Protein AF-A0A4U5NVM3-F1 (afdb_monomer_lite)

Radius of gyration: 36.65 Å; chains: 1; bounding box: 79×103×120 Å

pLDDT: mean 71.48, std 24.99, range [23.67, 98.44]

Organism: Steinernema carpocapsae (NCBI:txid34508)

Sequence (647 aa):
MTSTSNQAVPALRWNVFMDQTALQPATDPALFKHHHFLRKTVAERCLIPGTLTAVRFDDDRWIRVKVEQVCFRQVLVGEVDGDDVIDWFPLERCCYPDRIPDEAEDFLGFRTPSSSIHEDDASTSTADLSSVALSEENEEEGEGNEPQDDRTSERDPDTESLEPEDEGRYREGENPESQDPENPESGFQQNRTEEGPPAEGEPKLYRIKRQLMSKPMEPKRWDFLANVTHEYFQQLATRQLIDLIREGQYFEVQDRTDPLTVYIVCIKEIYGGVVKVVHPATATFEVVLITSERCHRVGWCLSQECQKTRYAPDSQPWLEQAKIKPTPDIIFEFSKIGNHKFETGMMVEMLDYRTRTAFYPGYVCDVINNHYFLVKIVRDMQNDDEVVICHKKQYFIFPCGFCQRNNLRLTTPTGKRLCLPYSSIYSAFFSGFGENEFTWGEFASRLKLICFAPEALFSLPKLLKPIHKMRHLELFAVTNGQPVCYPATITRTLKHLIWIHMDADSAANPSLIYTSQSDIFFPCGYADKSGLGLIEMHKFQTLRPITNQKHNDRYNLFPTFSSMRSPIFIGSKRSYLPDVWLHSEFSEQLSIFLPIPIPGDLWIPSLIVNRHCYPGPFLNQNRVTSLRHHYGPGPMPQLIKQIFGIS

InterPro domains:
  IPR004092 Mbt repeat domain [PF02820] (346-416)
  IPR004092 Mbt repeat domain [PF02820] (473-535)
  IPR004092 Mbt repeat domain [PS51079] (313-413)
  IPR004092 Mbt repeat domain [SM00561] (313-413)
  IPR021987 SLED domain [PF12140] (608-644)
  IPR038348 SLED domain superfamily [G3DSA:3.90.1150.190] (606-645)

Secondary structure (DSSP, 8-state):
------SSHHHHHHHHHHHHHT-EEP--GGG-HHHHHHHSBHHHHHS-TTBEEEEE-TTS-EEEEEEEEEETTEEEEE-SSSSEEEEEEEGGGBPPGGG--TTPEE----------------------------------------------------------------------------------------PPPPPTT----EE--S-S-SSPBPPPP-GGGTT--HHHHHHHHTSBGGGG--TT-EEEEE-SS-TTEEEEEEEEEEEBTEEEEEETTTTEEEEEETTSTTEE-TTHHHHTSSTT-EE-TTTGGGHHHHHHSBPPGGGGGS---------TTEEEEEE-TTT-S-EEEEEEEEE-SSSEEEEEE-SBSSS-PPEEEEETT-TTEE-TTHHHHTTPPBPPPB------S---S-----BTTBTSPP-HHHHHHHHT--EEPPGGG--PPPPSSPPPSSEEEEEEEEETTEEEEEEEEEEEEETTEEEEEETT--S-EEPEEEETT-TTEE-TTHHHHHTPEEPPP-----PPP--S-TT--TT--TTT---S--GGGTSS---SS-GGG--SS--TT-TTS-S----S-EEE--EE--TTS---TTS-HHHHHHS-SEE-SEEHHHHHHHHHT--

Structure (mmCIF, N/CA/C/O backbone):
data_AF-A0A4U5NVM3-F1
#
_entry.id   AF-A0A4U5NVM3-F1
#
loop_
_atom_site.group_PDB
_atom_site.id
_atom_site.type_symbol
_atom_site.label_atom_id
_atom_site.label_alt_id
_atom_site.label_comp_id
_atom_site.label_asym_id
_atom_site.label_entity_id
_atom_site.label_seq_id
_atom_site.pdbx_PDB_ins_code
_atom_site.Cartn_x
_atom_site.Cartn_y
_atom_site.Cartn_z
_atom_site.occupancy
_atom_site.B_iso_or_equiv
_atom_site.auth_seq_id
_atom_site.auth_comp_id
_atom_site.auth_asym_id
_atom_site.auth_atom_id
_atom_site.pdbx_PDB_model_num
ATOM 1 N N . MET A 1 1 ? -43.959 7.505 -13.394 1.00 33.69 1 MET A N 1
ATOM 2 C CA . MET A 1 1 ? -44.059 6.111 -13.886 1.00 33.69 1 MET A CA 1
ATOM 3 C C . MET A 1 1 ? -43.536 6.148 -15.313 1.00 33.69 1 MET A C 1
ATOM 5 O O . MET A 1 1 ? -44.089 6.903 -16.088 1.00 33.69 1 MET A O 1
ATOM 9 N N . THR A 1 2 ? -42.405 5.565 -15.687 1.00 27.61 2 THR A N 1
ATOM 10 C CA . THR A 1 2 ? -41.880 4.232 -15.373 1.00 27.61 2 THR A CA 1
ATOM 11 C C . THR A 1 2 ? -40.373 4.272 -15.122 1.00 27.61 2 THR A C 1
ATOM 13 O O . THR A 1 2 ? -39.596 4.730 -15.954 1.00 27.61 2 THR A O 1
ATOM 16 N N . SER A 1 3 ? -39.984 3.760 -13.957 1.00 34.78 3 SER A N 1
ATOM 17 C CA . SER A 1 3 ? -38.633 3.327 -13.626 1.00 34.78 3 SER A CA 1
ATOM 18 C C . SER A 1 3 ? -38.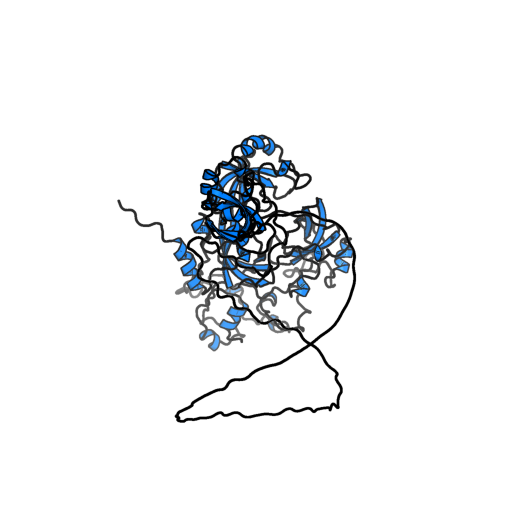302 2.039 -14.379 1.00 34.78 3 SER A C 1
ATOM 20 O O . SER A 1 3 ? -39.052 1.069 -14.267 1.00 34.78 3 SER A O 1
ATOM 22 N N . THR A 1 4 ? -37.153 1.981 -15.042 1.00 29.20 4 THR A N 1
ATOM 23 C CA . THR A 1 4 ? -36.539 0.711 -15.449 1.00 29.20 4 THR A CA 1
ATOM 24 C C . THR A 1 4 ? -35.065 0.703 -15.060 1.00 29.20 4 THR A C 1
ATOM 26 O O . THR A 1 4 ? -34.221 1.295 -15.724 1.00 29.20 4 THR A O 1
ATOM 29 N N . SER A 1 5 ? -34.827 0.049 -13.918 1.00 32.00 5 SER A N 1
ATOM 30 C CA . SER A 1 5 ? -33.690 -0.820 -13.580 1.00 32.00 5 SER A CA 1
ATOM 31 C C . SER A 1 5 ? -32.273 -0.343 -13.918 1.00 32.00 5 SER A C 1
ATOM 33 O O . SER A 1 5 ? -31.737 -0.647 -14.980 1.00 32.00 5 SER A O 1
ATOM 35 N N . ASN A 1 6 ? -31.612 0.264 -12.929 1.00 37.88 6 ASN A N 1
ATOM 36 C CA . ASN A 1 6 ? -30.191 0.620 -12.968 1.00 37.88 6 ASN A CA 1
ATOM 37 C C . ASN A 1 6 ? -29.338 -0.243 -12.008 1.00 37.88 6 ASN A C 1
ATOM 39 O O . ASN A 1 6 ? -28.441 0.263 -11.346 1.00 37.88 6 ASN A O 1
ATOM 43 N N . GLN A 1 7 ? -29.645 -1.541 -11.875 1.00 32.78 7 GLN A N 1
ATOM 44 C CA . GLN A 1 7 ? -29.021 -2.412 -10.857 1.00 32.78 7 GLN A CA 1
ATOM 45 C C . GLN A 1 7 ? -28.297 -3.667 -11.388 1.00 32.78 7 GLN A C 1
ATOM 47 O O . GLN A 1 7 ? -27.881 -4.494 -10.586 1.00 32.78 7 GLN A O 1
ATOM 52 N N . ALA A 1 8 ? -28.067 -3.815 -12.701 1.00 32.41 8 ALA A N 1
ATOM 53 C CA . ALA A 1 8 ? -27.479 -5.050 -13.257 1.00 32.41 8 ALA A CA 1
ATOM 54 C C . ALA A 1 8 ? -26.196 -4.888 -14.104 1.00 32.41 8 ALA A C 1
ATOM 56 O O . ALA A 1 8 ? -25.689 -5.875 -14.613 1.00 32.41 8 ALA A O 1
ATOM 57 N N . VAL A 1 9 ? -25.630 -3.690 -14.275 1.00 45.09 9 VAL A N 1
ATOM 58 C CA . VAL A 1 9 ? -24.475 -3.471 -15.183 1.00 45.09 9 VAL A CA 1
ATOM 59 C C . VAL A 1 9 ? -23.094 -3.952 -14.656 1.00 45.09 9 VAL A C 1
ATOM 61 O O . VAL A 1 9 ? -22.306 -4.421 -15.478 1.00 45.09 9 VAL A O 1
ATOM 64 N N . PRO A 1 10 ? -22.765 -3.907 -13.344 1.00 44.81 10 PRO A N 1
ATOM 65 C CA . PRO A 1 10 ? -21.403 -4.185 -12.846 1.00 44.81 10 PRO A CA 1
ATOM 66 C C . PRO A 1 10 ? -20.891 -5.614 -13.088 1.00 44.81 10 PRO A C 1
ATOM 68 O O . PRO A 1 10 ? -19.816 -5.823 -13.649 1.00 44.81 10 PRO A O 1
ATOM 71 N N . ALA A 1 11 ? -21.694 -6.622 -12.724 1.00 49.91 11 ALA A N 1
ATOM 72 C CA . ALA A 1 11 ? -21.327 -8.033 -12.881 1.00 49.91 11 ALA A CA 1
ATOM 73 C C . ALA A 1 11 ? -21.148 -8.421 -14.359 1.00 49.91 11 ALA A C 1
ATOM 75 O O . ALA A 1 11 ? -20.325 -9.269 -14.689 1.00 49.91 11 ALA A O 1
ATOM 76 N N . LEU A 1 12 ? -21.864 -7.750 -15.267 1.00 55.31 12 LEU A N 1
ATOM 77 C CA . LEU A 1 12 ? -21.804 -8.020 -16.701 1.00 55.31 12 LEU A CA 1
ATOM 78 C C . LEU A 1 12 ? -20.440 -7.684 -17.328 1.00 55.31 12 LEU A C 1
ATOM 80 O O . LEU A 1 12 ? -20.049 -8.368 -18.268 1.00 55.31 12 LEU A O 1
ATOM 84 N N . ARG A 1 13 ? -19.692 -6.685 -16.831 1.00 70.75 13 ARG A N 1
ATOM 85 C CA . ARG A 1 13 ? -18.395 -6.302 -17.431 1.00 70.75 13 ARG A CA 1
ATOM 86 C C . ARG A 1 13 ? -17.298 -7.328 -17.159 1.00 70.75 13 ARG A C 1
ATOM 88 O O . ARG A 1 13 ? -16.640 -7.777 -18.094 1.00 70.75 13 ARG A O 1
ATOM 95 N N . TRP A 1 14 ? -17.129 -7.720 -15.896 1.00 82.50 14 TRP A N 1
ATOM 96 C CA . TRP A 1 14 ? -16.135 -8.725 -15.520 1.00 82.50 14 TRP A CA 1
ATOM 97 C C . TRP A 1 14 ? -16.513 -10.122 -16.007 1.00 82.50 14 TRP A C 1
ATOM 99 O O . TRP A 1 14 ? -15.628 -10.815 -16.490 1.00 82.50 14 TRP A O 1
ATOM 109 N N . ASN A 1 15 ? -17.796 -10.508 -15.976 1.00 78.88 15 ASN A N 1
ATOM 110 C CA . ASN A 1 15 ? -18.225 -11.810 -16.501 1.00 78.88 15 ASN A CA 1
ATOM 111 C C . ASN A 1 15 ? -17.865 -11.957 -17.986 1.00 78.88 15 ASN A C 1
ATOM 113 O O . ASN A 1 15 ? -17.204 -12.917 -18.361 1.00 78.88 15 ASN A O 1
ATOM 117 N N . VAL A 1 16 ? -18.192 -10.955 -18.814 1.00 74.81 16 VAL A N 1
ATOM 118 C CA . VAL A 1 16 ? -17.857 -10.975 -20.249 1.00 74.81 16 VAL A CA 1
ATOM 119 C C . VAL A 1 16 ? -16.347 -11.060 -20.477 1.00 74.81 16 VAL A C 1
ATOM 121 O O . VAL A 1 16 ? -15.900 -11.770 -21.374 1.00 74.81 16 VAL A O 1
ATOM 124 N N . PHE A 1 17 ? -15.544 -10.351 -19.683 1.00 76.06 17 PHE A N 1
ATOM 125 C CA . PHE A 1 17 ? -14.091 -10.397 -19.826 1.00 76.06 17 PHE A CA 1
ATOM 126 C C . PHE A 1 17 ? -13.489 -11.725 -19.361 1.00 76.06 17 PHE A C 1
ATOM 128 O O . PHE A 1 17 ? -12.645 -12.288 -20.052 1.00 76.06 17 PHE A O 1
ATOM 135 N N . MET A 1 18 ? -13.958 -12.261 -18.233 1.00 81.50 18 MET A N 1
ATOM 136 C CA . MET A 1 18 ? -13.561 -13.577 -17.730 1.00 81.50 18 MET A CA 1
ATOM 137 C C . MET A 1 18 ? -13.911 -14.681 -18.730 1.00 81.50 18 MET A C 1
ATOM 139 O O . MET A 1 18 ? -13.088 -15.567 -18.950 1.00 81.50 18 MET A O 1
ATOM 143 N N . ASP A 1 19 ? -15.063 -14.587 -19.400 1.00 73.06 19 ASP A N 1
ATOM 144 C CA . ASP A 1 19 ? -15.447 -15.497 -20.483 1.00 73.06 19 ASP A CA 1
ATOM 145 C C . ASP A 1 19 ? -14.497 -15.382 -21.689 1.00 73.06 19 ASP A C 1
ATOM 147 O O . ASP A 1 19 ? -14.121 -16.389 -22.289 1.00 73.06 19 ASP A O 1
ATOM 151 N N . GLN A 1 20 ? -14.064 -14.164 -22.038 1.00 69.88 20 GLN A N 1
ATOM 152 C CA . GLN A 1 20 ? -13.140 -13.925 -23.156 1.00 69.88 20 GLN A CA 1
ATOM 153 C C . GLN A 1 20 ? -11.717 -14.417 -22.880 1.00 69.88 20 GLN A C 1
ATOM 155 O O . GLN A 1 20 ? -11.065 -14.941 -23.786 1.00 69.88 20 GLN A O 1
ATOM 160 N N . THR A 1 21 ? -11.214 -14.238 -21.659 1.00 72.88 21 THR A N 1
ATOM 161 C CA . THR A 1 21 ? -9.844 -14.628 -21.294 1.00 72.88 21 THR A CA 1
ATOM 162 C C . THR A 1 21 ? -9.759 -16.038 -20.706 1.00 72.88 21 THR A C 1
ATOM 164 O O . THR A 1 21 ? -8.659 -16.566 -20.570 1.00 72.88 21 THR A O 1
ATOM 167 N N . ALA A 1 22 ? -10.891 -16.637 -20.318 1.00 72.56 22 ALA A N 1
ATOM 168 C CA . ALA A 1 22 ? -10.984 -17.864 -19.521 1.00 72.56 22 ALA A CA 1
ATOM 169 C C . ALA A 1 22 ? -10.205 -17.802 -18.187 1.00 72.56 22 ALA A C 1
ATOM 171 O O . ALA A 1 22 ? -9.745 -18.822 -17.668 1.00 72.56 22 ALA A O 1
ATOM 172 N N . LEU A 1 23 ? -10.044 -16.599 -17.622 1.00 79.00 23 LEU A N 1
ATOM 173 C CA . LEU A 1 23 ? -9.336 -16.376 -16.357 1.00 79.00 23 LEU A CA 1
ATOM 174 C C . LEU A 1 23 ? -10.330 -16.022 -15.252 1.00 79.00 23 LEU A C 1
ATOM 176 O O . LEU A 1 23 ? -11.384 -15.453 -15.505 1.00 79.00 23 LEU A O 1
ATOM 180 N N . GLN A 1 24 ? -9.973 -16.360 -14.016 1.00 86.62 24 GLN A N 1
ATOM 181 C CA . GLN A 1 24 ? -10.804 -16.138 -12.828 1.00 86.62 24 GLN A CA 1
ATOM 182 C C . GLN A 1 24 ? -10.288 -14.939 -12.023 1.00 86.62 24 GLN A C 1
ATOM 184 O O . GLN A 1 24 ? -9.113 -14.580 -12.164 1.00 86.62 24 GLN A O 1
ATOM 189 N N . PRO A 1 25 ? -11.110 -14.339 -11.144 1.00 92.06 25 PRO A N 1
ATOM 190 C CA . PRO A 1 25 ? -10.637 -13.294 -10.246 1.00 92.06 25 PRO A CA 1
ATOM 191 C C . PRO A 1 25 ? -9.586 -13.833 -9.269 1.00 92.06 25 PRO A C 1
ATOM 193 O O . PRO A 1 25 ? -9.606 -15.000 -8.869 1.00 92.06 25 PRO A O 1
ATOM 196 N N . ALA A 1 26 ? -8.663 -12.968 -8.868 1.00 92.31 26 ALA A N 1
ATOM 197 C CA . ALA A 1 26 ? -7.725 -13.233 -7.795 1.00 92.31 26 ALA A CA 1
ATOM 198 C C . ALA A 1 26 ? -8.484 -13.272 -6.466 1.00 92.31 26 ALA A C 1
ATOM 200 O O . ALA A 1 26 ? -9.258 -12.370 -6.148 1.00 92.31 26 ALA A O 1
ATOM 201 N N . THR A 1 27 ? -8.246 -14.320 -5.681 1.00 92.06 27 THR A N 1
ATOM 202 C CA . THR A 1 27 ? -8.883 -14.528 -4.370 1.00 92.06 27 THR A CA 1
ATOM 203 C C . THR A 1 27 ? -7.864 -14.640 -3.241 1.00 92.06 27 THR A C 1
ATOM 205 O O . THR A 1 27 ? -8.245 -14.858 -2.096 1.00 92.06 27 THR A O 1
ATOM 208 N N . ASP A 1 28 ? -6.571 -14.512 -3.549 1.00 93.31 28 ASP A N 1
ATOM 209 C CA . ASP A 1 28 ? -5.486 -14.620 -2.580 1.00 93.31 28 ASP A CA 1
ATOM 210 C C . ASP A 1 28 ? -5.594 -13.511 -1.515 1.00 93.31 28 ASP A C 1
ATOM 212 O O . ASP A 1 28 ? -5.365 -12.337 -1.828 1.00 93.31 28 ASP A O 1
ATOM 216 N N . PRO A 1 29 ? -5.867 -13.837 -0.232 1.00 89.25 29 PRO A N 1
ATOM 217 C CA . PRO A 1 29 ? -6.079 -12.822 0.807 1.00 89.25 29 PRO A CA 1
ATOM 218 C C . PRO A 1 29 ? -4.858 -11.926 1.039 1.00 89.25 29 PRO A C 1
ATOM 220 O O . PRO A 1 29 ? -4.980 -10.796 1.510 1.00 89.25 29 PRO A O 1
ATOM 223 N N . ALA A 1 30 ? -3.668 -12.423 0.686 1.00 91.56 30 ALA A N 1
ATOM 224 C CA . ALA A 1 30 ? -2.422 -11.683 0.798 1.00 91.56 30 ALA A CA 1
ATOM 225 C C . ALA A 1 30 ? -2.402 -10.397 -0.043 1.00 91.56 30 ALA A C 1
ATOM 227 O O . ALA A 1 30 ? -1.709 -9.474 0.370 1.00 91.56 30 ALA A O 1
ATOM 228 N N . LEU A 1 31 ? -3.154 -10.336 -1.152 1.00 94.00 31 LEU A N 1
ATOM 229 C CA . LEU A 1 31 ? -3.217 -9.191 -2.072 1.00 94.00 31 LEU A CA 1
ATOM 230 C C . LEU A 1 31 ? -4.068 -8.033 -1.546 1.00 94.00 31 LEU A C 1
ATOM 232 O O . LEU A 1 31 ? -3.834 -6.880 -1.883 1.00 94.00 31 LEU A O 1
ATOM 236 N N . PHE A 1 32 ? -5.071 -8.343 -0.726 1.00 95.00 32 PHE A N 1
ATOM 237 C CA . PHE A 1 32 ? -6.161 -7.424 -0.402 1.00 95.00 32 PHE A CA 1
ATOM 238 C C . PHE A 1 32 ? -6.201 -7.095 1.091 1.00 95.00 32 PHE A C 1
ATOM 240 O O . PHE A 1 32 ? -7.275 -6.872 1.648 1.00 95.00 32 PHE A O 1
ATOM 247 N N . LYS A 1 33 ? -5.057 -7.129 1.782 1.00 93.62 33 LYS A N 1
ATOM 248 C CA . LYS A 1 33 ? -5.007 -6.997 3.249 1.00 93.62 33 LYS A CA 1
ATOM 249 C C . LYS A 1 33 ? -5.618 -5.689 3.750 1.00 93.62 33 LYS A C 1
ATOM 251 O O . LYS A 1 33 ? -6.362 -5.724 4.725 1.00 93.62 33 LYS A O 1
ATOM 256 N N . HIS A 1 34 ? -5.346 -4.571 3.079 1.00 94.50 34 HIS A N 1
ATOM 257 C CA . HIS A 1 34 ? -5.909 -3.256 3.411 1.00 94.50 34 HIS A CA 1
ATOM 258 C C . HIS A 1 34 ? -7.436 -3.248 3.252 1.00 94.50 34 HIS A C 1
ATOM 260 O O . HIS A 1 34 ? -8.159 -2.791 4.135 1.00 94.50 34 HIS A O 1
ATOM 266 N N . HIS A 1 35 ? -7.942 -3.843 2.169 1.00 94.50 35 HIS A N 1
ATOM 267 C CA . HIS A 1 35 ? -9.372 -3.988 1.928 1.00 94.50 35 HIS A CA 1
ATOM 268 C C . HIS A 1 35 ? -10.043 -4.882 2.982 1.00 94.50 35 HIS A C 1
ATOM 270 O O . HIS A 1 35 ? -11.065 -4.510 3.553 1.00 94.50 35 HIS A O 1
ATOM 276 N N . HIS A 1 36 ? -9.449 -6.038 3.298 1.00 94.50 36 HIS A N 1
ATOM 277 C CA . HIS A 1 36 ? -9.955 -6.931 4.344 1.00 94.50 36 HIS A CA 1
ATOM 278 C C . HIS A 1 36 ? -9.926 -6.263 5.717 1.00 94.50 36 HIS A C 1
ATOM 280 O O . HIS A 1 36 ? -10.865 -6.428 6.487 1.00 94.50 36 HIS A O 1
ATOM 286 N N . PHE A 1 37 ? -8.881 -5.487 6.017 1.00 95.25 37 PHE A N 1
ATOM 287 C CA . PHE A 1 37 ? -8.779 -4.723 7.254 1.00 95.25 37 PHE A CA 1
ATOM 288 C C . PHE A 1 37 ? -9.954 -3.755 7.419 1.00 95.25 37 PHE A C 1
ATOM 290 O O . PHE A 1 37 ? -10.597 -3.776 8.462 1.00 95.25 37 PHE A O 1
ATOM 297 N N . LEU A 1 38 ? -10.287 -2.975 6.386 1.00 95.75 38 LEU A N 1
ATOM 298 C CA . LEU A 1 38 ? -11.407 -2.029 6.440 1.00 95.75 38 LEU A CA 1
ATOM 299 C C . LEU A 1 38 ? -12.784 -2.708 6.535 1.00 95.75 38 LEU A C 1
ATOM 301 O O . LEU A 1 38 ? -13.742 -2.094 7.002 1.00 95.75 38 LEU A O 1
ATOM 305 N N . ARG A 1 39 ? -12.893 -3.973 6.116 1.00 93.75 39 ARG A N 1
ATOM 306 C CA . ARG A 1 39 ? -14.123 -4.773 6.224 1.00 93.75 39 ARG A CA 1
ATOM 307 C C . ARG A 1 39 ? -14.291 -5.474 7.567 1.00 93.75 39 ARG A C 1
ATOM 309 O O . ARG A 1 39 ? -15.361 -6.032 7.802 1.00 93.75 39 ARG A O 1
ATOM 316 N N . LYS A 1 40 ? -13.269 -5.458 8.428 1.00 92.69 40 LYS A N 1
ATOM 317 C CA . LYS A 1 40 ? -13.410 -5.961 9.794 1.00 92.69 40 LYS A CA 1
ATOM 318 C C . LYS A 1 40 ? -14.410 -5.118 10.565 1.00 92.69 40 LYS A C 1
ATOM 320 O O . LYS A 1 40 ? -14.526 -3.915 10.322 1.00 92.69 40 LYS A O 1
ATOM 325 N N . THR A 1 41 ? -15.113 -5.738 11.497 1.00 93.25 41 THR A N 1
ATOM 326 C CA . THR A 1 41 ? -15.978 -5.016 12.422 1.00 93.25 41 THR A CA 1
ATOM 327 C C . THR A 1 41 ? -15.162 -4.322 13.510 1.00 93.25 41 THR A C 1
ATOM 329 O O . THR A 1 41 ? -13.997 -4.654 13.755 1.00 93.25 41 THR A O 1
ATOM 332 N N . VAL A 1 42 ? -15.772 -3.352 14.191 1.00 92.19 42 VAL A N 1
ATOM 333 C CA . VAL A 1 42 ? -15.175 -2.734 15.385 1.00 92.19 42 VAL A CA 1
ATOM 334 C C . VAL A 1 42 ? -14.863 -3.799 16.442 1.00 92.19 42 VAL A C 1
ATOM 336 O O . VAL A 1 42 ? -13.761 -3.808 16.983 1.00 92.19 42 VAL A O 1
ATOM 339 N N . ALA A 1 43 ? -15.769 -4.755 16.669 1.00 90.81 43 ALA A N 1
ATOM 340 C CA . ALA A 1 43 ? -15.565 -5.857 17.608 1.00 90.81 43 ALA A CA 1
ATOM 341 C C . ALA A 1 43 ? -14.317 -6.684 17.279 1.00 90.81 43 ALA A C 1
ATOM 343 O O . ALA A 1 43 ? -13.477 -6.874 18.149 1.00 90.81 43 ALA A O 1
ATOM 344 N N . GLU A 1 44 ? -14.135 -7.093 16.019 1.00 89.81 44 GLU A N 1
ATOM 345 C CA . GLU A 1 44 ? -12.962 -7.866 15.571 1.00 89.81 44 GLU A CA 1
ATOM 346 C C . GLU A 1 44 ? -11.627 -7.119 15.748 1.00 89.81 44 GLU A C 1
ATOM 348 O O . GLU A 1 44 ? -10.546 -7.709 15.638 1.00 89.81 44 GLU A O 1
ATOM 353 N N . ARG A 1 45 ? -11.669 -5.799 15.956 1.00 89.25 45 ARG A N 1
ATOM 354 C CA . ARG A 1 45 ? -10.483 -4.966 16.178 1.00 89.25 45 ARG A CA 1
ATOM 355 C C . ARG A 1 45 ? -10.262 -4.583 17.628 1.00 89.25 45 ARG A C 1
ATOM 357 O O . ARG A 1 45 ? -9.105 -4.402 18.002 1.00 89.25 45 ARG A O 1
ATOM 364 N N . CYS A 1 46 ? -11.328 -4.460 18.403 1.00 88.00 46 CYS A N 1
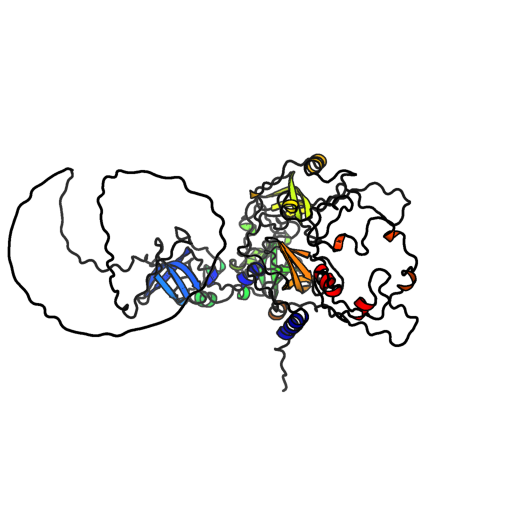ATOM 365 C CA . CYS A 1 46 ? -11.259 -4.153 19.821 1.00 88.00 46 CYS A CA 1
ATOM 366 C C . CYS A 1 46 ? -10.996 -5.414 20.652 1.00 88.00 46 CYS A C 1
ATOM 368 O O . CYS A 1 46 ? -10.128 -5.392 21.513 1.00 88.00 46 CYS A O 1
ATOM 370 N N . LEU A 1 47 ? -11.686 -6.517 20.352 1.00 88.12 47 LEU A N 1
ATOM 371 C CA . LEU A 1 47 ? -11.554 -7.814 21.020 1.00 88.12 47 LEU A CA 1
ATOM 372 C C . LEU A 1 47 ? -10.525 -8.669 20.269 1.00 88.12 47 LEU A C 1
ATOM 374 O O . LEU A 1 47 ? -10.865 -9.489 19.416 1.00 88.12 47 LEU A O 1
ATOM 378 N N . ILE A 1 48 ? -9.242 -8.424 20.519 1.00 86.62 48 ILE A N 1
ATOM 379 C CA . ILE A 1 48 ? -8.156 -9.105 19.807 1.00 86.62 48 ILE A CA 1
ATOM 380 C C . ILE A 1 48 ? -7.887 -10.463 20.477 1.00 86.62 48 ILE A C 1
ATOM 382 O O . ILE A 1 48 ? -7.776 -10.517 21.699 1.00 86.62 48 ILE A O 1
ATOM 386 N N . PRO A 1 49 ? -7.723 -11.560 19.717 1.00 88.88 49 PRO A N 1
ATOM 387 C CA . PRO A 1 49 ? -7.272 -12.829 20.282 1.00 88.88 49 PRO A CA 1
ATOM 388 C C . PRO A 1 49 ? -6.025 -12.671 21.165 1.00 88.88 49 PRO A C 1
ATOM 390 O O . PRO A 1 49 ? -5.031 -12.074 20.745 1.00 88.88 49 PRO A O 1
ATOM 393 N N . GLY A 1 50 ? -6.091 -13.200 22.383 1.00 86.44 50 GLY A N 1
ATOM 394 C CA . GLY A 1 50 ? -5.078 -13.089 23.426 1.00 86.44 50 GLY A CA 1
ATOM 395 C C . GLY A 1 50 ? -5.220 -11.880 24.358 1.00 86.44 50 GLY A C 1
ATOM 396 O O . GLY A 1 50 ? -4.436 -11.791 25.298 1.00 86.44 50 GLY A O 1
ATOM 397 N N . THR A 1 51 ? -6.170 -10.957 24.145 1.00 88.56 51 THR A N 1
ATOM 398 C CA . THR A 1 51 ? -6.400 -9.824 25.068 1.00 88.56 51 THR A CA 1
ATOM 399 C C . THR A 1 51 ? -7.475 -10.111 26.109 1.00 88.56 51 THR A C 1
ATOM 401 O O . THR A 1 51 ? -8.376 -10.913 25.861 1.00 88.56 51 THR A O 1
ATOM 404 N N . LEU A 1 52 ? -7.410 -9.420 27.248 1.00 89.50 52 LEU A N 1
ATOM 405 C CA . LEU A 1 52 ? -8.429 -9.498 28.297 1.00 89.50 52 LEU A CA 1
ATOM 406 C C . LEU A 1 52 ? -9.712 -8.743 27.939 1.00 89.50 52 LEU A C 1
ATOM 408 O O . LEU A 1 52 ? -9.682 -7.692 27.299 1.00 89.50 52 LEU A O 1
ATOM 412 N N . THR A 1 53 ? -10.842 -9.274 28.397 1.00 90.50 53 THR A N 1
ATOM 413 C CA . THR A 1 53 ? -12.140 -8.595 28.460 1.00 90.50 53 THR A CA 1
ATOM 414 C C . THR A 1 53 ? -12.961 -9.161 29.628 1.00 90.50 53 THR A C 1
ATOM 416 O O . THR A 1 53 ? -12.452 -9.959 30.412 1.00 90.50 53 THR A O 1
ATOM 419 N N . ALA A 1 54 ? -14.229 -8.772 29.752 1.00 90.62 54 ALA A N 1
ATOM 420 C CA . ALA A 1 54 ? -15.190 -9.439 30.622 1.00 90.62 54 ALA A CA 1
ATOM 421 C C . ALA A 1 54 ? -16.435 -9.877 29.846 1.00 90.62 54 ALA A C 1
ATOM 423 O O . ALA A 1 54 ? -16.821 -9.233 28.869 1.00 90.62 54 ALA A O 1
ATOM 424 N N . VAL A 1 55 ? -17.077 -10.953 30.289 1.00 91.44 55 VAL A N 1
ATOM 425 C CA . VAL A 1 55 ? -18.370 -11.420 29.775 1.00 91.44 55 VAL A CA 1
ATOM 426 C C . VAL A 1 55 ? -19.392 -11.500 30.896 1.00 91.44 55 VAL A C 1
ATOM 428 O O . VAL A 1 55 ? -19.049 -11.818 32.031 1.00 91.44 55 VAL A O 1
ATOM 431 N N . ARG A 1 56 ? -20.648 -11.196 30.574 1.00 90.12 56 ARG A N 1
ATOM 432 C CA . ARG A 1 56 ? -21.774 -11.295 31.499 1.00 90.12 56 ARG A CA 1
ATOM 433 C C . ARG A 1 56 ? -22.449 -12.659 31.372 1.00 90.12 56 ARG A C 1
ATOM 435 O O . ARG A 1 56 ? -22.889 -13.017 30.277 1.00 90.12 56 ARG A O 1
ATOM 442 N N . PHE A 1 57 ? -22.530 -13.392 32.475 1.00 86.75 57 PHE A N 1
ATOM 443 C CA . PHE A 1 57 ? -23.238 -14.671 32.573 1.00 86.75 57 PHE A CA 1
ATOM 444 C C . PHE A 1 57 ? -24.745 -14.466 32.799 1.00 86.75 57 PHE A C 1
ATOM 446 O O . PHE A 1 57 ? -25.213 -13.341 32.978 1.00 86.75 57 PHE A O 1
ATOM 453 N N . ASP A 1 58 ? -25.525 -15.550 32.738 1.00 84.44 58 ASP A N 1
ATOM 454 C CA . ASP A 1 58 ? -26.986 -15.506 32.917 1.00 84.44 58 ASP A CA 1
ATOM 455 C C . ASP A 1 58 ? -27.420 -15.068 34.323 1.00 84.44 58 ASP A C 1
ATOM 457 O O . ASP A 1 58 ? -28.524 -14.561 34.499 1.00 84.44 58 ASP A O 1
ATOM 461 N N . ASP A 1 59 ? -26.539 -15.212 35.311 1.00 84.94 59 ASP A N 1
ATOM 462 C CA . ASP A 1 59 ? -26.718 -14.743 36.687 1.00 84.94 59 ASP A CA 1
ATOM 463 C C . ASP A 1 59 ? -26.287 -13.275 36.891 1.00 84.94 59 ASP A C 1
ATOM 465 O O . ASP A 1 59 ? -26.084 -12.834 38.021 1.00 84.94 59 ASP A O 1
ATOM 469 N N . ASP A 1 60 ? -26.141 -12.523 35.794 1.00 83.31 60 ASP A N 1
ATOM 470 C CA . ASP A 1 60 ? -25.714 -11.120 35.734 1.00 83.31 60 ASP A CA 1
ATOM 471 C C . ASP A 1 60 ? -24.302 -10.833 36.280 1.00 83.31 60 ASP A C 1
ATOM 473 O O . ASP A 1 60 ? -23.889 -9.670 36.343 1.00 83.31 60 ASP A O 1
ATOM 477 N N . ARG A 1 61 ? -23.503 -11.862 36.593 1.00 87.56 61 ARG A N 1
ATOM 478 C CA . ARG A 1 61 ? -22.107 -11.672 37.005 1.00 87.56 61 ARG A CA 1
ATOM 479 C C . ARG A 1 61 ? -21.206 -11.379 35.814 1.00 87.56 61 ARG A C 1
ATOM 481 O O . ARG A 1 61 ? -21.314 -12.002 34.755 1.00 87.56 61 ARG A O 1
ATOM 488 N N . TRP A 1 62 ? -20.276 -10.447 36.008 1.00 90.19 62 TRP A N 1
ATOM 489 C CA . TRP A 1 62 ? -19.192 -10.184 35.069 1.00 90.19 62 TRP A CA 1
ATOM 490 C C . TRP A 1 62 ? -17.988 -11.048 35.414 1.00 90.19 62 TRP A C 1
ATOM 492 O O . TRP A 1 62 ? -17.502 -11.018 36.540 1.00 90.19 62 TRP A O 1
ATOM 502 N N . ILE A 1 63 ? -17.483 -11.780 34.428 1.00 89.88 63 ILE A N 1
ATOM 503 C CA . ILE A 1 63 ? -16.304 -12.627 34.581 1.00 89.88 63 ILE A CA 1
ATOM 504 C C . ILE A 1 63 ? -15.224 -12.168 33.610 1.00 89.88 63 ILE A C 1
ATOM 506 O O . ILE A 1 63 ? -15.488 -12.002 32.417 1.00 89.88 63 ILE A O 1
ATOM 510 N N . ARG A 1 64 ? -14.008 -11.966 34.117 1.00 90.81 64 ARG A N 1
ATOM 511 C CA . ARG A 1 64 ? -12.812 -11.677 33.329 1.00 90.81 64 ARG A CA 1
ATOM 512 C C . ARG A 1 64 ? -12.389 -12.906 32.552 1.00 90.81 64 ARG A C 1
ATOM 514 O O . ARG A 1 64 ? -12.275 -14.005 33.090 1.00 90.81 64 ARG A O 1
ATOM 521 N N . VAL A 1 65 ? -12.133 -12.694 31.272 1.00 90.75 65 VAL A N 1
ATOM 522 C CA . VAL A 1 65 ? -11.817 -13.758 30.329 1.00 90.75 65 VAL A CA 1
ATOM 523 C C . VAL A 1 65 ? -10.791 -13.292 29.309 1.00 90.75 65 VAL A C 1
ATOM 525 O O . VAL A 1 65 ? -10.653 -12.099 29.019 1.00 90.75 65 VAL A O 1
ATOM 528 N N . LYS A 1 66 ? -10.085 -14.253 28.725 1.00 90.31 66 LYS A N 1
ATOM 529 C CA . LYS A 1 66 ? -9.199 -14.038 27.585 1.00 90.31 66 LYS A CA 1
ATOM 530 C C . LYS A 1 66 ? -9.990 -14.239 26.297 1.00 90.31 66 LYS A C 1
ATOM 532 O O . LYS A 1 66 ? -10.707 -15.223 26.150 1.00 90.31 66 LYS A O 1
ATOM 537 N N . VAL A 1 67 ? -9.878 -13.313 25.350 1.00 90.88 67 VAL A N 1
ATOM 538 C CA . VAL A 1 67 ? -10.494 -13.468 24.025 1.00 90.88 67 VAL A CA 1
ATOM 539 C C . VAL A 1 67 ? -9.707 -14.511 23.237 1.00 90.88 67 VAL A C 1
ATOM 541 O O . VAL A 1 67 ? -8.519 -14.321 23.002 1.00 90.88 67 VAL A O 1
ATOM 544 N N . GLU A 1 68 ? -10.354 -15.572 22.771 1.00 90.06 68 GLU A N 1
ATOM 545 C CA . GLU A 1 68 ? -9.728 -16.587 21.911 1.00 90.06 68 GLU A CA 1
ATOM 546 C C . GLU A 1 68 ? -10.016 -16.313 20.435 1.00 90.06 68 GLU A C 1
ATOM 548 O O . GLU A 1 68 ? -9.129 -16.363 19.580 1.00 90.06 68 GLU A O 1
ATOM 553 N N . GLN A 1 69 ? -11.264 -15.964 20.119 1.00 90.38 69 GLN A N 1
ATOM 554 C CA . GLN A 1 69 ? -11.681 -15.681 18.753 1.00 90.38 69 GLN A CA 1
ATOM 555 C C . GLN A 1 69 ? -12.916 -14.784 18.724 1.00 90.38 69 GLN A C 1
ATOM 557 O O . GLN A 1 69 ? -13.798 -14.887 19.568 1.00 90.38 69 GLN A O 1
ATOM 562 N N . VAL A 1 70 ? -13.018 -13.937 17.702 1.00 89.31 70 VAL A N 1
ATOM 563 C CA . VAL A 1 70 ? -14.237 -13.178 17.403 1.00 89.31 70 VAL A CA 1
ATOM 564 C C . VAL A 1 70 ? -14.759 -13.628 16.050 1.00 89.31 70 VAL A C 1
ATOM 566 O O . VAL A 1 70 ? -14.041 -13.573 15.052 1.00 89.31 70 VAL A O 1
ATOM 569 N N . CYS A 1 71 ? -16.014 -14.062 16.023 1.00 87.06 71 CYS A N 1
ATOM 570 C CA . CYS A 1 71 ? -16.725 -14.489 14.828 1.00 87.06 71 CYS A CA 1
ATOM 571 C C . CYS A 1 71 ? -18.039 -13.713 14.739 1.00 87.06 71 CYS A C 1
ATOM 573 O O . CYS A 1 71 ? -19.066 -14.120 15.284 1.00 87.06 71 CYS A O 1
ATOM 575 N N . PHE A 1 72 ? -18.017 -12.588 14.025 1.00 80.88 72 PHE A N 1
ATOM 576 C CA . PHE A 1 72 ? -19.186 -11.734 13.814 1.00 80.88 72 PHE A CA 1
ATOM 577 C C . PHE A 1 72 ? -19.833 -11.237 15.126 1.00 80.88 72 PHE A C 1
ATOM 579 O O . PHE A 1 72 ? -19.356 -10.259 15.694 1.00 80.88 72 PHE A O 1
ATOM 586 N N . ARG A 1 73 ? -20.912 -11.881 15.600 1.00 87.56 73 ARG A N 1
ATOM 587 C CA . ARG A 1 73 ? -21.636 -11.537 16.846 1.00 87.56 73 ARG A CA 1
ATOM 588 C C . ARG A 1 73 ? -21.345 -12.491 18.009 1.00 87.56 73 ARG A C 1
ATOM 590 O O . ARG A 1 73 ? -22.035 -12.423 19.019 1.00 87.56 73 ARG A O 1
ATOM 597 N N . GLN A 1 74 ? -20.379 -13.386 17.857 1.00 91.12 74 GLN A N 1
ATOM 598 C CA . GLN A 1 74 ? -20.006 -14.381 18.858 1.00 91.12 74 GLN A CA 1
ATOM 599 C C . GLN A 1 74 ? -18.522 -14.230 19.194 1.00 91.12 74 GLN A C 1
ATOM 601 O O . GLN A 1 74 ? -17.698 -13.993 18.305 1.00 91.12 74 GLN A O 1
ATOM 606 N N . VAL A 1 75 ? -18.190 -14.353 20.473 1.00 91.81 75 VAL A N 1
ATOM 607 C CA . VAL A 1 75 ? -16.829 -14.237 20.997 1.00 91.81 75 VAL A CA 1
ATOM 608 C C . VAL A 1 75 ? -16.516 -15.513 21.759 1.00 91.81 75 VAL A C 1
ATOM 610 O O . VAL A 1 75 ? -17.183 -15.824 22.739 1.00 91.81 75 VAL A O 1
ATOM 613 N N . LEU A 1 76 ? -15.522 -16.257 21.288 1.00 92.06 76 LEU A N 1
ATOM 614 C CA . LEU A 1 76 ? -14.971 -17.392 22.010 1.00 92.06 76 LEU A CA 1
ATOM 615 C C . LEU A 1 76 ? -14.051 -16.855 23.090 1.00 92.06 76 LEU A C 1
ATOM 617 O O . LEU A 1 76 ? -13.154 -16.055 22.794 1.00 92.06 76 LEU A O 1
ATOM 621 N N . VAL A 1 77 ? -14.269 -17.299 24.319 1.00 91.12 77 VAL A N 1
ATOM 622 C CA . VAL A 1 77 ? -13.481 -16.859 25.463 1.00 91.12 77 VAL A CA 1
ATOM 623 C C . VAL A 1 77 ? -12.869 -18.048 26.187 1.00 91.12 77 VAL A C 1
ATOM 625 O O . VAL A 1 77 ? -13.441 -19.137 26.221 1.00 91.12 77 VAL A O 1
ATOM 628 N N . GLY A 1 78 ? -11.686 -17.830 26.740 1.00 89.25 78 GLY A N 1
ATOM 629 C CA . GLY A 1 78 ? -10.938 -18.798 27.524 1.00 89.25 78 GLY A CA 1
ATOM 630 C C . GLY A 1 78 ? -10.547 -18.229 28.877 1.00 89.25 78 GLY A C 1
ATOM 631 O O . GLY A 1 78 ? -10.764 -17.047 29.176 1.00 89.25 78 GLY A O 1
ATOM 632 N N . GLU A 1 79 ? -9.949 -19.081 29.694 1.00 86.94 79 GLU A N 1
ATOM 633 C CA . GLU A 1 79 ? -9.400 -18.678 30.980 1.00 86.94 79 GLU A CA 1
ATOM 634 C C . GLU A 1 79 ? -8.278 -17.642 30.815 1.00 86.94 79 GLU A C 1
ATOM 636 O O . GLU A 1 79 ? -7.493 -17.664 29.860 1.00 86.94 79 GLU A O 1
ATOM 641 N N . VAL A 1 80 ? -8.200 -16.719 31.776 1.00 84.88 80 VAL A N 1
ATOM 642 C CA . VAL A 1 80 ? -7.207 -15.635 31.812 1.00 84.88 80 VAL A CA 1
ATOM 643 C C . VAL A 1 80 ? -5.787 -16.207 31.817 1.00 84.88 80 VAL A C 1
ATOM 645 O O . VAL A 1 80 ? -5.003 -15.917 30.911 1.00 84.88 80 VAL A O 1
ATOM 648 N N . ASP A 1 81 ? -5.497 -17.083 32.779 1.00 81.38 81 ASP A N 1
ATOM 649 C CA . ASP A 1 81 ? -4.181 -17.705 32.975 1.00 81.38 81 ASP A CA 1
ATOM 650 C C . ASP A 1 81 ? -4.123 -19.179 32.523 1.00 81.38 81 ASP A C 1
ATOM 652 O O . ASP A 1 81 ? -3.089 -19.835 32.668 1.00 81.38 81 ASP A O 1
ATOM 656 N N . GLY A 1 82 ? -5.220 -19.698 31.964 1.00 74.31 82 GLY A N 1
ATOM 657 C CA . GLY A 1 82 ? -5.364 -21.088 31.528 1.00 74.31 82 GLY A CA 1
ATOM 658 C C . GLY A 1 82 ? -5.316 -21.280 30.009 1.00 74.31 82 GLY A C 1
ATOM 659 O O . GLY A 1 82 ? -5.362 -20.327 29.226 1.00 74.31 82 GLY A O 1
ATOM 660 N N . ASP A 1 83 ? -5.225 -22.544 29.593 1.00 74.38 83 ASP A N 1
ATOM 661 C CA . ASP A 1 83 ? -5.292 -22.975 28.183 1.00 74.38 83 ASP A CA 1
ATOM 662 C C . ASP A 1 83 ? -6.707 -23.485 27.808 1.00 74.38 83 ASP A C 1
ATOM 664 O O . ASP A 1 83 ? -6.927 -23.960 26.688 1.00 74.38 83 ASP A O 1
ATOM 668 N N . ASP A 1 84 ? -7.652 -23.410 28.749 1.00 78.25 84 ASP A N 1
ATOM 669 C CA . ASP A 1 84 ? -8.996 -23.952 28.603 1.00 78.25 84 ASP A CA 1
ATOM 670 C C . ASP A 1 84 ? -9.961 -22.911 28.026 1.00 78.25 84 ASP A C 1
ATOM 672 O O . ASP A 1 84 ? -10.001 -21.742 28.427 1.00 78.25 84 ASP A O 1
ATOM 676 N N . VAL A 1 85 ? -10.740 -23.354 27.040 1.00 85.19 85 VAL A N 1
ATOM 677 C CA . VAL A 1 85 ? -11.828 -22.580 26.442 1.00 85.19 85 VAL A CA 1
ATOM 678 C C . VAL A 1 85 ? -13.058 -22.720 27.320 1.00 85.19 85 VAL A C 1
ATOM 680 O O . VAL A 1 85 ? -13.446 -23.843 27.628 1.00 85.19 85 VAL A O 1
ATOM 683 N N . ILE A 1 86 ? -13.681 -21.594 27.664 1.00 86.44 86 ILE A N 1
ATOM 684 C CA . ILE A 1 86 ? -14.890 -21.547 28.488 1.00 86.44 86 ILE A CA 1
ATOM 685 C C . ILE A 1 86 ? -16.121 -21.775 27.605 1.00 86.44 86 ILE A C 1
ATOM 687 O O . ILE A 1 86 ? -16.768 -22.808 27.723 1.00 86.44 86 ILE A O 1
ATOM 691 N N . ASP A 1 87 ? -16.450 -20.820 26.723 1.00 88.50 87 ASP A N 1
ATOM 692 C CA . ASP A 1 87 ? -17.564 -20.946 25.770 1.00 88.50 87 ASP A CA 1
ATOM 693 C C . ASP A 1 87 ? -17.583 -19.815 24.724 1.00 88.50 87 ASP A C 1
ATOM 695 O O . ASP A 1 87 ? -16.768 -18.886 24.737 1.00 88.50 87 ASP A O 1
ATOM 699 N N . TRP A 1 88 ? -18.570 -19.879 23.832 1.00 91.81 88 TRP A N 1
ATOM 700 C CA . TRP A 1 88 ? -19.025 -18.783 22.993 1.00 91.81 88 TRP A CA 1
ATOM 701 C C . TRP A 1 88 ? -20.020 -17.885 23.727 1.00 91.81 88 TRP A C 1
ATOM 703 O O . TRP A 1 88 ? -21.080 -18.323 24.170 1.00 91.81 88 TRP A O 1
ATOM 713 N N . PHE A 1 89 ? -19.721 -16.590 23.759 1.00 92.31 89 PHE A N 1
ATOM 714 C CA . PHE A 1 89 ? -20.619 -15.566 24.277 1.00 92.31 89 PHE A CA 1
ATOM 715 C C . PHE A 1 89 ? -21.136 -14.673 23.146 1.00 92.31 89 PHE A C 1
ATOM 717 O O . PHE A 1 89 ? -20.354 -14.228 22.296 1.00 92.31 89 PHE A O 1
ATOM 724 N N . PRO A 1 90 ? -22.437 -14.323 23.146 1.00 91.62 90 PRO A N 1
ATOM 725 C CA . PRO A 1 90 ? -22.941 -13.239 22.320 1.00 91.62 90 PRO A CA 1
ATOM 726 C C . PRO A 1 90 ? -22.172 -11.948 22.611 1.00 91.62 90 PRO A C 1
ATOM 728 O O . PRO A 1 90 ? -21.973 -11.587 23.769 1.00 91.62 90 PRO A O 1
ATOM 731 N N . LEU A 1 91 ? -21.818 -11.201 21.566 1.00 89.00 91 LEU A N 1
ATOM 732 C CA . LEU A 1 91 ? -21.082 -9.933 21.660 1.00 89.00 91 LEU A CA 1
ATOM 733 C C . LEU A 1 91 ? -21.749 -8.916 22.608 1.00 89.00 91 LEU A C 1
ATOM 735 O O . LEU A 1 91 ? -21.070 -8.130 23.262 1.00 89.00 91 LEU A O 1
ATOM 739 N N . GLU A 1 92 ? -23.076 -8.978 22.722 1.00 88.06 92 GLU A N 1
ATOM 740 C CA . GLU A 1 92 ? -23.906 -8.164 23.622 1.00 88.06 92 GLU A CA 1
ATOM 741 C C . GLU A 1 92 ? -23.608 -8.401 25.106 1.00 88.06 92 GLU A C 1
ATOM 743 O O . GLU A 1 92 ? -23.794 -7.508 25.934 1.00 88.06 92 GLU A O 1
ATOM 748 N N . ARG A 1 93 ? -23.129 -9.603 25.438 1.00 89.38 93 ARG A N 1
ATOM 749 C CA . ARG A 1 93 ? -22.692 -9.987 26.780 1.00 89.38 93 ARG A CA 1
ATOM 750 C C . ARG A 1 93 ? -21.216 -9.697 27.013 1.00 89.38 93 ARG A C 1
ATOM 752 O O . ARG A 1 93 ? -20.773 -9.778 28.150 1.00 89.38 93 ARG A O 1
ATOM 759 N N . CYS A 1 94 ? -20.455 -9.343 25.983 1.00 88.81 94 CYS A N 1
ATOM 760 C CA . CYS A 1 94 ? -19.058 -8.961 26.133 1.00 88.81 94 CYS A CA 1
ATOM 761 C C . CYS A 1 94 ? -18.946 -7.488 26.537 1.00 88.81 94 CYS A C 1
ATOM 763 O O . CYS A 1 94 ? -19.659 -6.612 26.031 1.00 88.81 94 CYS A O 1
ATOM 765 N N . CYS A 1 95 ? -18.008 -7.202 27.431 1.00 84.12 95 CYS A N 1
ATOM 766 C CA . CYS A 1 95 ? -17.575 -5.848 27.689 1.00 84.12 95 CYS A CA 1
ATOM 767 C C . CYS A 1 95 ? -16.601 -5.394 26.601 1.00 84.12 95 CYS A C 1
ATOM 769 O O . CYS A 1 95 ? -15.948 -6.182 25.909 1.00 84.12 95 CYS A O 1
ATOM 771 N N . TYR A 1 96 ? -16.514 -4.081 26.456 1.00 77.31 96 TYR A N 1
ATOM 772 C CA . TYR A 1 96 ? -15.464 -3.466 25.684 1.00 77.31 96 TYR A CA 1
ATOM 773 C C . TYR A 1 96 ? -14.144 -3.537 26.472 1.00 77.31 96 TYR A C 1
ATOM 775 O O . TYR A 1 96 ? -14.133 -3.158 27.646 1.00 77.31 96 TYR A O 1
ATOM 783 N N . PRO A 1 97 ? -13.033 -3.976 25.858 1.00 69.69 97 PRO A N 1
ATOM 784 C CA . PRO A 1 97 ? -11.822 -4.292 26.609 1.00 69.69 97 PRO A CA 1
ATOM 785 C C . PRO A 1 97 ? -11.211 -3.137 27.407 1.00 69.69 97 PRO A C 1
ATOM 787 O O . PRO A 1 97 ? -10.618 -3.377 28.451 1.00 69.69 97 PRO A O 1
ATOM 790 N N . ASP A 1 98 ? -11.400 -1.878 27.002 1.00 67.75 98 ASP A N 1
ATOM 791 C CA . ASP A 1 98 ? -10.830 -0.753 27.764 1.00 67.75 98 ASP A CA 1
ATOM 792 C C . ASP A 1 98 ? -11.588 -0.437 29.058 1.00 67.75 98 ASP A C 1
ATOM 794 O O . ASP A 1 98 ? -11.163 0.436 29.817 1.00 67.75 98 ASP A O 1
ATOM 798 N N . ARG A 1 99 ? -12.738 -1.080 29.291 1.00 73.38 99 ARG A N 1
ATOM 799 C CA . ARG A 1 99 ? -13.620 -0.791 30.423 1.00 73.38 99 ARG A CA 1
ATOM 800 C C . ARG A 1 99 ? -14.141 -2.074 31.062 1.00 73.38 99 ARG A C 1
ATOM 802 O O . ARG A 1 99 ? -15.346 -2.261 31.198 1.00 73.38 99 ARG A O 1
ATOM 809 N N . ILE A 1 100 ? -13.224 -2.964 31.433 1.00 77.75 100 ILE A N 1
ATOM 810 C CA . ILE A 1 100 ? -13.543 -4.128 32.269 1.00 77.75 100 ILE A CA 1
ATOM 811 C C . ILE A 1 100 ? -14.180 -3.615 33.576 1.00 77.75 100 ILE A C 1
ATOM 813 O O . ILE A 1 100 ? -13.583 -2.739 34.204 1.00 77.75 100 ILE A O 1
ATOM 817 N N . PRO A 1 101 ? -15.380 -4.090 33.963 1.00 80.19 101 PRO A N 1
ATOM 818 C CA . PRO A 1 101 ? -16.015 -3.684 35.215 1.00 80.19 101 PRO A CA 1
ATOM 819 C C . PRO A 1 101 ? -15.113 -3.983 36.414 1.00 80.19 101 PRO A C 1
ATOM 821 O O . PRO A 1 101 ? -14.457 -5.028 36.446 1.00 80.19 101 PRO A O 1
ATOM 824 N N . ASP A 1 102 ? -15.089 -3.089 37.402 1.00 80.56 102 ASP A N 1
ATOM 825 C CA . ASP A 1 102 ? -14.270 -3.275 38.607 1.00 80.56 102 ASP A CA 1
ATOM 826 C C . ASP A 1 102 ? -14.730 -4.516 39.389 1.00 80.56 102 ASP A C 1
ATOM 828 O O . ASP A 1 102 ? -13.908 -5.241 39.947 1.00 80.56 102 ASP A O 1
ATOM 832 N N . GLU A 1 103 ? -16.036 -4.801 39.353 1.00 82.56 103 GLU A N 1
ATOM 833 C CA . GLU A 1 103 ? -16.674 -5.989 39.920 1.00 82.56 103 GLU A CA 1
ATOM 834 C C . GLU A 1 103 ? -16.435 -7.294 39.139 1.00 82.56 103 GLU A C 1
ATOM 836 O O . GLU A 1 103 ? -16.935 -8.336 39.552 1.00 82.56 103 GLU A O 1
ATOM 841 N N . ALA A 1 104 ? -15.715 -7.271 38.011 1.00 82.62 104 ALA A N 1
ATOM 842 C CA . ALA A 1 104 ? -15.497 -8.480 37.224 1.00 82.62 104 ALA A CA 1
ATOM 843 C C . ALA A 1 104 ? -14.554 -9.462 37.944 1.00 82.62 104 ALA A C 1
ATOM 845 O O . ALA A 1 104 ? -13.390 -9.136 38.197 1.00 82.62 104 ALA A O 1
ATOM 846 N N . GLU A 1 105 ? -15.054 -10.666 38.221 1.00 84.94 105 GLU A N 1
ATOM 847 C CA . GLU A 1 105 ? -14.345 -11.748 38.918 1.00 84.94 105 GLU A CA 1
ATOM 848 C C . GLU A 1 105 ? -13.468 -12.556 37.947 1.00 84.94 105 GLU A C 1
ATOM 850 O O . GLU A 1 105 ? -13.793 -12.669 36.767 1.00 84.94 105 GLU A O 1
ATOM 855 N N . ASP A 1 106 ? -12.372 -13.156 38.417 1.00 79.19 106 ASP A N 1
ATOM 856 C CA . ASP A 1 106 ? -11.624 -14.125 37.604 1.00 79.19 106 ASP A CA 1
ATOM 857 C C . ASP A 1 106 ? -12.381 -15.460 37.542 1.00 79.19 106 ASP A C 1
ATOM 859 O O . ASP A 1 106 ? -12.989 -15.896 38.522 1.00 79.19 106 ASP A O 1
ATOM 863 N N . PHE A 1 107 ? -12.346 -16.133 36.389 1.00 72.81 107 PHE A N 1
ATOM 864 C CA . PHE A 1 107 ? -12.967 -17.449 36.248 1.00 72.81 107 PHE A CA 1
ATOM 865 C C . PHE A 1 107 ? -12.236 -18.470 37.137 1.00 72.81 107 PHE A C 1
ATOM 867 O O . PHE A 1 107 ? -11.095 -18.835 36.871 1.00 72.81 107 PHE A O 1
ATOM 874 N N . LEU A 1 108 ? -12.886 -18.929 38.212 1.00 64.38 108 LEU A N 1
ATOM 875 C CA . LEU A 1 108 ? -12.303 -19.845 39.207 1.00 64.38 108 LEU A CA 1
ATOM 876 C C . LEU A 1 108 ? -12.452 -21.339 38.850 1.00 64.38 108 LEU A C 1
ATOM 878 O O . LEU A 1 108 ? -12.221 -22.195 39.712 1.00 64.38 108 LEU A O 1
ATOM 882 N N . GLY A 1 109 ? -12.835 -21.651 37.608 1.00 58.72 109 GLY A N 1
ATOM 883 C CA . GLY A 1 109 ? -13.254 -22.987 37.184 1.00 58.72 109 GLY A CA 1
ATOM 884 C C . GLY A 1 109 ? -14.602 -23.394 37.789 1.00 58.72 109 GLY A C 1
ATOM 885 O O . GLY A 1 109 ? -15.079 -22.801 38.762 1.00 58.72 109 GLY A O 1
ATOM 886 N N . PHE A 1 110 ? -15.226 -24.444 37.247 1.00 46.59 110 PHE A N 1
ATOM 887 C CA . PHE A 1 110 ? -16.351 -25.110 37.908 1.00 46.59 110 PHE A CA 1
ATOM 888 C C . PHE A 1 110 ? -15.820 -25.846 39.140 1.00 46.59 110 PHE A C 1
ATOM 890 O O . PHE A 1 110 ? -15.546 -27.044 39.104 1.00 46.59 110 PHE A O 1
ATOM 897 N N . ARG A 1 111 ? -15.603 -25.131 40.248 1.00 33.66 111 ARG A N 1
ATOM 898 C CA . ARG A 1 111 ? -15.330 -25.791 41.523 1.00 33.66 111 ARG A CA 1
ATOM 899 C C . ARG A 1 111 ? -16.567 -26.604 41.882 1.00 33.66 111 ARG A C 1
ATOM 901 O O . ARG A 1 111 ? -17.579 -26.043 42.295 1.00 33.66 111 ARG A O 1
ATOM 908 N N . THR A 1 112 ? -16.474 -27.928 41.773 1.00 29.67 112 THR A N 1
ATOM 909 C CA . THR A 1 112 ? -17.339 -28.816 42.551 1.00 29.67 112 THR A CA 1
ATOM 910 C C . THR A 1 112 ? -17.250 -28.362 44.008 1.00 29.67 112 THR A C 1
ATOM 912 O O . THR A 1 112 ? -16.125 -28.170 44.487 1.00 29.67 112 THR A O 1
ATOM 915 N N . PRO A 1 113 ? -18.367 -28.161 44.725 1.00 27.17 113 PRO A N 1
ATOM 916 C CA . PRO A 1 113 ? -18.299 -27.780 46.122 1.00 27.17 113 PRO A CA 1
ATOM 917 C C . PRO A 1 113 ? -17.669 -28.944 46.888 1.00 27.17 113 PRO A C 1
ATOM 919 O O . PRO A 1 113 ? -18.327 -29.941 47.175 1.00 27.17 113 PRO A O 1
ATOM 922 N N . SER A 1 114 ? -16.374 -28.851 47.190 1.00 29.78 114 SER A N 1
ATOM 923 C CA . SER A 1 114 ? -15.747 -29.758 48.139 1.00 29.78 114 SER A CA 1
ATOM 924 C C . SER A 1 114 ? -16.316 -29.413 49.507 1.00 29.78 114 SER A C 1
ATOM 926 O O . SER A 1 114 ? -16.092 -28.319 50.030 1.00 29.78 114 SER A O 1
ATOM 928 N N . SER A 1 115 ? -17.098 -30.347 50.031 1.00 29.11 115 SER A N 1
ATOM 929 C CA . SER A 1 115 ? -17.652 -30.365 51.375 1.00 29.11 115 SER A CA 1
ATOM 930 C C . SER A 1 115 ? -16.656 -29.859 52.418 1.00 29.11 115 SER A C 1
ATOM 932 O O . SER A 1 115 ? -15.552 -30.382 52.560 1.00 29.11 115 SER A O 1
ATOM 934 N N . SER A 1 116 ? -17.103 -28.866 53.174 1.00 29.66 116 SER A N 1
ATOM 935 C CA . SER A 1 116 ? -16.553 -28.440 54.453 1.00 29.66 116 SER A CA 1
ATOM 936 C C . SER A 1 116 ? -16.424 -29.603 55.439 1.00 29.66 116 SER A C 1
ATOM 938 O O . SER A 1 116 ? -17.445 -30.220 55.741 1.00 29.66 116 SER A O 1
ATOM 940 N N . ILE A 1 117 ? -15.239 -29.808 56.023 1.00 31.34 117 ILE A N 1
ATOM 941 C CA . ILE A 1 117 ? -15.083 -30.259 57.417 1.00 31.34 117 ILE A CA 1
ATOM 942 C C . ILE A 1 117 ? -13.889 -29.504 58.031 1.00 31.34 117 ILE A C 1
ATOM 944 O O . ILE A 1 117 ? -12.789 -29.509 57.483 1.00 31.34 117 ILE A O 1
ATOM 948 N N . HIS A 1 118 ? -14.165 -28.818 59.142 1.00 31.92 118 HIS A N 1
ATOM 949 C CA . HIS A 1 118 ? -13.217 -28.195 60.069 1.00 31.92 118 HIS A CA 1
ATOM 950 C C . HIS A 1 118 ? -12.543 -29.252 60.963 1.00 31.92 118 HIS A C 1
ATOM 952 O O . HIS A 1 118 ? -13.210 -30.209 61.344 1.00 31.92 118 HIS A O 1
ATOM 958 N N . GLU A 1 119 ? -11.277 -29.041 61.340 1.00 30.47 119 GLU A N 1
ATOM 959 C CA . GLU A 1 119 ? -10.809 -28.781 62.726 1.00 30.47 119 GLU A CA 1
ATOM 960 C C . GLU A 1 119 ? -9.284 -29.014 62.856 1.00 30.47 119 GLU A C 1
ATOM 962 O O . GLU A 1 119 ? -8.782 -30.120 62.688 1.00 30.47 119 GLU A O 1
ATOM 967 N N . ASP A 1 120 ? -8.582 -27.897 63.070 1.00 29.83 120 ASP A N 1
ATOM 968 C CA . ASP A 1 120 ? -7.529 -27.574 64.048 1.00 29.83 120 ASP A CA 1
ATOM 969 C C . ASP A 1 120 ? -6.335 -28.503 64.399 1.00 29.83 120 ASP A C 1
ATOM 971 O O . ASP A 1 120 ? -6.458 -29.657 64.794 1.00 29.83 120 ASP A O 1
ATOM 975 N N . ASP A 1 121 ? -5.170 -27.831 64.373 1.00 28.45 121 ASP A N 1
ATOM 976 C CA . ASP A 1 121 ? -3.981 -27.891 65.243 1.00 28.45 121 ASP A CA 1
ATOM 977 C C . ASP A 1 121 ? -3.163 -29.188 65.426 1.00 28.45 121 ASP A C 1
ATOM 979 O O . ASP A 1 121 ? -3.521 -30.091 66.174 1.00 28.45 121 ASP A O 1
ATOM 983 N N . ALA A 1 122 ? -1.920 -29.186 64.913 1.00 26.41 122 ALA A N 1
ATOM 984 C CA . ALA A 1 122 ? -0.696 -29.004 65.718 1.00 26.41 122 ALA A CA 1
ATOM 985 C C . ALA A 1 122 ? 0.593 -29.300 64.912 1.00 26.41 122 ALA A C 1
ATOM 987 O O . ALA A 1 122 ? 0.604 -29.913 63.851 1.00 26.41 122 ALA A O 1
ATOM 988 N N . SER A 1 123 ? 1.697 -28.792 65.445 1.00 27.64 123 SER A N 1
ATOM 989 C CA . SER A 1 123 ? 3.020 -28.548 64.870 1.00 27.64 123 SER A CA 1
ATOM 990 C C . SER A 1 123 ? 3.956 -29.751 64.620 1.00 27.64 123 SER A C 1
ATOM 992 O O . SER A 1 123 ? 3.867 -30.791 65.263 1.00 27.64 123 SER A O 1
ATOM 994 N N . THR A 1 124 ? 5.019 -29.439 63.854 1.00 25.80 124 THR A N 1
ATOM 995 C CA . THR A 1 124 ? 6.423 -29.937 63.908 1.00 25.80 124 THR A CA 1
ATOM 996 C C . THR A 1 124 ? 6.830 -31.261 63.233 1.00 25.80 124 THR A C 1
ATOM 998 O O . THR A 1 124 ? 6.644 -32.340 63.766 1.00 25.80 124 THR A O 1
ATOM 1001 N N . SER A 1 125 ? 7.513 -31.087 62.090 1.00 26.11 125 SER A N 1
ATOM 1002 C CA . SER A 1 125 ? 8.838 -31.596 61.663 1.00 26.11 125 SER A CA 1
ATOM 1003 C C . SER A 1 125 ? 9.299 -33.057 61.847 1.00 26.11 125 SER A C 1
ATOM 1005 O O . SER A 1 125 ? 9.180 -33.640 62.913 1.00 26.11 125 SER A O 1
ATOM 1007 N N . THR A 1 126 ? 10.084 -33.458 60.831 1.00 25.45 126 THR A N 1
ATOM 1008 C CA . THR A 1 126 ? 11.142 -34.494 60.723 1.00 25.45 126 THR A CA 1
ATOM 1009 C C . THR A 1 126 ? 10.753 -35.936 60.372 1.00 25.45 126 THR A C 1
ATOM 1011 O O . THR A 1 126 ? 10.287 -36.690 61.209 1.00 25.45 126 THR A O 1
ATOM 1014 N N . ALA A 1 127 ? 11.017 -36.260 59.099 1.00 25.00 127 ALA A N 1
ATOM 1015 C CA . ALA A 1 127 ? 11.906 -37.302 58.560 1.00 25.00 127 ALA A CA 1
ATOM 1016 C C . ALA A 1 127 ? 11.953 -38.740 59.132 1.00 25.00 127 ALA A C 1
ATOM 1018 O O . ALA A 1 127 ? 12.172 -38.964 60.316 1.00 25.00 127 ALA A O 1
ATOM 1019 N N . ASP A 1 128 ? 11.991 -39.646 58.145 1.00 25.20 128 ASP A N 1
ATOM 1020 C CA . ASP A 1 128 ? 12.713 -40.924 58.034 1.00 25.20 128 ASP A CA 1
ATOM 1021 C C . ASP A 1 128 ? 12.094 -42.272 58.473 1.00 25.20 128 ASP A C 1
ATOM 1023 O O . ASP A 1 128 ? 11.926 -42.585 59.644 1.00 25.20 128 ASP A O 1
ATOM 1027 N N . LEU A 1 129 ? 11.927 -43.095 57.420 1.00 26.03 129 LEU A N 1
ATOM 1028 C CA . LEU A 1 129 ? 12.382 -44.481 57.208 1.00 26.03 129 LEU A CA 1
ATOM 1029 C C . LEU A 1 129 ? 11.756 -45.674 57.959 1.00 26.03 129 LEU A C 1
ATOM 1031 O O . LEU A 1 129 ? 11.978 -45.872 59.147 1.00 26.03 129 LEU A O 1
ATOM 1035 N N . SER A 1 130 ? 11.289 -46.622 57.118 1.00 24.59 130 SER A N 1
ATOM 1036 C CA . SER A 1 130 ? 11.396 -48.099 57.246 1.00 24.59 130 SER A CA 1
ATOM 1037 C C . SER A 1 130 ? 10.526 -48.759 58.340 1.00 24.59 130 SER A C 1
ATOM 1039 O O . SER A 1 130 ? 10.281 -48.165 59.372 1.00 24.59 130 SER A O 1
ATOM 1041 N N . SER A 1 131 ? 10.015 -49.993 58.278 1.00 26.30 131 SER A N 1
ATOM 1042 C CA . SER A 1 131 ? 10.068 -51.127 57.348 1.00 26.30 131 SER A CA 1
ATOM 1043 C C . SER A 1 131 ? 9.173 -52.260 57.914 1.00 26.30 131 SER A C 1
ATOM 1045 O O . SER A 1 131 ? 9.082 -52.388 59.128 1.00 26.30 131 SER A O 1
ATOM 1047 N N . VAL A 1 132 ? 8.641 -53.112 57.021 1.00 25.50 132 VAL A N 1
ATOM 1048 C CA . VAL A 1 132 ? 8.557 -54.598 57.118 1.00 25.50 132 VAL A CA 1
ATOM 1049 C C . VAL A 1 132 ? 7.491 -55.316 57.988 1.00 25.50 132 VAL A C 1
ATOM 1051 O O . VAL A 1 132 ? 7.217 -54.956 59.125 1.00 25.50 132 VAL A O 1
ATOM 1054 N N . ALA A 1 133 ? 7.059 -56.452 57.397 1.00 23.67 133 ALA A N 1
ATOM 1055 C CA . ALA A 1 133 ? 6.406 -57.682 57.896 1.00 23.67 133 ALA A CA 1
ATOM 1056 C C . ALA A 1 133 ? 4.863 -57.703 57.884 1.00 23.67 133 ALA A C 1
ATOM 1058 O O . ALA A 1 133 ? 4.229 -56.921 58.576 1.00 23.67 133 ALA A O 1
ATOM 1059 N N . LEU A 1 134 ? 4.210 -58.446 56.973 1.00 23.77 134 LEU A N 1
ATOM 1060 C CA . LEU A 1 134 ? 4.095 -59.919 56.801 1.00 23.77 134 LEU A CA 1
ATOM 1061 C C . LEU A 1 134 ? 3.214 -60.598 57.857 1.00 23.77 134 LEU A C 1
ATOM 1063 O O . LEU A 1 134 ? 3.566 -60.582 59.032 1.00 23.77 134 LEU A O 1
ATOM 1067 N N . SER A 1 135 ? 2.148 -61.259 57.392 1.00 24.62 135 SER A N 1
ATOM 1068 C CA . SER A 1 135 ? 1.711 -62.651 57.680 1.00 24.62 135 SER A CA 1
ATOM 1069 C C . SER A 1 135 ? 0.208 -62.776 57.354 1.00 24.62 135 SER A C 1
ATOM 1071 O O . SER A 1 135 ? -0.550 -61.864 57.667 1.00 24.62 135 SER A O 1
ATOM 1073 N N . GLU A 1 136 ? -0.157 -63.681 56.431 1.00 24.83 136 GLU A N 1
ATOM 1074 C CA . GLU A 1 136 ? -0.829 -64.984 56.697 1.00 24.83 136 GLU A CA 1
ATOM 1075 C C . GLU A 1 136 ? -2.358 -64.787 56.827 1.00 24.83 136 GLU A C 1
ATOM 1077 O O . GLU A 1 136 ? -2.803 -63.769 57.335 1.00 24.83 136 GLU A O 1
ATOM 1082 N N . GLU A 1 137 ? -3.278 -65.639 56.385 1.00 24.45 137 GLU A N 1
ATOM 1083 C CA . GLU A 1 137 ? -3.307 -66.955 55.745 1.00 24.45 137 GLU A CA 1
ATOM 1084 C C . GLU A 1 137 ? -4.796 -67.221 55.375 1.00 24.45 137 GLU A C 1
ATOM 1086 O O . GLU A 1 137 ? -5.679 -66.616 55.981 1.00 24.45 137 GLU A O 1
ATOM 1091 N N . ASN A 1 138 ? -5.029 -68.160 54.443 1.00 24.66 138 ASN A N 1
ATOM 1092 C CA . ASN A 1 138 ? -6.122 -69.163 54.407 1.00 24.66 138 ASN A CA 1
ATOM 1093 C C . ASN A 1 138 ? -7.593 -68.723 54.231 1.00 24.66 138 ASN A C 1
ATOM 1095 O O . ASN A 1 138 ? -8.121 -67.879 54.942 1.00 24.66 138 ASN A O 1
ATOM 1099 N N . GLU A 1 139 ? -8.251 -69.209 53.168 1.00 26.08 139 GLU A N 1
ATOM 1100 C CA . GLU A 1 139 ? -9.248 -70.319 53.113 1.00 26.08 139 GLU A CA 1
ATOM 1101 C C . GLU A 1 139 ? -10.544 -69.656 52.572 1.00 26.08 139 GLU A C 1
ATOM 1103 O O . GLU A 1 139 ? -10.742 -68.466 52.782 1.00 26.08 139 GLU A O 1
ATOM 1108 N N . GLU A 1 140 ? -11.449 -70.218 51.776 1.00 26.86 140 GLU A N 1
ATOM 1109 C CA . GLU A 1 140 ? -11.860 -71.581 51.461 1.00 26.86 140 GLU A CA 1
ATOM 1110 C C . GLU A 1 140 ? -12.800 -71.491 50.223 1.00 26.86 140 GLU A C 1
ATOM 1112 O O . GLU A 1 140 ? -13.532 -70.516 50.064 1.00 26.86 140 GLU A O 1
ATOM 1117 N N . GLU A 1 141 ? -12.729 -72.507 49.360 1.00 25.52 141 GLU A N 1
ATOM 1118 C CA . GLU A 1 141 ? -13.822 -73.281 48.731 1.00 25.52 141 GLU A CA 1
ATOM 1119 C C . GLU A 1 141 ? -15.055 -72.696 47.990 1.00 25.52 141 GLU A C 1
ATOM 1121 O O . GLU A 1 141 ? -15.679 -71.704 48.353 1.00 25.52 141 GLU A O 1
ATOM 1126 N N . GLY A 1 142 ? -15.477 -73.491 46.987 1.00 26.33 142 GLY A N 1
ATOM 1127 C CA . GLY A 1 142 ? -16.838 -73.578 46.433 1.00 26.33 142 GLY A CA 1
ATOM 1128 C C . GLY A 1 142 ? -16.928 -73.205 44.949 1.00 26.33 142 GLY A C 1
ATOM 1129 O O . GLY A 1 142 ? -17.081 -72.038 44.615 1.00 26.33 142 GLY A O 1
ATOM 1130 N N . GLU A 1 143 ? -16.683 -74.122 44.001 1.00 25.89 143 GLU A N 1
ATOM 1131 C CA . GLU A 1 143 ? -17.718 -74.954 43.333 1.00 25.89 143 GLU A CA 1
ATOM 1132 C C . GLU A 1 143 ? -18.986 -74.158 42.939 1.00 25.89 143 GLU A C 1
ATOM 1134 O O . GLU A 1 143 ? -19.645 -73.573 43.785 1.00 25.89 143 GLU A O 1
ATOM 1139 N N . GLY A 1 144 ? -19.469 -74.107 41.699 1.00 24.17 144 GLY A N 1
ATOM 1140 C CA . GLY A 1 144 ? -19.149 -74.816 40.472 1.00 24.17 144 GLY A CA 1
ATOM 1141 C C . GLY A 1 144 ? -20.209 -74.503 39.398 1.00 24.17 144 GLY A C 1
ATOM 1142 O O . GLY A 1 144 ? -21.100 -73.679 39.601 1.00 24.17 144 GLY A O 1
ATOM 1143 N N . ASN A 1 145 ? -20.114 -75.251 38.299 1.00 27.47 145 ASN A N 1
ATOM 1144 C CA . ASN A 1 145 ? -21.122 -75.498 37.258 1.00 27.47 145 ASN A CA 1
ATOM 1145 C C . ASN A 1 145 ? -21.335 -74.456 36.140 1.00 27.47 145 ASN A C 1
ATOM 1147 O O . ASN A 1 145 ? -22.212 -73.596 36.183 1.00 27.47 145 ASN A O 1
ATOM 1151 N N . GLU A 1 146 ? -20.596 -74.701 35.051 1.00 30.52 146 GLU A N 1
ATOM 1152 C CA . GLU A 1 146 ? -21.104 -74.780 33.665 1.00 30.52 146 GLU A CA 1
ATOM 1153 C C . GLU A 1 146 ? -22.371 -75.682 33.559 1.00 30.52 146 GLU A C 1
ATOM 1155 O O . GLU A 1 146 ? -22.590 -76.508 34.453 1.00 30.52 146 GLU A O 1
ATOM 1160 N N . PRO A 1 147 ? -23.246 -75.549 32.532 1.00 37.66 147 PRO A N 1
ATOM 1161 C CA . PRO A 1 147 ? -22.984 -75.993 31.142 1.00 37.66 147 PRO A CA 1
ATOM 1162 C C . PRO A 1 147 ? -23.428 -74.956 30.081 1.00 37.66 147 PRO A C 1
ATOM 1164 O O . PRO A 1 147 ? -24.321 -74.152 30.330 1.00 37.66 147 PRO A O 1
ATOM 1167 N N . GLN A 1 148 ? -22.743 -74.766 28.950 1.00 28.91 148 GLN A N 1
ATOM 1168 C CA . GLN A 1 148 ? -22.484 -75.646 27.793 1.00 28.91 148 GLN A CA 1
ATOM 1169 C C . GLN A 1 148 ? -23.696 -75.848 26.858 1.00 28.91 148 GLN A C 1
ATOM 1171 O O . GLN A 1 148 ? -24.829 -75.978 27.312 1.00 28.91 148 GLN A O 1
ATOM 1176 N N . ASP A 1 149 ? -23.363 -75.919 25.561 1.00 30.55 149 ASP A N 1
ATOM 1177 C CA . ASP A 1 149 ? -24.153 -76.276 24.368 1.00 30.55 149 ASP A CA 1
ATOM 1178 C C . ASP A 1 149 ? -24.972 -75.155 23.688 1.00 30.55 149 ASP A C 1
ATOM 1180 O O . ASP A 1 149 ? -25.667 -74.374 24.324 1.00 30.55 149 ASP A O 1
ATOM 1184 N N . ASP A 1 150 ? -24.977 -75.002 22.359 1.00 27.72 150 ASP A N 1
ATOM 1185 C CA . ASP A 1 150 ? -24.359 -75.770 21.269 1.00 27.72 150 ASP A CA 1
ATOM 1186 C C . ASP A 1 150 ? -24.551 -74.976 19.950 1.00 27.72 150 ASP A C 1
ATOM 1188 O O . ASP A 1 150 ? -25.596 -74.349 19.781 1.00 27.72 150 ASP A O 1
ATOM 1192 N N . ARG A 1 151 ? -23.599 -75.132 19.008 1.00 30.97 151 ARG A N 1
ATOM 1193 C CA . ARG A 1 151 ? -23.791 -75.298 17.533 1.00 30.97 151 ARG A CA 1
ATOM 1194 C C . ARG A 1 151 ? -24.445 -74.155 16.717 1.00 30.97 151 ARG A C 1
ATOM 1196 O O . ARG A 1 151 ? -25.367 -73.492 17.151 1.00 30.97 151 ARG A O 1
ATOM 1203 N N . THR A 1 152 ? -24.099 -73.852 15.460 1.00 30.03 152 THR A N 1
ATOM 1204 C CA . THR A 1 152 ? -23.360 -74.514 14.354 1.00 30.03 152 THR A CA 1
ATOM 1205 C C . THR A 1 152 ? -23.275 -73.485 13.202 1.00 30.03 152 THR A C 1
ATOM 1207 O O . THR A 1 152 ? -24.238 -72.749 13.016 1.00 30.03 152 THR A O 1
ATOM 1210 N N . SER A 1 153 ? -22.106 -73.262 12.572 1.00 29.88 153 SER A N 1
ATOM 1211 C CA . SER A 1 153 ? -21.701 -73.666 11.190 1.00 29.88 153 SER A CA 1
ATOM 1212 C C . SER A 1 153 ? -22.605 -73.152 10.039 1.00 29.88 153 SER A C 1
ATOM 1214 O O . SER A 1 153 ? -23.816 -73.249 10.150 1.00 29.88 153 SER A O 1
ATOM 1216 N N . GLU A 1 154 ? -22.146 -72.610 8.899 1.00 29.20 154 GLU A N 1
ATOM 1217 C CA . GLU A 1 154 ? -21.205 -73.127 7.874 1.00 29.20 154 GLU A CA 1
ATOM 1218 C C . GLU A 1 154 ? -20.792 -71.998 6.871 1.00 29.20 154 GLU A C 1
ATOM 1220 O O . GLU A 1 154 ? -21.618 -71.138 6.579 1.00 29.20 154 GLU A O 1
ATOM 1225 N N . ARG A 1 155 ? -19.498 -71.898 6.482 1.00 29.56 155 ARG A N 1
ATOM 1226 C CA . ARG A 1 155 ? -18.844 -72.151 5.148 1.00 29.56 155 ARG A CA 1
ATOM 1227 C C . ARG A 1 155 ? -19.300 -71.271 3.954 1.00 29.56 155 ARG A C 1
ATOM 1229 O O . ARG A 1 155 ? -20.462 -71.348 3.583 1.00 29.56 155 ARG A O 1
ATOM 1236 N N . ASP A 1 156 ? -18.490 -70.347 3.394 1.00 29.97 156 ASP A N 1
ATOM 1237 C CA . ASP A 1 156 ? -17.307 -70.445 2.463 1.00 29.97 156 ASP A CA 1
ATOM 1238 C C . ASP A 1 156 ? -17.719 -70.119 0.987 1.00 29.97 156 ASP A C 1
ATOM 1240 O O . ASP A 1 156 ? -18.913 -70.211 0.701 1.00 29.97 156 ASP A O 1
ATOM 1244 N N . PRO A 1 157 ? -16.828 -69.897 -0.019 1.00 54.59 157 PRO A N 1
ATOM 1245 C CA . PRO A 1 157 ? -15.571 -69.109 -0.092 1.00 54.59 157 PRO A CA 1
ATOM 1246 C C . PRO A 1 157 ? -15.323 -68.406 -1.486 1.00 54.59 157 PRO A C 1
ATOM 1248 O O . PRO A 1 157 ? -16.223 -68.336 -2.323 1.00 54.59 157 PRO A O 1
ATOM 1251 N N . ASP A 1 158 ? -14.065 -67.965 -1.719 1.00 32.53 158 ASP A N 1
ATOM 1252 C CA . ASP A 1 158 ? -13.327 -67.754 -3.003 1.00 32.53 158 ASP A CA 1
ATOM 1253 C C . ASP A 1 158 ? -13.523 -66.427 -3.801 1.00 32.53 158 ASP A C 1
ATOM 1255 O O . ASP A 1 158 ? -14.620 -65.891 -3.860 1.00 32.53 158 ASP A O 1
ATOM 1259 N N . THR A 1 159 ? -12.536 -65.806 -4.487 1.00 33.31 159 THR A N 1
ATOM 1260 C CA . THR A 1 159 ? -11.188 -66.221 -4.957 1.00 33.31 159 THR A CA 1
ATOM 1261 C C . THR A 1 159 ? -10.291 -65.013 -5.366 1.00 33.31 159 THR A C 1
ATOM 1263 O O . THR A 1 159 ? -10.774 -64.023 -5.909 1.00 33.31 159 THR A O 1
ATOM 1266 N N . GLU A 1 160 ? -8.978 -65.199 -5.165 1.00 30.52 160 GLU A N 1
ATOM 1267 C CA . GLU A 1 160 ? -7.802 -64.943 -6.039 1.00 30.52 160 GLU A CA 1
ATOM 1268 C C . GLU A 1 160 ? -7.202 -63.559 -6.428 1.00 30.52 160 GLU A C 1
ATOM 1270 O O . GLU A 1 160 ? -7.784 -62.675 -7.050 1.00 30.52 160 GLU A O 1
ATOM 1275 N N . SER A 1 161 ? -5.905 -63.525 -6.102 1.00 30.03 161 SER A N 1
ATOM 1276 C CA . SER A 1 161 ? -4.720 -62.714 -6.417 1.00 30.03 161 SER A CA 1
ATOM 1277 C C . SER A 1 161 ? -4.209 -62.773 -7.867 1.00 30.03 161 SER A C 1
ATOM 1279 O O . SER A 1 161 ? -4.600 -63.680 -8.585 1.00 30.03 161 SER A O 1
ATOM 1281 N N . LEU A 1 162 ? -3.242 -61.903 -8.231 1.00 30.45 162 LEU A N 1
ATOM 1282 C CA . LEU A 1 162 ? -2.066 -62.187 -9.095 1.00 30.45 162 LEU A CA 1
ATOM 1283 C C . LEU A 1 162 ? -1.071 -60.984 -9.114 1.00 30.45 162 LEU A C 1
ATOM 1285 O O . LEU A 1 162 ? -1.424 -59.901 -9.578 1.00 30.45 162 LEU A O 1
ATOM 1289 N N . GLU A 1 163 ? 0.172 -61.194 -8.654 1.00 35.16 163 GLU A N 1
ATOM 1290 C CA . GLU A 1 163 ? 1.416 -60.525 -9.130 1.00 35.16 163 GLU A CA 1
ATOM 1291 C C . GLU A 1 163 ? 2.161 -61.508 -10.090 1.00 35.16 163 GLU A C 1
ATOM 1293 O O . GLU A 1 163 ? 1.611 -62.605 -10.267 1.00 35.16 163 GLU A O 1
ATOM 1298 N N . PRO A 1 164 ? 3.335 -61.223 -10.739 1.00 50.62 164 PRO A N 1
ATOM 1299 C CA . PRO A 1 164 ? 4.644 -61.034 -10.053 1.00 50.62 164 PRO A CA 1
ATOM 1300 C C . PRO A 1 164 ? 5.751 -60.151 -10.731 1.00 50.62 164 PRO A C 1
ATOM 1302 O O . PRO A 1 164 ? 5.706 -59.846 -11.920 1.00 50.62 164 PRO A O 1
ATOM 1305 N N . GLU A 1 165 ? 6.746 -59.805 -9.890 1.00 33.28 165 GLU A N 1
ATOM 1306 C CA . GLU A 1 165 ? 8.235 -59.792 -10.030 1.00 33.28 165 GLU A CA 1
ATOM 1307 C C . GLU A 1 165 ? 9.029 -58.901 -11.027 1.00 33.28 165 GLU A C 1
ATOM 1309 O O . GLU A 1 165 ? 8.840 -58.964 -12.238 1.00 33.28 165 GLU A O 1
ATOM 1314 N N . ASP A 1 166 ? 10.055 -58.190 -10.502 1.00 29.09 166 ASP A N 1
ATOM 1315 C CA . ASP A 1 166 ? 11.478 -58.399 -10.878 1.00 29.09 166 ASP A CA 1
ATOM 1316 C C . ASP A 1 166 ? 12.465 -57.910 -9.774 1.00 29.09 166 ASP A C 1
ATOM 1318 O O . ASP A 1 166 ? 12.197 -56.943 -9.055 1.00 29.09 166 ASP A O 1
ATOM 1322 N N . GLU A 1 167 ? 13.596 -58.612 -9.632 1.00 31.86 167 GLU A N 1
ATOM 1323 C CA . GLU A 1 167 ? 14.558 -58.628 -8.513 1.00 31.86 167 GLU A CA 1
ATOM 1324 C C . GLU A 1 167 ? 15.734 -57.619 -8.602 1.00 31.86 167 GLU A C 1
ATOM 1326 O O . GLU A 1 167 ? 16.099 -57.129 -9.669 1.00 31.86 167 GLU A O 1
ATOM 1331 N N . GLY A 1 168 ? 16.432 -57.379 -7.470 1.00 26.94 168 GLY A N 1
ATOM 1332 C CA . GLY A 1 168 ? 17.668 -56.569 -7.432 1.00 26.94 168 GLY A CA 1
ATOM 1333 C C . GLY A 1 168 ? 18.454 -56.480 -6.105 1.00 26.94 168 GLY A C 1
ATOM 1334 O O . GLY A 1 168 ? 18.859 -55.399 -5.700 1.00 26.94 168 GLY A O 1
ATOM 1335 N N . ARG A 1 169 ? 18.643 -57.625 -5.440 1.00 30.22 169 ARG A N 1
ATOM 1336 C CA . ARG A 1 169 ? 19.550 -58.039 -4.330 1.00 30.22 169 ARG A CA 1
ATOM 1337 C C . ARG A 1 169 ? 20.801 -57.184 -3.976 1.00 30.22 169 ARG A C 1
ATOM 1339 O O . ARG A 1 169 ? 21.590 -56.906 -4.864 1.00 30.22 169 ARG A O 1
ATOM 1346 N N . TYR A 1 170 ? 21.104 -57.011 -2.669 1.00 27.53 170 TYR A N 1
ATOM 1347 C CA . TYR A 1 170 ? 22.435 -57.265 -2.040 1.00 27.53 170 TYR A CA 1
ATOM 1348 C C . TYR A 1 170 ? 22.367 -57.449 -0.490 1.00 27.53 170 TYR A C 1
ATOM 1350 O O . TYR A 1 170 ? 22.066 -56.513 0.241 1.00 27.53 170 TYR A O 1
ATOM 1358 N N . ARG A 1 171 ? 22.663 -58.696 -0.066 1.00 29.61 171 ARG A N 1
ATOM 1359 C CA . ARG A 1 171 ? 23.127 -59.318 1.217 1.00 29.61 171 ARG A CA 1
ATOM 1360 C C . ARG A 1 171 ? 23.545 -58.404 2.389 1.00 29.61 171 ARG A C 1
ATOM 1362 O O . ARG A 1 171 ? 24.304 -57.469 2.176 1.00 29.61 171 ARG A O 1
ATOM 1369 N N . GLU A 1 172 ? 23.040 -58.585 3.618 1.00 27.53 172 GLU A N 1
ATOM 1370 C CA . GLU A 1 172 ? 23.284 -59.632 4.655 1.00 27.53 172 GLU A CA 1
ATOM 1371 C C . GLU A 1 172 ? 24.697 -59.673 5.276 1.00 27.53 172 GLU A C 1
ATOM 1373 O O . GLU A 1 172 ? 25.690 -59.931 4.596 1.00 27.53 172 GLU A O 1
ATOM 1378 N N . GLY A 1 173 ? 24.734 -59.477 6.600 1.00 26.55 173 GLY A N 1
ATOM 1379 C CA . GLY A 1 173 ? 25.857 -59.695 7.511 1.00 26.55 173 GLY A CA 1
ATOM 1380 C C . GLY A 1 173 ? 25.328 -59.828 8.946 1.00 26.55 173 GLY A C 1
ATOM 1381 O O . GLY A 1 173 ? 24.582 -58.972 9.412 1.00 26.55 173 GLY A O 1
ATOM 1382 N N . GLU A 1 174 ? 25.660 -60.951 9.570 1.00 28.86 174 GLU A N 1
ATOM 1383 C CA . GLU A 1 174 ? 25.021 -61.599 10.719 1.00 28.86 174 GLU A CA 1
ATOM 1384 C C . GLU A 1 174 ? 25.295 -60.956 12.091 1.00 28.86 174 GLU A C 1
ATOM 1386 O O . GLU A 1 174 ? 26.299 -60.281 12.315 1.00 28.86 174 GLU A O 1
ATOM 1391 N N . ASN A 1 175 ? 24.384 -61.253 13.021 1.00 28.52 175 ASN A N 1
ATOM 1392 C CA . ASN A 1 175 ? 24.469 -61.047 14.467 1.00 28.52 175 ASN A CA 1
ATOM 1393 C C . ASN A 1 175 ? 24.966 -62.347 15.139 1.00 28.52 175 ASN A C 1
ATOM 1395 O O . ASN A 1 175 ? 24.752 -63.425 14.579 1.00 28.52 175 ASN A O 1
ATOM 1399 N N . PRO A 1 176 ? 25.518 -62.288 16.362 1.00 37.88 176 PRO A N 1
ATOM 1400 C CA . PRO A 1 176 ? 24.976 -63.175 17.396 1.00 37.88 176 PRO A CA 1
ATOM 1401 C C . PRO A 1 176 ? 24.849 -62.516 18.784 1.00 37.88 176 PRO A C 1
ATOM 1403 O O . PRO A 1 176 ? 25.693 -61.717 19.172 1.00 37.88 176 PRO A O 1
ATOM 1406 N N . GLU A 1 177 ? 23.767 -62.908 19.477 1.00 27.27 177 GLU A N 1
ATOM 1407 C CA . GLU A 1 177 ? 23.633 -63.279 20.909 1.00 27.27 177 GLU A CA 1
ATOM 1408 C C . GLU A 1 177 ? 24.380 -62.461 21.986 1.00 27.27 177 GLU A C 1
ATOM 1410 O O . GLU A 1 177 ? 25.554 -62.152 21.867 1.00 27.27 177 GLU A O 1
ATOM 1415 N N . SER A 1 178 ? 23.895 -62.196 23.196 1.00 26.42 178 SER A N 1
ATOM 1416 C CA . SER A 1 178 ? 22.655 -62.361 23.969 1.00 26.42 178 SER A CA 1
ATOM 1417 C C . SER A 1 178 ? 23.063 -61.945 25.396 1.00 26.42 178 SER A C 1
ATOM 1419 O O . SER A 1 178 ? 24.181 -62.292 25.781 1.00 26.42 178 SER A O 1
ATOM 1421 N N . GLN A 1 179 ? 22.205 -61.255 26.159 1.00 27.16 179 GLN A N 1
ATOM 1422 C CA . GLN A 1 179 ? 21.991 -61.389 27.621 1.00 27.16 179 GLN A CA 1
ATOM 1423 C C . GLN A 1 179 ? 21.389 -60.101 28.217 1.00 27.16 179 GLN A C 1
ATOM 1425 O O . GLN A 1 179 ? 22.067 -59.083 28.347 1.00 27.16 179 GLN A O 1
ATOM 1430 N N . ASP A 1 180 ? 20.110 -60.198 28.591 1.00 27.47 180 ASP A N 1
ATOM 1431 C CA . ASP A 1 180 ? 19.402 -59.315 29.531 1.00 27.47 180 ASP A CA 1
ATOM 1432 C C . ASP A 1 180 ? 19.869 -59.558 30.985 1.00 27.47 180 ASP A C 1
ATOM 1434 O O . ASP A 1 180 ? 20.505 -60.582 31.265 1.00 27.47 180 ASP A O 1
ATOM 1438 N N . PRO A 1 181 ? 19.552 -58.642 31.928 1.00 35.38 181 PRO A N 1
ATOM 1439 C CA . PRO A 1 181 ? 18.352 -58.874 32.749 1.00 35.38 181 PRO A CA 1
ATOM 1440 C C . PRO A 1 181 ? 17.488 -57.626 33.084 1.00 35.38 181 PRO A C 1
ATOM 1442 O O . PRO A 1 181 ? 17.991 -56.574 33.468 1.00 35.38 181 PRO A O 1
ATOM 1445 N N . GLU A 1 182 ? 16.169 -57.825 32.946 1.00 27.39 182 GLU A N 1
ATOM 1446 C CA . GLU A 1 182 ? 15.016 -57.538 33.843 1.00 27.39 182 GLU A CA 1
ATOM 1447 C C . GLU A 1 182 ? 14.811 -56.180 34.581 1.00 27.39 182 GLU A C 1
ATOM 1449 O O . GLU A 1 182 ? 15.485 -55.858 35.555 1.00 27.39 182 GLU A O 1
ATOM 1454 N N . ASN A 1 183 ? 13.791 -55.432 34.102 1.00 28.20 183 ASN A N 1
ATOM 1455 C CA . ASN A 1 183 ? 12.499 -54.952 34.696 1.00 28.20 183 ASN A CA 1
ATOM 1456 C C . ASN A 1 183 ? 12.311 -54.807 36.246 1.00 28.20 183 ASN A C 1
ATOM 1458 O O . ASN A 1 183 ? 12.944 -55.550 36.990 1.00 28.20 183 ASN A O 1
ATOM 1462 N N . PRO A 1 184 ? 11.388 -53.947 36.780 1.00 34.75 184 PRO A N 1
ATOM 1463 C CA . PRO A 1 184 ? 9.932 -54.056 36.553 1.00 34.75 184 PRO A CA 1
ATOM 1464 C C . PRO A 1 184 ? 9.098 -52.751 36.436 1.00 34.75 184 PRO A C 1
ATOM 1466 O O . PRO A 1 184 ? 9.539 -51.629 36.676 1.00 34.75 184 PRO A O 1
ATOM 1469 N N . GLU A 1 185 ? 7.842 -52.989 36.057 1.00 26.91 185 GLU A N 1
ATOM 1470 C CA . GLU A 1 185 ? 6.747 -52.119 35.618 1.00 26.91 185 GLU A CA 1
ATOM 1471 C C . GLU A 1 185 ? 6.011 -51.297 36.701 1.00 26.91 185 GLU A C 1
ATOM 1473 O O . GLU A 1 185 ? 5.929 -51.671 37.867 1.00 26.91 185 GLU A O 1
ATOM 1478 N N . SER A 1 186 ? 5.326 -50.238 36.251 1.00 26.56 186 SER A N 1
ATOM 1479 C CA . SER A 1 186 ? 3.913 -49.917 36.565 1.00 26.56 186 SER A CA 1
ATOM 1480 C C . SER A 1 186 ? 3.438 -48.917 35.488 1.00 26.56 186 SER A C 1
ATOM 1482 O O . SER A 1 186 ? 4.195 -48.036 35.100 1.00 26.56 186 SER A O 1
ATOM 1484 N N . GLY A 1 187 ? 2.283 -48.992 34.825 1.00 24.89 187 GLY A N 1
ATOM 1485 C CA . GLY A 1 187 ? 0.975 -49.510 35.201 1.00 24.89 187 GLY A CA 1
ATOM 1486 C C . GLY A 1 187 ? -0.001 -48.326 35.246 1.00 24.89 187 GLY A C 1
ATOM 1487 O O . GLY A 1 187 ? -0.227 -47.782 36.316 1.00 24.89 187 GLY A O 1
ATOM 1488 N N . PHE A 1 188 ? -0.561 -47.894 34.106 1.00 25.88 188 PHE A N 1
ATOM 1489 C CA . PHE A 1 188 ? -1.706 -46.969 34.091 1.00 25.88 188 PHE A CA 1
ATOM 1490 C C . PHE A 1 188 ? -2.801 -47.491 33.162 1.00 25.88 188 PHE A C 1
ATOM 1492 O O . PHE A 1 188 ? -2.753 -47.347 31.940 1.00 25.88 188 PHE A O 1
ATOM 1499 N N . GLN A 1 189 ? -3.784 -48.128 33.797 1.00 27.69 189 GLN A N 1
ATOM 1500 C CA . GLN A 1 189 ? -5.077 -48.470 33.228 1.00 27.69 189 GLN A CA 1
ATOM 1501 C C . GLN A 1 189 ? -5.850 -47.199 32.855 1.00 27.69 189 GLN A C 1
ATOM 1503 O O . GLN A 1 189 ? -5.880 -46.211 33.589 1.00 27.69 189 GLN A O 1
ATOM 1508 N N . GLN A 1 190 ? -6.500 -47.264 31.695 1.00 27.78 190 GLN A N 1
ATOM 1509 C CA . GLN A 1 190 ? -7.529 -46.334 31.257 1.00 27.78 190 GLN A CA 1
ATOM 1510 C C . GLN A 1 190 ? -8.761 -46.468 32.158 1.00 27.78 190 GLN A C 1
ATOM 1512 O O . GLN A 1 190 ? -9.436 -47.492 32.117 1.00 27.78 190 GLN A O 1
ATOM 1517 N N . ASN A 1 191 ? -9.107 -45.405 32.883 1.00 25.47 191 ASN A N 1
ATOM 1518 C CA . ASN A 1 191 ? -10.476 -45.198 33.344 1.00 25.47 191 ASN A CA 1
ATOM 1519 C C . ASN A 1 191 ? -11.186 -44.297 32.338 1.00 25.47 191 ASN A C 1
ATOM 1521 O O . ASN A 1 191 ? -10.919 -43.102 32.229 1.00 25.47 191 ASN A O 1
ATOM 1525 N N . ARG A 1 192 ? -12.078 -44.916 31.568 1.00 26.88 192 ARG A N 1
ATOM 1526 C CA . ARG A 1 192 ? -13.074 -44.249 30.742 1.00 26.88 192 ARG A CA 1
ATOM 1527 C C . ARG A 1 192 ? -14.236 -43.896 31.672 1.00 26.88 192 ARG A C 1
ATOM 1529 O O . ARG A 1 192 ? -15.058 -44.752 31.972 1.00 26.88 192 ARG A O 1
ATOM 1536 N N . THR A 1 193 ? -14.277 -42.667 32.173 1.00 26.34 193 THR A N 1
ATOM 1537 C CA . THR A 1 193 ? -15.489 -42.118 32.789 1.00 26.34 193 THR A CA 1
ATOM 1538 C C . THR A 1 193 ? -16.430 -41.685 31.673 1.00 26.34 193 THR A C 1
ATOM 1540 O O . THR A 1 193 ? -16.118 -40.786 30.895 1.00 26.34 193 THR A O 1
ATOM 1543 N N . GLU A 1 194 ? -17.554 -42.386 31.557 1.00 30.64 194 GLU A N 1
ATOM 1544 C CA . GLU A 1 194 ? -18.708 -41.942 30.785 1.00 30.64 194 GLU A CA 1
ATOM 1545 C C . GLU A 1 194 ? -19.263 -40.673 31.441 1.00 30.64 194 GLU A C 1
ATOM 1547 O O . GLU A 1 194 ? -19.829 -40.719 32.532 1.00 30.64 194 GLU A O 1
ATOM 1552 N N . GLU A 1 195 ? -19.065 -39.526 30.796 1.00 31.86 195 GLU A N 1
ATOM 1553 C CA . GLU A 1 195 ? -19.772 -38.299 31.152 1.00 31.86 195 GLU A CA 1
ATOM 1554 C C . GLU A 1 195 ? -21.196 -38.383 30.593 1.00 31.86 195 GLU A C 1
ATOM 1556 O O . GLU A 1 195 ? -21.407 -38.558 29.389 1.00 31.86 195 GLU A O 1
ATOM 1561 N N . GLY A 1 196 ? -22.183 -38.295 31.488 1.00 32.25 196 GLY A N 1
ATOM 1562 C CA . GLY A 1 196 ? -23.583 -38.127 31.113 1.00 32.25 196 GLY A CA 1
ATOM 1563 C C . GLY A 1 196 ? -23.802 -36.829 30.323 1.00 32.25 196 GLY A C 1
ATOM 1564 O O . GLY A 1 196 ? -22.939 -35.949 30.314 1.00 32.25 196 GLY A O 1
ATOM 1565 N N . PRO A 1 197 ? -24.948 -36.682 29.636 1.00 30.98 197 PRO A N 1
ATOM 1566 C CA . PRO A 1 197 ? -25.237 -35.461 28.899 1.00 30.98 197 PRO A CA 1
ATOM 1567 C C . PRO A 1 197 ? -25.242 -34.264 29.868 1.00 30.98 197 PRO A C 1
ATOM 1569 O O . PRO A 1 197 ? -25.813 -34.385 30.955 1.00 30.98 197 PRO A O 1
ATOM 1572 N N . PRO A 1 198 ? -24.626 -33.123 29.505 1.00 36.09 198 PRO A N 1
ATOM 1573 C CA . PRO A 1 198 ? -24.628 -31.944 30.362 1.00 36.09 198 PRO A CA 1
ATOM 1574 C C . PRO A 1 198 ? -26.067 -31.472 30.593 1.00 36.09 198 PRO A C 1
ATOM 1576 O O . PRO A 1 198 ? -26.907 -31.546 29.689 1.00 36.09 198 PRO A O 1
ATOM 1579 N N . ALA A 1 199 ? -26.347 -30.992 31.805 1.00 40.03 199 ALA A N 1
ATOM 1580 C CA . ALA A 1 199 ? -27.607 -30.329 32.112 1.00 40.03 199 ALA A CA 1
ATOM 1581 C C . ALA A 1 199 ? -27.786 -29.102 31.195 1.00 40.03 199 ALA A C 1
ATOM 1583 O O . ALA A 1 199 ? -26.807 -28.454 30.817 1.00 40.03 199 ALA A O 1
ATOM 1584 N N . GLU A 1 200 ? -29.029 -28.786 30.813 1.00 31.98 200 GLU A N 1
ATOM 1585 C CA . GLU A 1 200 ? -29.338 -27.607 29.993 1.00 31.98 200 GLU A CA 1
ATOM 1586 C C . GLU A 1 200 ? -28.808 -26.332 30.677 1.00 31.98 200 GLU A C 1
ATOM 1588 O O . GLU A 1 200 ? -29.403 -25.847 31.636 1.00 31.98 200 GLU A O 1
ATOM 1593 N N . GLY A 1 201 ? -27.676 -25.805 30.191 1.00 44.66 201 GLY A N 1
ATOM 1594 C CA . GLY A 1 201 ? -27.078 -24.550 30.661 1.00 44.66 201 GLY A CA 1
ATOM 1595 C C . GLY A 1 201 ? -25.592 -24.588 31.041 1.00 44.66 201 GLY A C 1
ATOM 1596 O O . GLY A 1 201 ? -25.040 -23.519 31.286 1.00 44.66 201 GLY A O 1
ATOM 1597 N N . GLU A 1 202 ? -24.921 -25.748 31.079 1.00 39.75 202 GLU A N 1
ATOM 1598 C CA . GLU A 1 202 ? -23.485 -25.805 31.423 1.00 39.75 202 GLU A CA 1
ATOM 1599 C C . GLU A 1 202 ? -22.549 -25.608 30.202 1.00 39.75 202 GLU A C 1
ATOM 1601 O O . GLU A 1 202 ? -22.687 -26.323 29.201 1.00 39.75 202 GLU A O 1
ATOM 1606 N N . PRO A 1 203 ? -21.581 -24.665 30.269 1.00 45.84 203 PRO A N 1
ATOM 1607 C CA . PRO A 1 203 ? -20.562 -24.453 29.237 1.00 45.84 203 PRO A CA 1
ATOM 1608 C C . PRO A 1 203 ? -19.664 -25.668 28.980 1.00 45.84 203 PRO A C 1
ATOM 1610 O O . PRO A 1 203 ? -19.225 -26.341 29.912 1.00 45.84 203 PRO A O 1
ATOM 1613 N N . LYS A 1 204 ? -19.320 -25.927 27.712 1.00 48.00 204 LYS A N 1
ATOM 1614 C CA . LYS A 1 204 ? -18.440 -27.046 27.326 1.00 48.00 204 LYS A CA 1
ATOM 1615 C C . LYS A 1 204 ? -16.968 -26.631 27.326 1.00 48.00 204 LYS A C 1
ATOM 1617 O O . LYS A 1 204 ? -16.548 -25.864 26.463 1.00 48.00 204 LYS A O 1
ATOM 1622 N N . LEU A 1 205 ? -16.171 -27.223 28.217 1.00 47.91 205 LEU A N 1
ATOM 1623 C CA . LEU A 1 205 ? -14.730 -26.979 28.294 1.00 47.91 205 LEU A CA 1
ATOM 1624 C C . LEU A 1 205 ? -13.966 -27.771 27.215 1.00 47.91 205 LEU A C 1
ATOM 1626 O O . LEU A 1 205 ? -14.095 -28.992 27.114 1.00 47.91 205 LEU A O 1
ATOM 1630 N N . TYR A 1 206 ? -13.133 -27.093 26.420 1.00 56.19 206 TYR A N 1
ATOM 1631 C CA . TYR A 1 206 ? -12.267 -27.730 25.418 1.00 56.19 206 TYR A CA 1
ATOM 1632 C C . TYR A 1 206 ? -10.816 -27.266 25.566 1.00 56.19 206 TYR A C 1
ATOM 1634 O O . TYR A 1 206 ? -10.543 -26.073 25.689 1.00 56.19 206 TYR A O 1
ATOM 1642 N N . ARG A 1 207 ? -9.869 -28.207 25.468 1.00 47.66 207 ARG A N 1
ATOM 1643 C CA . ARG A 1 207 ? -8.430 -27.929 25.578 1.00 47.66 207 ARG A CA 1
ATOM 1644 C C . ARG A 1 207 ? -7.798 -27.703 24.203 1.00 47.66 207 ARG A C 1
ATOM 1646 O O . ARG A 1 207 ? -7.713 -28.632 23.395 1.00 47.66 207 ARG A O 1
ATOM 1653 N N . ILE A 1 208 ? -7.307 -26.494 23.927 1.00 55.53 208 ILE A N 1
ATOM 1654 C CA . ILE A 1 208 ? -6.615 -26.180 22.665 1.00 55.53 208 ILE A CA 1
ATOM 1655 C C . ILE A 1 208 ? -5.121 -26.536 22.787 1.00 55.53 208 ILE A C 1
ATOM 1657 O O . ILE A 1 208 ? -4.415 -26.060 23.673 1.00 55.53 208 ILE A O 1
ATOM 1661 N N . LYS A 1 209 ? -4.580 -27.352 21.865 1.00 44.81 209 LYS A N 1
ATOM 1662 C CA . LYS A 1 209 ? -3.120 -27.551 21.753 1.00 44.81 209 LYS A CA 1
ATOM 1663 C C . LYS A 1 209 ? -2.464 -26.262 21.225 1.00 44.81 209 LYS A C 1
ATOM 1665 O O . LYS A 1 209 ? -2.665 -25.898 20.070 1.00 44.81 209 LYS A O 1
ATOM 1670 N N . ARG A 1 210 ? -1.690 -25.598 22.097 1.00 47.22 210 ARG A N 1
ATOM 1671 C CA . ARG A 1 210 ? -0.978 -24.309 21.936 1.00 47.22 210 ARG A CA 1
ATOM 1672 C C . ARG A 1 210 ? -0.667 -23.861 20.501 1.00 47.22 210 ARG A C 1
ATOM 1674 O O . ARG A 1 210 ? 0.202 -24.427 19.838 1.00 47.22 210 ARG A O 1
ATOM 1681 N N . GLN A 1 211 ? -1.248 -22.720 20.119 1.00 46.50 211 GLN A N 1
ATOM 1682 C CA . GLN A 1 211 ? -0.695 -21.801 19.109 1.00 46.50 211 GLN A CA 1
ATOM 1683 C C . GLN A 1 211 ? -0.714 -20.312 19.528 1.00 46.50 211 GLN A C 1
ATOM 1685 O O . GLN A 1 211 ? -0.156 -19.488 18.805 1.00 46.50 211 GLN A O 1
ATOM 1690 N N . LEU A 1 212 ? -1.292 -19.940 20.679 1.00 46.53 212 LEU A N 1
ATOM 1691 C CA . LEU A 1 212 ? -1.452 -18.542 21.115 1.00 46.53 212 LEU A CA 1
ATOM 1692 C C . LEU A 1 212 ? -0.771 -18.281 22.474 1.00 46.53 212 LEU A C 1
ATOM 1694 O O . LEU A 1 212 ? -0.433 -19.209 23.199 1.00 46.53 212 LEU A O 1
ATOM 1698 N N . MET A 1 213 ? -0.447 -17.010 22.727 1.00 50.56 213 MET A N 1
ATOM 1699 C CA . MET A 1 213 ? 0.548 -16.524 23.696 1.00 50.56 213 MET A CA 1
ATOM 1700 C C . MET A 1 213 ? 0.336 -17.003 25.144 1.00 50.56 213 MET A C 1
ATOM 1702 O O . MET A 1 213 ? -0.787 -17.086 25.620 1.00 50.56 213 MET A O 1
ATOM 1706 N N . SER A 1 214 ? 1.435 -17.245 25.871 1.00 56.41 214 SER A N 1
ATOM 1707 C CA . SER A 1 214 ? 1.435 -17.827 27.227 1.00 56.41 214 SER A CA 1
ATOM 1708 C C . SER A 1 214 ? 0.967 -16.890 28.348 1.00 56.41 214 SER A C 1
ATOM 1710 O O . SER A 1 214 ? 0.965 -17.299 29.503 1.00 56.41 214 SER A O 1
ATOM 1712 N N . LYS A 1 215 ? 0.668 -15.623 28.043 1.00 69.69 215 LYS A N 1
ATOM 1713 C CA . LYS A 1 215 ? 0.094 -14.654 28.983 1.00 69.69 215 LYS A CA 1
ATOM 1714 C C . LYS A 1 215 ? -0.888 -13.750 28.243 1.00 69.69 215 LYS A C 1
ATOM 1716 O O . LYS A 1 215 ? -0.559 -13.325 27.128 1.00 69.69 215 LYS A O 1
ATOM 1721 N N . PRO A 1 216 ? -2.046 -13.443 28.843 1.00 71.56 216 PRO A N 1
ATOM 1722 C CA . PRO A 1 216 ? -2.989 -12.517 28.252 1.00 71.56 216 PRO A CA 1
ATOM 1723 C C . PRO A 1 216 ? -2.366 -11.119 28.142 1.00 71.56 216 PRO A C 1
ATOM 1725 O O . PRO A 1 216 ? -1.581 -10.690 28.989 1.00 71.56 216 PRO A O 1
ATOM 1728 N N . MET A 1 217 ? -2.687 -10.421 27.058 1.00 81.50 217 MET A N 1
ATOM 1729 C CA . MET A 1 217 ? -2.229 -9.061 26.796 1.00 81.50 217 MET A CA 1
ATOM 1730 C C . MET A 1 217 ? -3.260 -8.044 27.281 1.00 81.50 217 MET A C 1
ATOM 1732 O O . MET A 1 217 ? -4.468 -8.246 27.144 1.00 81.50 217 MET A O 1
ATOM 1736 N N . GLU A 1 218 ? -2.776 -6.906 27.773 1.00 81.12 218 GLU A N 1
ATOM 1737 C CA . GLU A 1 218 ? -3.637 -5.754 28.026 1.00 81.12 218 GLU A CA 1
ATOM 1738 C C . GLU A 1 218 ? -4.295 -5.291 26.719 1.00 81.12 218 GLU A C 1
ATOM 1740 O O . GLU A 1 218 ? -3.623 -5.206 25.677 1.00 81.12 218 GLU A O 1
ATOM 1745 N N . PRO A 1 219 ? -5.601 -4.992 26.743 1.00 81.12 219 PRO A N 1
ATOM 1746 C CA . PRO A 1 219 ? -6.274 -4.494 25.571 1.00 81.12 219 PRO A CA 1
ATOM 1747 C C . PRO A 1 219 ? -5.785 -3.105 25.186 1.00 81.12 219 PRO A C 1
ATOM 1749 O O . PRO A 1 219 ? -5.351 -2.285 25.999 1.00 81.12 219 PRO A O 1
ATOM 1752 N N . LYS A 1 220 ? -5.853 -2.840 23.885 1.00 83.25 220 LYS A N 1
ATOM 1753 C CA . LYS A 1 220 ? -5.450 -1.551 23.350 1.00 83.25 220 LYS A CA 1
ATOM 1754 C C . LYS A 1 220 ? -6.564 -0.531 23.547 1.00 83.25 220 LYS A C 1
ATOM 1756 O O . LYS A 1 220 ? -7.649 -0.737 23.016 1.00 83.25 220 LYS A O 1
ATOM 1761 N N . ARG A 1 221 ? -6.201 0.616 24.132 1.00 84.06 221 ARG A N 1
ATOM 1762 C CA . ARG A 1 221 ? -7.092 1.767 24.269 1.00 84.06 221 ARG A CA 1
ATOM 1763 C C . ARG A 1 221 ? -7.380 2.489 22.960 1.00 84.06 221 ARG A C 1
ATOM 1765 O O . ARG A 1 221 ? -6.460 2.713 22.168 1.00 84.06 221 ARG A O 1
ATOM 1772 N N . TRP A 1 222 ? -8.642 2.873 22.776 1.00 87.12 222 TRP A N 1
ATOM 1773 C CA . TRP A 1 222 ? -9.113 3.609 21.603 1.00 87.12 222 TRP A CA 1
ATOM 1774 C C . TRP A 1 222 ? -9.769 4.937 21.988 1.00 87.12 222 TRP A C 1
ATOM 1776 O O . TRP A 1 222 ? -10.793 4.967 22.677 1.00 87.12 222 TRP A O 1
ATOM 1786 N N . ASP A 1 223 ? -9.221 6.046 21.489 1.00 86.00 223 ASP A N 1
ATOM 1787 C CA . ASP A 1 223 ? -9.653 7.394 21.885 1.00 86.00 223 ASP A CA 1
ATOM 1788 C C . ASP A 1 223 ? -11.114 7.660 21.492 1.00 86.00 223 ASP A C 1
ATOM 1790 O O . ASP A 1 223 ? -11.879 8.256 22.255 1.00 86.00 223 ASP A O 1
ATOM 1794 N N . PHE A 1 224 ? -11.546 7.152 20.330 1.00 87.25 224 PHE A N 1
ATOM 1795 C CA . PHE A 1 224 ? -12.927 7.314 19.858 1.00 87.25 224 PHE A CA 1
ATOM 1796 C C . PHE A 1 224 ? -13.975 6.563 20.702 1.00 87.25 224 PHE A C 1
ATOM 1798 O O . PHE A 1 224 ? -15.172 6.803 20.531 1.00 87.25 224 PHE A O 1
ATOM 1805 N N . LEU A 1 225 ? -13.540 5.668 21.597 1.00 87.25 225 LEU A N 1
ATOM 1806 C CA . LEU A 1 225 ? -14.400 4.874 22.478 1.00 87.25 225 LEU A CA 1
ATOM 1807 C C . LEU A 1 225 ? -14.299 5.278 23.956 1.00 87.25 225 LEU A C 1
ATOM 1809 O O . LEU A 1 225 ? -15.130 4.837 24.747 1.00 87.25 225 LEU A O 1
ATOM 1813 N N . ALA A 1 226 ? -13.364 6.157 24.334 1.00 82.56 226 ALA A N 1
ATOM 1814 C CA . ALA A 1 226 ? -13.065 6.486 25.733 1.00 82.56 226 ALA A CA 1
ATOM 1815 C C . ALA A 1 226 ? -14.278 6.968 26.561 1.00 82.56 226 ALA A C 1
ATOM 1817 O O . ALA A 1 226 ? -14.315 6.759 27.769 1.00 82.56 226 ALA A O 1
ATOM 1818 N N . ASN A 1 227 ? -15.285 7.575 25.921 1.00 80.12 227 ASN A N 1
ATOM 1819 C CA . ASN A 1 227 ? -16.483 8.121 26.580 1.00 80.12 227 ASN A CA 1
ATOM 1820 C C . ASN A 1 227 ? -17.800 7.568 26.008 1.00 80.12 227 ASN A C 1
ATOM 1822 O O . ASN A 1 227 ? -18.847 8.210 26.090 1.00 80.12 227 ASN A O 1
ATOM 1826 N N . VAL A 1 228 ? -17.751 6.390 25.388 1.00 82.50 228 VAL A N 1
ATOM 1827 C CA . VAL A 1 228 ? -18.919 5.743 24.785 1.00 82.50 228 VAL A CA 1
ATOM 1828 C C . VAL A 1 228 ? -19.656 4.883 25.824 1.00 82.50 228 VAL A C 1
ATOM 1830 O O . VAL A 1 228 ? -19.037 4.188 26.629 1.00 82.50 228 VAL A O 1
ATOM 1833 N N . THR A 1 229 ? -20.995 4.927 25.829 1.00 83.25 229 THR A N 1
ATOM 1834 C CA . THR A 1 229 ? -21.817 4.020 26.651 1.00 83.25 229 THR A CA 1
ATOM 1835 C C . THR A 1 229 ? -21.721 2.585 26.126 1.00 83.25 229 THR A C 1
ATOM 1837 O O . THR A 1 229 ? -21.532 2.379 24.927 1.00 83.25 229 THR A O 1
ATOM 1840 N N . HIS A 1 230 ? -21.891 1.580 26.997 1.00 77.56 230 HIS A N 1
ATOM 1841 C CA . HIS A 1 230 ? -21.896 0.168 26.575 1.00 77.56 230 HIS A CA 1
ATOM 1842 C C . HIS A 1 230 ? -22.935 -0.083 25.472 1.00 77.56 230 HIS A C 1
ATOM 1844 O O . HIS A 1 230 ? -22.608 -0.668 24.445 1.00 77.56 230 HIS A O 1
ATOM 1850 N N . GLU A 1 231 ? -24.136 0.482 25.607 1.00 81.75 231 GLU A N 1
ATOM 1851 C CA . GLU A 1 231 ? -25.194 0.387 24.596 1.00 81.75 231 GLU A CA 1
ATOM 1852 C C . GLU A 1 231 ? -24.772 0.962 23.231 1.00 81.75 231 GLU A C 1
ATOM 1854 O O . GLU A 1 231 ? -24.976 0.327 22.195 1.00 81.75 231 GLU A O 1
ATOM 1859 N N . TYR A 1 232 ? -24.134 2.137 23.204 1.00 84.50 232 TYR A N 1
ATOM 1860 C CA . TYR A 1 232 ? -23.662 2.720 21.946 1.00 84.50 232 TYR A CA 1
ATOM 1861 C C . TYR A 1 232 ? -22.483 1.930 21.361 1.00 84.50 232 TYR A C 1
ATOM 1863 O O . TYR A 1 232 ? -22.418 1.747 20.144 1.00 84.50 232 TYR A O 1
ATOM 1871 N N . PHE A 1 233 ? -21.596 1.378 22.199 1.00 83.31 233 PHE A N 1
ATOM 1872 C CA . PHE A 1 233 ? -20.571 0.447 21.728 1.00 83.31 233 PHE A CA 1
ATOM 1873 C C . PHE A 1 233 ? -21.205 -0.776 21.065 1.00 83.31 233 PHE A C 1
ATOM 1875 O O . PHE A 1 233 ? -20.797 -1.116 19.963 1.00 83.31 233 PHE A O 1
ATOM 1882 N N . GLN A 1 234 ? -22.237 -1.388 21.651 1.00 82.50 234 GLN A N 1
ATOM 1883 C CA . GLN A 1 234 ? -22.918 -2.542 21.050 1.00 82.50 234 GLN A CA 1
ATOM 1884 C C . GLN A 1 234 ? -23.499 -2.225 19.661 1.00 82.50 234 GLN A C 1
ATOM 1886 O O . GLN A 1 234 ? -23.423 -3.044 18.740 1.00 82.50 234 GLN A O 1
ATOM 1891 N N . GLN A 1 235 ? -23.995 -1.000 19.458 1.00 85.56 235 GLN A N 1
ATOM 1892 C CA . GLN A 1 235 ? -24.436 -0.526 18.140 1.00 85.56 235 GLN A CA 1
ATOM 1893 C C . GLN A 1 235 ? -23.274 -0.346 17.147 1.00 85.56 235 GLN A C 1
ATOM 1895 O O . GLN A 1 235 ? -23.444 -0.561 15.943 1.00 85.56 235 GLN A O 1
ATOM 1900 N N . LEU A 1 236 ? -22.094 0.058 17.625 1.00 88.94 236 LEU A N 1
ATOM 1901 C CA . LEU A 1 236 ? -20.887 0.233 16.812 1.00 88.94 236 LEU A CA 1
ATOM 1902 C C . LEU A 1 236 ? -20.145 -1.077 16.541 1.00 88.94 236 LEU A C 1
ATOM 1904 O O . LEU A 1 236 ? -19.550 -1.220 15.477 1.00 88.94 236 LEU A O 1
ATOM 1908 N N . ALA A 1 237 ? -20.185 -2.025 17.475 1.00 88.81 237 ALA A N 1
ATOM 1909 C CA . ALA A 1 237 ? -19.331 -3.206 17.520 1.00 88.81 237 ALA A CA 1
ATOM 1910 C C . ALA A 1 237 ? -19.467 -4.072 16.258 1.00 88.81 237 ALA A C 1
ATOM 1912 O O . ALA A 1 237 ? -18.498 -4.673 15.801 1.00 88.81 237 ALA A O 1
ATOM 1913 N N . THR A 1 238 ? -20.652 -4.079 15.645 1.00 89.56 238 THR A N 1
ATOM 1914 C CA . THR A 1 238 ? -20.944 -4.842 14.422 1.00 89.56 238 THR A CA 1
ATOM 1915 C C . THR A 1 238 ? -20.747 -4.065 13.120 1.00 89.56 238 THR A C 1
ATOM 1917 O O . THR A 1 238 ? -20.810 -4.665 12.047 1.00 89.56 238 THR A O 1
ATOM 1920 N N . ARG A 1 239 ? -20.482 -2.753 13.181 1.00 93.19 239 ARG A N 1
ATOM 1921 C CA . ARG A 1 239 ? -20.183 -1.945 11.989 1.00 93.19 239 ARG A CA 1
ATOM 1922 C C . ARG A 1 239 ? -18.790 -2.252 11.473 1.00 93.19 239 ARG A C 1
ATOM 1924 O O . ARG A 1 239 ? -17.877 -2.475 12.269 1.00 93.19 239 ARG A O 1
ATOM 1931 N N . GLN A 1 240 ? -18.620 -2.217 10.154 1.00 94.62 240 GLN A N 1
ATOM 1932 C CA . GLN A 1 240 ? -17.301 -2.348 9.549 1.00 94.62 240 GLN A CA 1
ATOM 1933 C C . GLN A 1 240 ? -16.509 -1.050 9.729 1.00 94.62 240 GLN A C 1
ATOM 1935 O O . GLN A 1 240 ? -17.086 0.037 9.784 1.00 94.62 240 GLN A O 1
ATOM 1940 N N . LEU A 1 241 ? -15.180 -1.143 9.793 1.00 95.81 241 LEU A N 1
ATOM 1941 C CA . LEU A 1 241 ? -14.315 0.034 9.930 1.00 95.81 241 LEU A CA 1
ATOM 1942 C C . LEU A 1 241 ? -14.550 1.052 8.807 1.00 95.81 241 LEU A C 1
ATOM 1944 O O . LEU A 1 241 ? -14.558 2.257 9.045 1.00 95.81 241 LEU A O 1
ATOM 1948 N N . ILE A 1 242 ? -14.789 0.565 7.590 1.00 95.88 242 ILE A N 1
ATOM 1949 C CA . ILE A 1 242 ? -15.096 1.393 6.423 1.00 95.88 242 ILE A CA 1
ATOM 1950 C C . ILE A 1 242 ? -16.319 2.303 6.632 1.00 95.88 242 ILE A C 1
ATOM 1952 O O . ILE A 1 242 ? -16.323 3.429 6.144 1.00 95.88 242 ILE A O 1
ATOM 1956 N N . ASP A 1 243 ? -17.307 1.868 7.424 1.00 95.12 243 ASP A N 1
ATOM 1957 C CA . ASP A 1 243 ? -18.545 2.613 7.703 1.00 95.12 243 ASP A CA 1
ATOM 1958 C C . ASP A 1 243 ? -18.349 3.740 8.739 1.00 95.12 243 ASP A C 1
ATOM 1960 O O . ASP A 1 243 ? -19.239 4.574 8.972 1.00 95.12 243 ASP A O 1
ATOM 1964 N N . LEU A 1 244 ? -17.191 3.755 9.406 1.00 95.62 244 LEU A N 1
ATOM 1965 C CA . LEU A 1 244 ? -16.810 4.797 10.359 1.00 95.62 244 LEU A CA 1
ATOM 1966 C C . LEU A 1 244 ? -16.183 6.019 9.679 1.00 95.62 244 LEU A C 1
ATOM 1968 O O . LEU A 1 244 ? -16.112 7.085 10.297 1.00 95.62 244 LEU A O 1
ATOM 1972 N N . ILE A 1 245 ? -15.756 5.870 8.423 1.00 96.94 245 ILE A N 1
ATOM 1973 C CA . ILE A 1 245 ? -15.143 6.922 7.614 1.00 96.94 245 ILE A CA 1
ATOM 1974 C C . ILE A 1 245 ? -16.259 7.769 7.003 1.00 96.94 245 ILE A C 1
ATOM 1976 O O . ILE A 1 245 ? -17.139 7.258 6.312 1.00 96.94 245 ILE A O 1
ATOM 1980 N N . ARG A 1 246 ? -16.252 9.075 7.272 1.00 96.44 246 ARG A N 1
ATOM 1981 C CA . ARG A 1 246 ? -17.340 9.992 6.912 1.00 96.44 246 ARG A CA 1
ATOM 1982 C C . ARG A 1 246 ? -16.821 11.322 6.397 1.00 96.44 246 ARG A C 1
ATOM 1984 O O . ARG A 1 246 ? -15.806 11.844 6.853 1.00 96.44 246 ARG A O 1
ATOM 1991 N N . GLU A 1 247 ? -17.586 11.911 5.484 1.00 97.62 247 GLU A N 1
ATOM 1992 C CA . GLU A 1 247 ? -17.303 13.244 4.968 1.00 97.62 247 GLU A CA 1
ATOM 1993 C C . GLU A 1 247 ? -17.243 14.281 6.103 1.00 97.62 247 GLU A C 1
ATOM 1995 O O . GLU A 1 247 ? -18.020 14.273 7.070 1.00 97.62 247 GLU A O 1
ATOM 2000 N N . GLY A 1 248 ? -16.280 15.190 5.990 1.00 97.50 248 GLY A N 1
ATOM 2001 C CA . GLY A 1 248 ? -16.021 16.247 6.951 1.00 97.50 248 GLY A CA 1
ATOM 2002 C C . GLY A 1 248 ? -15.248 15.801 8.190 1.00 97.50 248 GLY A C 1
ATOM 2003 O O . GLY A 1 248 ? -15.051 16.634 9.068 1.00 97.50 248 GLY A O 1
ATOM 2004 N N . GLN A 1 249 ? -14.852 14.528 8.309 1.00 97.81 249 GLN A N 1
ATOM 2005 C CA . GLN A 1 249 ? -13.881 14.109 9.324 1.00 97.81 249 GLN A CA 1
ATOM 2006 C C . GLN A 1 249 ? -12.466 14.564 8.961 1.00 97.81 249 GLN A C 1
ATOM 2008 O O . GLN A 1 249 ? -12.157 14.801 7.790 1.00 97.81 249 GLN A O 1
ATOM 2013 N N . TYR A 1 250 ? -11.617 14.669 9.980 1.00 98.12 250 TYR A N 1
ATOM 2014 C CA . TYR A 1 250 ? -10.232 15.109 9.863 1.00 98.12 250 TYR A CA 1
ATOM 2015 C C . TYR A 1 250 ? -9.252 14.015 10.274 1.00 98.12 250 TYR A C 1
ATOM 2017 O O . TYR A 1 250 ? -9.567 13.169 11.112 1.00 98.12 250 TYR A O 1
ATOM 2025 N N . PHE A 1 251 ? -8.062 14.035 9.687 1.00 98.00 251 PHE A N 1
ATOM 2026 C CA . PHE A 1 251 ? -6.935 13.195 10.086 1.00 98.00 251 PHE A CA 1
ATOM 2027 C C . PHE A 1 251 ? -5.612 13.819 9.631 1.00 98.00 251 PHE A C 1
ATOM 2029 O O . PHE A 1 251 ? -5.606 14.855 8.961 1.00 98.00 251 PHE A O 1
ATOM 2036 N N . GLU A 1 252 ? -4.498 13.213 10.025 1.00 97.81 252 GLU A N 1
ATOM 2037 C CA . GLU A 1 252 ? -3.154 13.689 9.707 1.00 97.81 252 GLU A CA 1
ATOM 2038 C C . GLU A 1 252 ? -2.547 12.895 8.548 1.00 97.81 252 GLU A C 1
ATOM 2040 O O . GLU A 1 252 ? -2.681 11.676 8.479 1.00 97.81 252 GLU A O 1
ATOM 2045 N N . VAL A 1 253 ? -1.872 13.578 7.626 1.00 97.12 253 VAL A N 1
ATOM 2046 C CA . VAL A 1 253 ? -1.191 12.976 6.476 1.00 97.12 253 VAL A CA 1
ATOM 2047 C C . VAL A 1 253 ? 0.221 13.526 6.365 1.00 97.12 253 VAL A C 1
ATOM 2049 O O . VAL A 1 253 ? 0.412 14.734 6.256 1.00 97.12 253 VAL A O 1
ATOM 2052 N N . GLN A 1 254 ? 1.215 12.642 6.355 1.00 96.06 254 GLN A N 1
ATOM 2053 C CA . GLN A 1 254 ? 2.595 13.015 6.046 1.00 96.06 254 GLN A CA 1
ATOM 2054 C C . GLN A 1 254 ? 2.744 13.426 4.576 1.00 96.06 254 GLN A C 1
ATOM 2056 O O . GLN A 1 254 ? 2.134 12.819 3.682 1.00 96.06 254 GLN A O 1
ATOM 2061 N N . ASP A 1 255 ? 3.589 14.424 4.321 1.00 94.19 255 ASP A N 1
ATOM 2062 C CA . ASP A 1 255 ? 3.943 14.851 2.972 1.00 94.19 255 ASP A CA 1
ATOM 2063 C C . ASP A 1 255 ? 4.618 13.720 2.178 1.00 94.19 255 ASP A C 1
ATOM 2065 O O . ASP A 1 255 ? 5.253 12.819 2.730 1.00 94.19 255 ASP A O 1
ATOM 2069 N N . ARG A 1 256 ? 4.472 13.753 0.850 1.00 89.06 256 ARG A N 1
ATOM 2070 C CA . ARG A 1 256 ? 5.062 12.737 -0.037 1.00 89.06 256 ARG A CA 1
ATOM 2071 C C . ARG A 1 256 ? 6.568 12.911 -0.224 1.00 89.06 256 ARG A C 1
ATOM 2073 O O . ARG A 1 256 ? 7.242 11.939 -0.549 1.00 89.06 256 ARG A O 1
ATOM 2080 N N . THR A 1 257 ? 7.063 14.137 -0.083 1.00 90.88 257 THR A N 1
ATOM 2081 C CA . THR A 1 257 ? 8.453 14.523 -0.352 1.00 90.88 257 THR A CA 1
ATOM 2082 C C . THR A 1 257 ? 9.248 14.811 0.917 1.00 90.88 257 THR A C 1
ATOM 2084 O O . THR A 1 257 ? 10.463 14.653 0.907 1.00 90.88 257 THR A O 1
ATOM 2087 N N . ASP A 1 258 ? 8.580 15.168 2.016 1.00 94.44 258 ASP A N 1
ATOM 2088 C CA . ASP A 1 258 ? 9.182 15.303 3.343 1.00 94.44 258 ASP A CA 1
ATOM 2089 C C . ASP A 1 258 ? 8.370 14.532 4.401 1.00 94.44 258 ASP A C 1
ATOM 2091 O O . ASP A 1 258 ? 7.382 15.052 4.924 1.00 94.44 258 ASP A O 1
ATOM 2095 N N . PRO A 1 259 ? 8.800 13.326 4.817 1.00 94.44 259 PRO A N 1
ATOM 2096 C CA . PRO A 1 259 ? 8.049 12.531 5.784 1.00 94.44 259 PRO A CA 1
ATOM 2097 C C . PRO A 1 259 ? 7.963 13.203 7.165 1.00 94.44 259 PRO A C 1
ATOM 2099 O O . PRO A 1 259 ? 7.178 12.775 8.006 1.00 94.44 259 PRO A O 1
ATOM 2102 N N . LEU A 1 260 ? 8.753 14.244 7.444 1.00 96.31 260 LEU A N 1
ATOM 2103 C CA . LEU A 1 260 ? 8.677 14.978 8.704 1.00 96.31 260 LEU A CA 1
ATOM 2104 C C . LEU A 1 260 ? 7.607 16.073 8.692 1.00 96.31 260 LEU A C 1
ATOM 2106 O O . LEU A 1 260 ? 7.252 16.570 9.760 1.00 96.31 260 LEU A O 1
ATOM 2110 N N . THR A 1 261 ? 7.095 16.454 7.524 1.00 96.88 261 THR A N 1
ATOM 2111 C CA . THR A 1 261 ? 6.024 17.445 7.406 1.00 96.88 261 THR A CA 1
ATOM 2112 C C . THR A 1 261 ? 4.670 16.747 7.429 1.00 96.88 261 THR A C 1
ATOM 2114 O O . THR A 1 261 ? 4.419 15.821 6.661 1.00 96.88 261 THR A O 1
ATOM 2117 N N . VAL A 1 262 ? 3.787 17.195 8.321 1.00 97.25 262 VAL A N 1
ATOM 2118 C CA . VAL A 1 262 ? 2.445 16.635 8.514 1.00 97.25 262 VAL A CA 1
ATOM 2119 C C . VAL A 1 262 ? 1.384 17.686 8.209 1.00 97.25 262 VAL A C 1
ATOM 2121 O O . VAL A 1 262 ? 1.436 18.812 8.705 1.00 97.25 262 VAL A O 1
ATOM 2124 N N . TYR A 1 263 ? 0.392 17.297 7.421 1.00 97.44 263 TYR A N 1
ATOM 2125 C CA . TYR A 1 263 ? -0.785 18.092 7.106 1.00 97.44 263 TYR A CA 1
ATOM 2126 C C . TYR A 1 263 ? -2.016 17.535 7.816 1.00 97.44 263 TYR A C 1
ATOM 2128 O O . TYR A 1 263 ? -2.212 16.328 7.901 1.00 97.44 263 TYR A O 1
ATOM 2136 N N . ILE A 1 264 ? -2.879 18.425 8.283 1.00 97.62 264 ILE A N 1
ATOM 2137 C CA . ILE A 1 264 ? -4.231 18.125 8.737 1.00 97.62 264 ILE A CA 1
ATOM 2138 C C . ILE A 1 264 ? -5.133 18.258 7.521 1.00 97.62 264 ILE A C 1
ATOM 2140 O O . ILE A 1 264 ? -5.193 19.315 6.893 1.00 97.62 264 ILE A O 1
ATOM 2144 N N . VAL A 1 265 ? -5.844 17.187 7.197 1.00 98.00 265 VAL A N 1
ATOM 2145 C CA . VAL A 1 265 ? -6.688 17.111 6.007 1.00 98.00 265 VAL A CA 1
ATOM 2146 C C . VAL A 1 265 ? -8.127 16.782 6.381 1.00 98.00 265 VAL A C 1
ATOM 2148 O O . VAL A 1 265 ? -8.387 16.153 7.405 1.00 98.00 265 VAL A O 1
ATOM 2151 N N . CYS A 1 266 ? -9.074 17.217 5.550 1.00 98.00 266 CYS A N 1
ATOM 2152 C CA . CYS A 1 266 ? -10.503 16.971 5.733 1.00 98.00 266 CYS A CA 1
ATOM 2153 C C . CYS A 1 266 ? -11.044 16.089 4.603 1.00 98.00 266 CYS A C 1
ATOM 2155 O O . CYS A 1 266 ? -10.810 16.378 3.428 1.00 98.00 266 CYS A O 1
ATOM 2157 N N . ILE A 1 267 ? -11.791 15.039 4.942 1.00 98.25 267 ILE A N 1
ATOM 2158 C CA . ILE A 1 267 ? -12.400 14.123 3.969 1.00 98.25 267 ILE A CA 1
ATOM 2159 C C . ILE A 1 267 ? -13.524 14.836 3.214 1.00 98.25 267 ILE A C 1
ATOM 2161 O O . ILE A 1 267 ? -14.444 15.376 3.832 1.00 98.25 267 ILE A O 1
ATOM 2165 N N . LYS A 1 268 ? -13.465 14.807 1.879 1.00 97.06 268 LYS A N 1
ATOM 2166 C CA . LYS A 1 268 ? -14.476 15.397 0.988 1.00 97.06 268 LYS A CA 1
ATOM 2167 C C . LYS A 1 268 ? -15.237 14.367 0.172 1.00 97.06 268 LYS A C 1
ATOM 2169 O O . LYS A 1 268 ? -16.438 14.502 0.015 1.00 97.06 268 LYS A O 1
ATOM 2174 N N . GLU A 1 269 ? -14.560 13.337 -0.320 1.00 95.88 269 GLU A N 1
ATOM 2175 C CA . GLU A 1 269 ? -15.206 12.249 -1.060 1.00 95.88 269 GLU A CA 1
ATOM 2176 C C . GLU A 1 269 ? -14.617 10.910 -0.603 1.00 95.88 269 GLU A C 1
ATOM 2178 O O . GLU A 1 269 ? -13.438 10.833 -0.236 1.00 95.88 269 GLU A O 1
ATOM 2183 N N . ILE A 1 270 ? -15.437 9.857 -0.612 1.00 96.00 270 ILE A N 1
ATOM 2184 C CA . ILE A 1 270 ? -15.079 8.522 -0.123 1.00 96.00 270 ILE A CA 1
ATOM 2185 C C . ILE A 1 270 ? -15.411 7.492 -1.198 1.00 96.00 270 ILE A C 1
ATOM 2187 O O . ILE A 1 270 ? -16.524 7.458 -1.713 1.00 96.00 270 ILE A O 1
ATOM 2191 N N . TYR A 1 271 ? -14.445 6.620 -1.469 1.00 94.38 271 TYR A N 1
ATOM 2192 C CA . TYR A 1 271 ? -14.476 5.591 -2.498 1.00 94.38 271 TYR A CA 1
ATOM 2193 C C . TYR A 1 271 ? -13.957 4.257 -1.937 1.00 94.38 271 TYR A C 1
ATOM 2195 O O . TYR A 1 271 ? -12.865 3.783 -2.263 1.00 94.38 271 TYR A O 1
ATOM 2203 N N . GLY A 1 272 ? -14.709 3.664 -1.009 1.00 87.38 272 GLY A N 1
ATOM 2204 C CA . GLY A 1 272 ? -14.408 2.327 -0.479 1.00 87.38 272 GLY A CA 1
ATOM 2205 C C . GLY A 1 272 ? -13.151 2.218 0.412 1.00 87.38 272 GLY A C 1
ATOM 2206 O O . GLY A 1 272 ? -12.676 1.119 0.682 1.00 87.38 272 GLY A O 1
ATOM 2207 N N . GLY A 1 273 ? -12.596 3.340 0.877 1.00 91.31 273 GLY A N 1
ATOM 2208 C CA . GLY A 1 273 ? -11.319 3.400 1.610 1.00 91.31 273 GLY A CA 1
ATOM 2209 C C . GLY A 1 273 ? -10.247 4.215 0.884 1.00 91.31 273 GLY A C 1
ATOM 2210 O O . GLY A 1 273 ? -9.298 4.688 1.509 1.00 91.31 273 GLY A O 1
ATOM 2211 N N . VAL A 1 274 ? -10.435 4.467 -0.414 1.00 95.62 274 VAL A N 1
ATOM 2212 C CA . VAL A 1 274 ? -9.794 5.594 -1.099 1.00 95.62 274 VAL A CA 1
ATOM 2213 C C . VAL A 1 274 ? -10.560 6.856 -0.711 1.00 95.62 274 VAL A C 1
ATOM 2215 O O . VAL A 1 274 ? -11.782 6.899 -0.825 1.00 95.62 274 VAL A O 1
ATOM 2218 N N . VAL A 1 275 ? -9.866 7.885 -0.242 1.00 96.38 275 VAL A N 1
ATOM 2219 C CA . VAL A 1 275 ? -10.471 9.157 0.157 1.00 96.38 275 VAL A CA 1
ATOM 2220 C C . VAL A 1 275 ? -9.852 10.301 -0.628 1.00 96.38 275 VAL A C 1
ATOM 2222 O O . VAL A 1 275 ? -8.634 10.373 -0.813 1.00 96.38 275 VAL A O 1
ATOM 2225 N N . LYS A 1 276 ? -10.702 11.215 -1.089 1.00 96.25 276 LYS A N 1
ATOM 2226 C CA . LYS A 1 276 ? -10.269 12.516 -1.590 1.00 96.25 276 LYS A CA 1
ATOM 2227 C C . LYS A 1 276 ? -10.382 13.507 -0.449 1.00 96.25 276 LYS A C 1
ATOM 2229 O O . LYS A 1 276 ? -11.460 13.703 0.120 1.00 96.25 276 LYS A O 1
ATOM 2234 N N . VAL A 1 277 ? -9.260 14.116 -0.116 1.00 97.00 277 VAL A N 1
ATOM 2235 C CA . VAL A 1 277 ? -9.131 15.032 1.006 1.00 97.00 277 VAL A CA 1
ATOM 2236 C C . VAL A 1 277 ? -8.794 16.425 0.513 1.00 97.00 277 VAL A C 1
ATOM 2238 O O . VAL A 1 277 ? -8.170 16.587 -0.535 1.00 97.00 277 VAL A O 1
ATOM 2241 N N . VAL A 1 278 ? -9.213 17.430 1.273 1.00 96.94 278 VAL A N 1
ATOM 2242 C CA . VAL A 1 278 ? -8.766 18.809 1.092 1.00 96.94 278 VAL A CA 1
ATOM 2243 C C . VAL A 1 278 ? -7.756 19.155 2.177 1.00 96.94 278 VAL A C 1
ATOM 2245 O O . VAL A 1 278 ? -7.961 18.820 3.345 1.00 96.94 278 VAL A O 1
ATOM 2248 N N . HIS A 1 279 ? -6.697 19.850 1.783 1.00 95.69 279 HIS A N 1
ATOM 2249 C CA . HIS A 1 279 ? -5.802 20.585 2.667 1.00 95.69 279 HIS A CA 1
ATOM 2250 C C . HIS A 1 279 ? -6.495 21.908 3.015 1.00 95.69 279 HIS A C 1
ATOM 2252 O O . HIS A 1 279 ? -6.574 22.790 2.158 1.00 95.69 279 HIS A O 1
ATOM 2258 N N . PRO A 1 280 ? -7.069 22.069 4.222 1.00 93.44 280 PRO A N 1
ATOM 2259 C CA . PRO A 1 280 ? -7.979 23.177 4.510 1.00 93.44 280 PRO A CA 1
ATOM 2260 C C . PRO A 1 280 ? -7.324 24.558 4.393 1.00 93.44 280 PRO A C 1
ATOM 2262 O O . PRO A 1 280 ? -7.993 25.531 4.062 1.00 93.44 280 PRO A O 1
ATOM 2265 N N . ALA A 1 281 ? -6.013 24.630 4.625 1.00 87.81 281 ALA A N 1
ATOM 2266 C CA . ALA A 1 281 ? -5.246 25.866 4.572 1.00 87.81 281 ALA A CA 1
ATOM 2267 C C . ALA A 1 281 ? -4.997 26.379 3.144 1.00 87.81 281 ALA A C 1
ATOM 2269 O O . ALA A 1 281 ? -5.049 27.579 2.897 1.00 87.81 281 ALA A O 1
ATOM 2270 N N . THR A 1 282 ? -4.750 25.473 2.198 1.00 91.00 282 THR A N 1
ATOM 2271 C CA . THR A 1 282 ? -4.400 25.795 0.803 1.00 91.00 282 THR A CA 1
ATOM 2272 C C . THR A 1 282 ? -5.555 25.568 -0.171 1.00 91.00 282 THR A C 1
ATOM 2274 O O . THR A 1 282 ? -5.441 25.906 -1.347 1.00 91.00 282 THR A O 1
ATOM 2277 N N . ALA A 1 283 ? -6.649 24.952 0.291 1.00 92.44 283 ALA A N 1
ATOM 2278 C CA . ALA A 1 283 ? -7.762 24.467 -0.524 1.00 92.44 283 ALA A CA 1
ATOM 2279 C C . ALA A 1 283 ? -7.341 23.515 -1.666 1.00 92.44 283 ALA A C 1
ATOM 2281 O O . ALA A 1 283 ? -8.072 23.342 -2.643 1.00 92.44 283 ALA A O 1
ATOM 2282 N N . THR A 1 284 ? -6.173 22.872 -1.551 1.00 93.31 284 THR A N 1
ATOM 2283 C CA . THR A 1 284 ? -5.699 21.875 -2.518 1.00 93.31 284 THR A CA 1
ATOM 2284 C C . THR A 1 284 ? -6.253 20.494 -2.188 1.00 93.31 284 THR A C 1
ATOM 2286 O O . THR A 1 284 ? -6.503 20.169 -1.028 1.00 93.31 284 THR A O 1
ATOM 2289 N N . PHE A 1 285 ? -6.442 19.662 -3.212 1.00 93.69 285 PHE A N 1
ATOM 2290 C CA . PHE A 1 285 ? -6.964 18.307 -3.049 1.00 93.69 285 PHE A CA 1
ATOM 2291 C C . PHE A 1 285 ? -5.869 17.257 -3.212 1.00 93.69 285 PHE A C 1
ATOM 2293 O O . PHE A 1 285 ? -5.000 17.380 -4.073 1.00 93.69 285 PHE A O 1
ATOM 2300 N N . GLU A 1 286 ? -5.966 16.187 -2.432 1.00 94.44 286 GLU A N 1
ATOM 2301 C CA . GLU A 1 286 ? -5.160 14.979 -2.586 1.00 94.44 286 GLU A CA 1
ATOM 2302 C C . GLU A 1 286 ? -6.068 13.745 -2.544 1.00 94.44 286 GLU A C 1
ATOM 2304 O O . GLU A 1 286 ? -7.067 13.714 -1.831 1.00 94.44 286 GLU A O 1
ATOM 2309 N N . VAL A 1 287 ? -5.714 12.711 -3.306 1.00 95.19 287 VAL A N 1
ATOM 2310 C CA . VAL A 1 287 ? -6.326 11.384 -3.198 1.00 95.19 287 VAL A CA 1
ATOM 2311 C C . VAL A 1 287 ? -5.348 10.448 -2.496 1.00 95.19 287 VAL A C 1
ATOM 2313 O O . VAL A 1 287 ? -4.187 10.331 -2.908 1.00 95.19 287 VAL A O 1
ATOM 2316 N N . VAL A 1 288 ? -5.819 9.768 -1.453 1.00 94.94 288 VAL A N 1
ATOM 2317 C CA . VAL A 1 288 ? -5.019 8.850 -0.641 1.00 94.94 288 VAL A CA 1
ATOM 2318 C C . VAL A 1 288 ? -5.840 7.629 -0.225 1.00 94.94 288 VAL A C 1
ATOM 2320 O O . VAL A 1 288 ? -7.052 7.705 -0.047 1.00 94.94 288 VAL A O 1
ATOM 2323 N N . LEU A 1 289 ? -5.183 6.481 -0.086 1.00 95.00 289 LEU A N 1
ATOM 2324 C CA . LEU A 1 289 ? -5.754 5.314 0.586 1.00 95.00 289 LEU A CA 1
ATOM 2325 C C . LEU A 1 289 ? -5.684 5.556 2.087 1.00 95.00 289 LEU A C 1
ATOM 2327 O O . LEU A 1 289 ? -4.596 5.786 2.598 1.00 95.00 289 LEU A O 1
ATOM 2331 N N . ILE A 1 290 ? -6.800 5.485 2.806 1.00 95.62 290 ILE A N 1
ATOM 2332 C CA . ILE A 1 290 ? -6.811 5.815 4.241 1.00 95.62 290 ILE A CA 1
ATOM 2333 C C . ILE A 1 290 ? -5.957 4.863 5.095 1.00 95.62 290 ILE A C 1
ATOM 2335 O O . ILE A 1 290 ? -5.537 5.211 6.192 1.00 95.62 290 ILE A O 1
ATOM 2339 N N . THR A 1 291 ? -5.671 3.668 4.574 1.00 94.62 291 THR A N 1
ATOM 2340 C CA . THR A 1 291 ? -4.783 2.663 5.173 1.00 94.62 291 THR A CA 1
ATOM 2341 C C . THR A 1 291 ? -3.301 2.903 4.874 1.00 94.62 291 THR A C 1
ATOM 2343 O O . THR A 1 291 ? -2.456 2.149 5.352 1.00 94.62 291 THR A O 1
ATOM 2346 N N . SER A 1 292 ? -2.975 3.916 4.066 1.00 94.31 292 SER A N 1
ATOM 2347 C CA . SER A 1 292 ? -1.600 4.321 3.780 1.00 94.31 292 SER A CA 1
ATOM 2348 C C . SER A 1 292 ? -0.862 4.619 5.079 1.00 94.31 292 SER A C 1
ATOM 2350 O O . SER A 1 292 ? -1.379 5.301 5.956 1.00 94.31 292 SER A O 1
ATOM 2352 N N . GLU A 1 293 ? 0.395 4.199 5.163 1.00 93.31 293 GLU A N 1
ATOM 2353 C CA . GLU A 1 293 ? 1.273 4.470 6.308 1.00 93.31 293 GLU A CA 1
ATOM 2354 C C . GLU A 1 293 ? 1.550 5.959 6.566 1.00 93.31 293 GLU A C 1
ATOM 2356 O O . GLU A 1 293 ? 2.013 6.323 7.641 1.00 93.31 293 GLU A O 1
ATOM 2361 N N . ARG A 1 294 ? 1.255 6.821 5.583 1.00 95.12 294 ARG A N 1
ATOM 2362 C CA . ARG A 1 294 ? 1.292 8.282 5.741 1.00 95.12 294 ARG A CA 1
ATOM 2363 C C . ARG A 1 294 ? 0.107 8.837 6.528 1.00 95.12 294 ARG A C 1
ATOM 2365 O O . ARG A 1 294 ? 0.154 10.008 6.887 1.00 95.12 294 ARG A O 1
ATOM 2372 N N . CYS A 1 295 ? -0.970 8.070 6.689 1.00 96.94 295 CYS A N 1
ATOM 2373 C CA . CYS A 1 295 ? -2.218 8.515 7.296 1.00 96.94 295 CYS A CA 1
ATOM 2374 C C . CYS A 1 295 ? -2.238 8.156 8.781 1.00 96.94 295 CYS A C 1
ATOM 2376 O O . CYS A 1 295 ? -2.068 6.995 9.145 1.00 96.94 295 CYS A O 1
ATOM 2378 N N . HIS A 1 296 ? -2.500 9.149 9.624 1.00 96.81 296 HIS A N 1
ATOM 2379 C CA . HIS A 1 296 ? -2.410 9.039 11.073 1.00 96.81 296 HIS A CA 1
ATOM 2380 C C . HIS A 1 296 ? -3.619 9.661 11.765 1.00 96.81 296 HIS A C 1
ATOM 2382 O O . HIS A 1 296 ? -4.296 10.543 11.228 1.00 96.81 296 HIS A O 1
ATOM 2388 N N . ARG A 1 297 ? -3.862 9.222 13.002 1.00 96.19 297 ARG A N 1
ATOM 2389 C CA . ARG A 1 297 ? -4.873 9.824 13.878 1.00 96.19 297 ARG A CA 1
ATOM 2390 C C . ARG A 1 297 ? -4.519 11.277 14.204 1.00 96.19 297 ARG A C 1
ATOM 2392 O O . ARG A 1 297 ? -3.345 11.640 14.258 1.00 96.19 297 ARG A O 1
ATOM 2399 N N . VAL A 1 298 ? -5.535 12.085 14.495 1.00 96.44 298 VAL A N 1
ATOM 2400 C CA . VAL A 1 298 ? -5.333 13.446 15.013 1.00 96.44 298 VAL A CA 1
ATOM 2401 C C . VAL A 1 298 ? -4.575 13.379 16.347 1.00 96.44 298 VAL A C 1
ATOM 2403 O O . VAL A 1 298 ? -4.931 12.601 17.227 1.00 96.44 298 VAL A O 1
ATOM 2406 N N . GLY A 1 299 ? -3.531 14.190 16.496 1.00 94.75 299 GLY A N 1
ATOM 2407 C CA . GLY A 1 299 ? -2.598 14.190 17.620 1.00 94.75 299 GLY A CA 1
ATOM 2408 C C . GLY A 1 299 ? -1.319 13.377 17.391 1.00 94.75 299 GLY A C 1
ATOM 2409 O O . GLY A 1 299 ? -0.402 13.475 18.210 1.00 94.75 299 GLY A O 1
ATOM 2410 N N . TRP A 1 300 ? -1.198 12.614 16.298 1.00 95.69 300 TRP A N 1
ATOM 2411 C CA . TRP A 1 300 ? -0.021 11.775 16.049 1.00 95.69 300 TRP A CA 1
ATOM 2412 C C . TRP A 1 300 ? 1.265 12.596 15.906 1.00 95.69 300 TRP A C 1
ATOM 2414 O O . TRP A 1 300 ? 2.259 12.297 16.567 1.00 95.69 300 TRP A O 1
ATOM 2424 N N . CYS A 1 301 ? 1.253 13.690 15.147 1.00 95.81 301 CYS A N 1
ATOM 2425 C CA . CYS A 1 301 ? 2.418 14.560 15.001 1.00 95.81 301 CYS A CA 1
ATOM 2426 C C . CYS A 1 301 ? 2.865 15.168 16.345 1.00 95.81 301 CYS A C 1
ATOM 2428 O O . CYS A 1 301 ? 4.060 15.375 16.561 1.00 95.81 301 CYS A O 1
ATOM 2430 N N . LEU A 1 302 ? 1.934 15.442 17.268 1.00 95.12 302 LEU A N 1
ATOM 2431 C CA . LEU A 1 302 ? 2.259 15.939 18.613 1.00 95.12 302 LEU A CA 1
ATOM 2432 C C . LEU A 1 302 ? 2.808 14.851 19.533 1.00 95.12 302 LEU A C 1
ATOM 2434 O O . LEU A 1 302 ? 3.628 15.154 20.394 1.00 95.12 302 LEU A O 1
ATOM 2438 N N . SER A 1 303 ? 2.381 13.600 19.346 1.00 94.12 303 SER A N 1
ATOM 2439 C CA . SER A 1 303 ? 2.860 12.467 20.144 1.00 94.12 303 SER A CA 1
ATOM 2440 C C . SER A 1 303 ? 4.364 12.217 19.989 1.00 94.12 303 SER A C 1
ATOM 2442 O O . SER A 1 303 ? 4.966 11.582 20.851 1.00 94.12 303 SER A O 1
ATOM 2444 N N . GLN A 1 304 ? 4.965 12.708 18.893 1.00 93.19 304 GLN A N 1
ATOM 2445 C CA . GLN A 1 304 ? 6.365 12.476 18.523 1.00 93.19 304 GLN A CA 1
ATOM 2446 C C . GLN A 1 304 ? 6.735 10.982 18.458 1.00 93.19 304 GLN A C 1
ATOM 2448 O O . GLN A 1 304 ? 7.909 10.627 18.577 1.00 93.19 304 GLN A O 1
ATOM 2453 N N . GLU A 1 305 ? 5.750 10.105 18.203 1.00 91.62 305 GLU A N 1
ATOM 2454 C CA . GLU A 1 305 ? 5.972 8.687 17.884 1.00 91.62 305 GLU A CA 1
ATOM 2455 C C . GLU A 1 305 ? 6.997 8.536 16.748 1.00 91.62 305 GLU A C 1
ATOM 2457 O O . GLU A 1 305 ? 7.916 7.719 16.830 1.00 91.62 305 GLU A O 1
ATOM 2462 N N . CYS A 1 306 ? 6.897 9.387 15.720 1.00 92.00 306 CYS A N 1
ATOM 2463 C CA . CYS A 1 306 ? 7.969 9.611 14.761 1.00 92.00 306 CYS A CA 1
ATOM 2464 C C . CYS A 1 306 ? 8.740 10.883 15.131 1.00 92.00 306 CYS A C 1
ATOM 2466 O O . CYS A 1 306 ? 8.207 11.988 15.119 1.00 92.00 306 CYS A O 1
ATOM 2468 N N . GLN A 1 307 ? 10.030 10.735 15.429 1.00 92.56 307 GLN A N 1
ATOM 2469 C CA . GLN A 1 307 ? 10.874 11.851 15.853 1.00 92.56 307 GLN A CA 1
ATOM 2470 C C . GLN A 1 307 ? 10.963 12.947 14.785 1.00 92.56 307 GLN A C 1
ATOM 2472 O O . GLN A 1 307 ? 11.176 12.648 13.604 1.00 92.56 307 GLN A O 1
ATOM 2477 N N . LYS A 1 308 ? 10.935 14.208 15.241 1.00 94.44 308 LYS A N 1
ATOM 2478 C CA . LYS A 1 308 ? 11.116 15.429 14.433 1.00 94.44 308 LYS A CA 1
ATOM 2479 C C . LYS A 1 308 ? 9.962 15.732 13.470 1.00 94.44 308 LYS A C 1
ATOM 2481 O O . LYS A 1 308 ? 10.120 16.591 12.600 1.00 94.44 308 LYS A O 1
ATOM 2486 N N . THR A 1 309 ? 8.815 15.066 13.607 1.00 96.00 309 THR A N 1
ATOM 2487 C CA . THR A 1 309 ? 7.618 15.447 12.852 1.00 96.00 309 THR A CA 1
ATOM 2488 C C . THR A 1 309 ? 7.125 16.814 13.291 1.00 96.00 309 THR A C 1
ATOM 2490 O O . THR A 1 309 ? 7.154 17.151 14.478 1.00 96.00 309 THR A O 1
ATOM 2493 N N . ARG A 1 310 ? 6.656 17.601 12.329 1.00 96.62 310 ARG A N 1
ATOM 2494 C CA . ARG A 1 310 ? 6.121 18.943 12.535 1.00 96.62 310 ARG A CA 1
ATOM 2495 C C . ARG A 1 310 ? 4.921 19.157 11.630 1.00 96.62 310 ARG A C 1
ATOM 2497 O O . ARG A 1 310 ? 4.905 18.689 10.492 1.00 96.62 310 ARG A O 1
ATOM 2504 N N . TYR A 1 311 ? 3.941 19.908 12.116 1.00 96.81 311 TYR A N 1
ATOM 2505 C CA . TYR A 1 311 ? 2.876 20.368 11.240 1.00 96.81 311 TYR A CA 1
ATOM 2506 C C . TYR A 1 311 ? 3.439 21.333 10.202 1.00 96.81 311 TYR A C 1
ATOM 2508 O O . TYR A 1 311 ? 4.309 22.153 10.509 1.00 96.81 311 TYR A O 1
ATOM 2516 N N . ALA A 1 312 ? 2.911 21.264 8.983 1.00 95.06 312 ALA A N 1
ATOM 2517 C CA . ALA A 1 312 ? 3.079 22.349 8.033 1.00 95.06 312 ALA A CA 1
ATOM 2518 C C . ALA A 1 312 ? 2.566 23.658 8.673 1.00 95.06 312 ALA A C 1
ATOM 2520 O O . ALA A 1 312 ? 1.510 23.620 9.319 1.00 95.06 312 ALA A O 1
ATOM 2521 N N . PRO A 1 313 ? 3.264 24.800 8.508 1.00 90.88 313 PRO A N 1
ATOM 2522 C CA . PRO A 1 313 ? 2.917 26.051 9.191 1.00 90.88 313 PRO A CA 1
ATOM 2523 C C . PRO A 1 313 ? 1.441 26.437 9.041 1.00 90.88 313 PRO A C 1
ATOM 2525 O O . PRO A 1 313 ? 0.764 26.723 10.026 1.00 90.88 313 PRO A O 1
ATOM 2528 N N . ASP A 1 314 ? 0.913 26.326 7.823 1.00 91.81 314 ASP A N 1
ATOM 2529 C CA . ASP A 1 314 ? -0.468 26.710 7.520 1.00 91.81 314 ASP A CA 1
ATOM 2530 C C . ASP A 1 314 ? -1.496 25.679 8.015 1.00 91.81 314 ASP A C 1
ATOM 2532 O O . ASP A 1 314 ? -2.687 25.965 8.129 1.00 91.81 314 ASP A O 1
ATOM 2536 N N . SER A 1 315 ? -1.047 24.464 8.334 1.00 92.50 315 SER A N 1
ATOM 2537 C CA . SER A 1 315 ? -1.907 23.386 8.808 1.00 92.50 315 SER A CA 1
ATOM 2538 C C . SER A 1 315 ? -2.169 23.449 10.312 1.00 92.50 315 SER A C 1
ATOM 2540 O O . SER A 1 315 ? -3.235 23.017 10.748 1.00 92.50 315 SER A O 1
ATOM 2542 N N . GLN A 1 316 ? -1.228 23.960 11.108 1.00 89.25 316 GLN A N 1
ATOM 2543 C CA . GLN A 1 316 ? -1.302 23.955 12.574 1.00 89.25 316 GLN A CA 1
ATOM 2544 C C . GLN A 1 316 ? -2.592 24.582 13.156 1.00 89.25 316 GLN A C 1
ATOM 2546 O O . GLN A 1 316 ? -3.142 24.002 14.097 1.00 89.25 316 GLN A O 1
ATOM 2551 N N . PRO A 1 317 ? -3.144 25.690 12.612 1.00 93.06 317 PRO A N 1
ATOM 2552 C CA . PRO A 1 317 ? -4.387 26.287 13.117 1.00 93.06 317 PRO A CA 1
ATOM 2553 C C . PRO A 1 317 ? -5.619 25.371 13.043 1.00 93.06 317 PRO A C 1
ATOM 2555 O O . PRO A 1 317 ? -6.582 25.576 13.777 1.00 93.06 317 PRO A O 1
ATOM 2558 N N . TRP A 1 318 ? -5.602 24.347 12.183 1.00 94.75 318 TRP A N 1
ATOM 2559 C CA . TRP A 1 318 ? -6.732 23.433 11.986 1.00 94.75 318 TRP A CA 1
ATOM 2560 C C . TRP A 1 318 ? -6.809 22.310 13.024 1.00 94.75 318 TRP A C 1
ATOM 2562 O O . TRP A 1 318 ? -7.775 21.547 13.024 1.00 94.75 318 TRP A O 1
ATOM 2572 N N . LEU A 1 319 ? -5.825 22.202 13.921 1.00 94.62 319 LEU A N 1
ATOM 2573 C CA . LEU A 1 319 ? -5.747 21.112 14.892 1.00 94.62 319 LEU A CA 1
ATOM 2574 C C . LEU A 1 319 ? -6.950 21.076 15.839 1.00 94.62 319 LEU A C 1
ATOM 2576 O O . LEU A 1 319 ? -7.518 20.009 16.065 1.00 94.62 319 LEU A O 1
ATOM 2580 N N . GLU A 1 320 ? -7.372 22.227 16.363 1.00 93.94 320 GLU A N 1
ATOM 2581 C CA . GLU A 1 320 ? -8.516 22.282 17.280 1.00 93.94 320 GLU A CA 1
ATOM 2582 C C . GLU A 1 320 ? -9.815 21.868 16.585 1.00 93.94 320 GLU A C 1
ATOM 2584 O O . GLU A 1 320 ? -10.608 21.116 17.144 1.00 93.94 320 GLU A O 1
ATOM 2589 N N . GLN A 1 321 ? -9.997 22.251 15.320 1.00 93.56 321 GLN A N 1
ATOM 2590 C CA . GLN A 1 321 ? -11.138 21.791 14.532 1.00 93.56 321 GLN A CA 1
ATOM 2591 C C . GLN A 1 321 ? -11.064 20.291 14.224 1.00 93.56 321 GLN A C 1
ATOM 2593 O O . GLN A 1 321 ? -12.081 19.598 14.279 1.00 93.56 321 GLN A O 1
ATOM 2598 N N . ALA A 1 322 ? -9.870 19.772 13.939 1.00 95.62 322 ALA A N 1
ATOM 2599 C CA . ALA A 1 322 ? -9.670 18.355 13.671 1.00 95.62 322 ALA A CA 1
ATOM 2600 C C . ALA A 1 322 ? -10.008 17.477 14.884 1.00 95.62 322 ALA A C 1
ATOM 2602 O O . ALA A 1 322 ? -10.585 16.404 14.714 1.00 95.62 322 ALA A O 1
ATOM 2603 N N . LYS A 1 323 ? -9.730 17.956 16.104 1.00 95.06 323 LYS A N 1
ATOM 2604 C CA . LYS A 1 323 ? -10.095 17.279 17.360 1.00 95.06 323 LYS A CA 1
ATOM 2605 C C . LYS A 1 323 ? -11.606 17.193 17.595 1.00 95.06 323 LYS A C 1
ATOM 2607 O O . LYS A 1 323 ? -12.047 16.287 18.292 1.00 95.06 323 LYS A O 1
ATOM 2612 N N . ILE A 1 324 ? -12.402 18.100 17.021 1.00 94.75 324 ILE A N 1
ATOM 2613 C CA . ILE A 1 324 ? -13.870 18.086 17.163 1.00 94.75 324 ILE A CA 1
ATOM 2614 C C . ILE A 1 324 ? -14.491 16.958 16.332 1.00 94.75 324 ILE A C 1
ATOM 2616 O O . ILE A 1 324 ? -15.444 16.315 16.768 1.00 94.75 324 ILE A O 1
ATOM 2620 N N . LYS A 1 325 ? -13.969 16.718 15.123 1.00 95.19 325 LYS A N 1
ATOM 2621 C CA . LYS A 1 325 ? -14.495 15.699 14.204 1.00 95.19 325 LYS A CA 1
ATOM 2622 C C . LYS A 1 325 ? -13.371 14.813 13.645 1.00 95.19 325 LYS A C 1
ATOM 2624 O O . LYS A 1 325 ? -13.147 14.809 12.431 1.00 95.19 325 LYS A O 1
ATOM 2629 N N . PRO A 1 326 ? -12.654 14.062 14.497 1.00 96.88 326 PRO A N 1
ATOM 2630 C CA . PRO A 1 326 ? -11.575 13.202 14.049 1.00 96.88 326 PRO A CA 1
ATOM 2631 C C . PRO A 1 326 ? -12.134 11.981 13.315 1.00 96.88 326 PRO A C 1
ATOM 2633 O O . PRO A 1 326 ? -13.238 11.497 13.582 1.00 96.88 326 PRO A O 1
ATOM 2636 N N . THR A 1 327 ? -11.344 11.460 12.388 1.00 97.12 327 THR A N 1
ATOM 2637 C CA . THR A 1 327 ? -11.508 10.089 11.908 1.00 97.12 327 THR A CA 1
ATOM 2638 C C . THR A 1 327 ? -11.075 9.146 13.036 1.00 97.12 327 THR A C 1
ATOM 2640 O O . THR A 1 327 ? -10.012 9.388 13.614 1.00 97.12 327 THR A O 1
ATOM 2643 N N . PRO A 1 328 ? -11.849 8.095 13.369 1.00 95.12 328 PRO A N 1
ATOM 2644 C CA . PRO A 1 328 ? -11.503 7.176 14.452 1.00 95.12 328 PRO A CA 1
ATOM 2645 C C . PRO A 1 328 ? -10.091 6.596 14.324 1.00 95.12 328 PRO A C 1
ATOM 2647 O O . PRO A 1 328 ? -9.685 6.142 13.254 1.00 95.12 328 PRO A O 1
ATOM 2650 N N . ASP A 1 329 ? -9.349 6.571 15.429 1.00 94.00 329 ASP A N 1
ATOM 2651 C CA . ASP A 1 329 ? -7.954 6.126 15.496 1.00 94.00 329 ASP A CA 1
ATOM 2652 C C . ASP A 1 329 ? -7.773 4.646 15.121 1.00 94.00 329 ASP A C 1
ATOM 2654 O O . ASP A 1 329 ? -6.731 4.261 14.591 1.00 94.00 329 ASP A O 1
ATOM 2658 N N . ILE A 1 330 ? -8.825 3.835 15.270 1.00 93.19 330 ILE A N 1
ATOM 2659 C CA . ILE A 1 330 ? -8.888 2.436 14.816 1.00 93.19 330 ILE A CA 1
ATOM 2660 C C . ILE A 1 330 ? -8.649 2.232 13.322 1.00 93.19 330 ILE A C 1
ATOM 2662 O O . ILE A 1 330 ? -8.199 1.158 12.918 1.00 93.19 330 ILE A O 1
ATOM 2666 N N . ILE A 1 331 ? -8.884 3.261 12.507 1.00 95.50 331 ILE A N 1
ATOM 2667 C CA . ILE A 1 331 ? -8.674 3.212 11.058 1.00 95.50 331 ILE A CA 1
ATOM 2668 C C . ILE A 1 331 ? -7.181 3.221 10.699 1.00 95.50 331 ILE A C 1
ATOM 2670 O O . ILE A 1 331 ? -6.780 2.585 9.725 1.00 95.50 331 ILE A O 1
ATOM 2674 N N . PHE A 1 332 ? -6.334 3.864 11.507 1.00 94.69 332 PHE A N 1
ATOM 2675 C CA . PHE A 1 332 ? -4.917 4.111 11.190 1.00 94.69 332 PHE A CA 1
ATOM 2676 C C . PHE A 1 332 ? -3.972 3.006 11.685 1.00 94.69 332 PHE A C 1
ATOM 2678 O O . PHE A 1 332 ? -2.769 3.192 11.837 1.00 94.69 332 PHE A O 1
ATOM 2685 N N . GLU A 1 333 ? -4.512 1.818 11.949 1.00 90.50 333 GLU A N 1
ATOM 2686 C CA . GLU A 1 333 ? -3.777 0.718 12.589 1.00 90.50 333 GLU A CA 1
ATOM 2687 C C . GLU A 1 333 ? -3.366 -0.383 11.629 1.00 90.50 333 GLU A C 1
ATOM 2689 O O . GLU A 1 333 ? -2.755 -1.372 12.034 1.00 90.50 333 GLU A O 1
ATOM 2694 N N . PHE A 1 334 ? -3.692 -0.209 10.353 1.00 90.94 334 PHE A N 1
ATOM 2695 C CA . PHE A 1 334 ? -3.271 -1.121 9.309 1.00 90.94 334 PHE A CA 1
ATOM 2696 C C . PHE A 1 334 ? -1.748 -1.093 9.120 1.00 90.94 334 PHE A C 1
ATOM 2698 O O . PHE A 1 334 ? -1.087 -2.135 9.156 1.00 90.94 334 PHE A O 1
ATOM 2705 N N . SER A 1 335 ? -1.182 0.109 8.987 1.00 83.38 335 SER A N 1
ATOM 2706 C CA . SER A 1 335 ? 0.218 0.305 8.624 1.00 83.38 335 SER A CA 1
ATOM 2707 C C . SER A 1 335 ? 0.937 1.202 9.621 1.00 83.38 335 SER A C 1
ATOM 2709 O O . SER A 1 335 ? 0.925 2.419 9.509 1.00 83.38 335 SER A O 1
ATOM 2711 N N . LYS A 1 336 ? 1.634 0.576 10.576 1.00 85.44 336 LYS A N 1
ATOM 2712 C CA . LYS A 1 336 ? 2.626 1.252 11.425 1.00 85.44 336 LYS A CA 1
ATOM 2713 C C . LYS A 1 336 ? 4.036 1.034 10.906 1.00 85.44 336 LYS A C 1
ATOM 2715 O O . LYS A 1 336 ? 4.425 -0.110 10.617 1.00 85.44 336 LYS A O 1
ATOM 2720 N N . ILE A 1 337 ? 4.794 2.120 10.824 1.00 89.19 337 ILE A N 1
ATOM 2721 C CA . ILE A 1 337 ? 6.210 2.108 10.465 1.00 89.19 337 ILE A CA 1
ATOM 2722 C C . ILE A 1 337 ? 7.016 1.841 11.734 1.00 89.19 337 ILE A C 1
ATOM 2724 O O . ILE A 1 337 ? 6.810 2.482 12.756 1.00 89.19 337 ILE A O 1
ATOM 2728 N N . GLY A 1 338 ? 7.906 0.853 11.676 1.00 90.75 338 GLY A N 1
ATOM 2729 C CA . GLY A 1 338 ? 8.781 0.501 12.794 1.00 90.75 338 GLY A CA 1
ATOM 2730 C C . GLY A 1 338 ? 10.219 0.956 12.572 1.00 90.75 338 GLY A C 1
ATOM 2731 O O . GLY A 1 338 ? 10.616 1.251 11.445 1.00 90.75 338 GLY A O 1
ATOM 2732 N N . ASN A 1 339 ? 11.016 0.908 13.640 1.00 94.94 339 ASN A N 1
ATOM 2733 C CA . ASN A 1 339 ? 12.421 1.310 13.609 1.00 94.94 339 ASN A CA 1
ATOM 2734 C C . ASN A 1 339 ? 13.296 0.422 12.705 1.00 94.94 339 ASN A C 1
ATOM 2736 O O . ASN A 1 339 ? 13.192 -0.816 12.748 1.00 94.94 339 ASN A O 1
ATOM 2740 N N . HIS A 1 340 ? 14.215 1.042 11.964 1.00 96.12 340 HIS A N 1
ATOM 2741 C CA . HIS A 1 340 ? 15.248 0.385 11.158 1.00 96.12 340 HIS A CA 1
ATOM 2742 C C . HIS A 1 340 ? 16.662 0.599 11.715 1.00 96.12 340 HIS A C 1
ATOM 2744 O O . HIS A 1 340 ? 16.869 1.332 12.677 1.00 96.12 340 HIS A O 1
ATOM 2750 N N . LYS A 1 341 ? 17.639 -0.069 11.088 1.00 97.12 341 LYS A N 1
ATOM 2751 C CA . LYS A 1 341 ? 19.076 0.067 11.379 1.00 97.12 341 LYS A CA 1
ATOM 2752 C C . LYS A 1 341 ? 19.935 0.197 10.106 1.00 97.12 341 LYS A C 1
ATOM 2754 O O . LYS A 1 341 ? 21.093 -0.189 10.108 1.00 97.12 341 LYS A O 1
ATOM 2759 N N . PHE A 1 342 ? 19.345 0.656 8.998 1.00 97.75 342 PHE A N 1
ATOM 2760 C CA . PHE A 1 342 ? 20.105 1.052 7.807 1.00 97.75 342 PHE A CA 1
ATOM 2761 C C . PHE A 1 342 ? 21.001 2.257 8.108 1.00 97.75 342 PHE A C 1
ATOM 2763 O O . PHE A 1 342 ? 20.582 3.160 8.830 1.00 97.75 342 PHE A O 1
ATOM 2770 N N . GLU A 1 343 ? 22.194 2.268 7.518 1.00 97.88 343 GLU A N 1
ATOM 2771 C CA . GLU A 1 343 ? 23.206 3.311 7.686 1.00 97.88 343 GLU A CA 1
ATOM 2772 C C . GLU A 1 343 ? 23.695 3.805 6.320 1.00 97.88 343 GLU A C 1
ATOM 2774 O O . GLU A 1 343 ? 23.684 3.065 5.331 1.00 97.88 343 GLU A O 1
ATOM 2779 N N . THR A 1 344 ? 24.140 5.060 6.267 1.00 98.12 344 THR A N 1
ATOM 2780 C CA . THR A 1 344 ? 24.696 5.675 5.058 1.00 98.12 344 THR A CA 1
ATOM 2781 C C . THR A 1 344 ? 25.873 4.867 4.511 1.00 98.12 344 THR A C 1
ATOM 2783 O O . THR A 1 344 ? 26.756 4.448 5.251 1.00 98.12 344 THR A O 1
ATOM 2786 N N . GLY A 1 345 ? 25.899 4.662 3.195 1.00 97.50 345 GLY A N 1
ATOM 2787 C CA . GLY A 1 345 ? 26.925 3.891 2.495 1.00 97.50 345 GLY A CA 1
ATOM 2788 C C . GLY A 1 345 ? 26.625 2.395 2.371 1.00 97.50 345 GLY A C 1
ATOM 2789 O O . GLY A 1 345 ? 27.387 1.696 1.700 1.00 97.50 345 GLY A O 1
ATOM 2790 N N . MET A 1 346 ? 25.531 1.895 2.961 1.00 98.44 346 MET A N 1
ATOM 2791 C CA . MET A 1 346 ? 25.078 0.518 2.749 1.00 98.44 346 MET A CA 1
ATOM 2792 C C . MET A 1 346 ? 24.526 0.325 1.331 1.00 98.44 346 MET A C 1
ATOM 2794 O O . MET A 1 346 ? 23.638 1.054 0.892 1.00 98.44 346 MET A O 1
ATOM 2798 N N . MET A 1 347 ? 25.018 -0.689 0.626 1.00 98.19 347 MET A N 1
ATOM 2799 C CA . MET A 1 347 ? 24.573 -1.075 -0.714 1.00 98.19 347 MET A CA 1
ATOM 2800 C C . MET A 1 347 ? 23.336 -1.972 -0.670 1.00 98.19 347 MET A C 1
ATOM 2802 O O . MET A 1 347 ? 23.212 -2.838 0.203 1.00 98.19 347 MET A O 1
ATOM 2806 N N . VAL A 1 348 ? 22.453 -1.786 -1.649 1.00 97.56 348 VAL A N 1
ATOM 2807 C CA . VAL A 1 348 ? 21.202 -2.533 -1.824 1.00 97.56 348 VAL A CA 1
ATOM 2808 C C . VAL A 1 348 ? 20.934 -2.795 -3.308 1.00 97.56 348 VAL A C 1
ATOM 2810 O O . VAL A 1 348 ? 21.472 -2.122 -4.184 1.00 97.56 348 VAL A O 1
ATOM 2813 N N . GLU A 1 349 ? 20.059 -3.746 -3.609 1.00 95.25 349 GLU A N 1
ATOM 2814 C CA . GLU A 1 349 ? 19.380 -3.825 -4.905 1.00 95.25 349 GLU A CA 1
ATOM 2815 C C . GLU A 1 349 ? 18.003 -3.176 -4.790 1.00 95.25 349 GLU A C 1
ATOM 2817 O O . GLU A 1 349 ? 17.361 -3.253 -3.744 1.00 95.25 349 GLU A O 1
ATOM 2822 N N . MET A 1 350 ? 17.525 -2.542 -5.854 1.00 93.00 350 MET A N 1
ATOM 2823 C CA . MET A 1 350 ? 16.265 -1.810 -5.826 1.00 93.00 350 MET A CA 1
ATOM 2824 C C . MET A 1 350 ? 15.459 -2.048 -7.100 1.00 93.00 350 MET A C 1
ATOM 2826 O O . MET A 1 350 ? 15.968 -1.869 -8.204 1.00 93.00 350 MET A O 1
ATOM 2830 N N . LEU A 1 351 ? 14.189 -2.429 -6.951 1.00 89.44 351 LEU A N 1
ATOM 2831 C CA . LEU A 1 351 ? 13.212 -2.359 -8.031 1.00 89.44 351 LEU A CA 1
ATOM 2832 C C . LEU A 1 351 ? 12.915 -0.887 -8.303 1.00 89.44 351 LEU A C 1
ATOM 2834 O O . LEU A 1 351 ? 12.570 -0.128 -7.398 1.00 89.44 351 LEU A O 1
ATOM 2838 N N . ASP A 1 352 ? 13.020 -0.496 -9.564 1.00 82.31 352 ASP A N 1
ATOM 2839 C CA . ASP A 1 352 ? 12.659 0.836 -10.009 1.00 82.31 352 ASP A CA 1
ATOM 2840 C C . ASP A 1 352 ? 11.197 1.161 -9.664 1.00 82.31 352 ASP A C 1
ATOM 2842 O O . ASP A 1 352 ? 10.273 0.673 -10.306 1.00 82.31 352 ASP A O 1
ATOM 2846 N N . TYR A 1 353 ? 10.978 2.034 -8.685 1.00 78.06 353 TYR A N 1
ATOM 2847 C CA . TYR A 1 353 ? 9.640 2.441 -8.252 1.00 78.06 353 TYR A CA 1
ATOM 2848 C C . TYR A 1 353 ? 8.863 3.259 -9.301 1.00 78.06 353 TYR A C 1
ATOM 2850 O O . TYR A 1 353 ? 7.631 3.287 -9.232 1.00 78.06 353 TYR A O 1
ATOM 2858 N N . ARG A 1 354 ? 9.546 3.916 -10.258 1.00 77.12 354 ARG A N 1
ATOM 2859 C CA . ARG A 1 354 ? 8.915 4.710 -11.327 1.00 77.12 354 ARG A CA 1
ATOM 2860 C C . ARG A 1 354 ? 8.436 3.819 -12.456 1.00 77.12 354 ARG A C 1
ATOM 2862 O O . ARG A 1 354 ? 7.250 3.815 -12.766 1.00 77.12 354 ARG A O 1
ATOM 2869 N N . THR A 1 355 ? 9.356 3.082 -13.078 1.00 75.69 355 THR A N 1
ATOM 2870 C CA . THR A 1 355 ? 8.998 2.2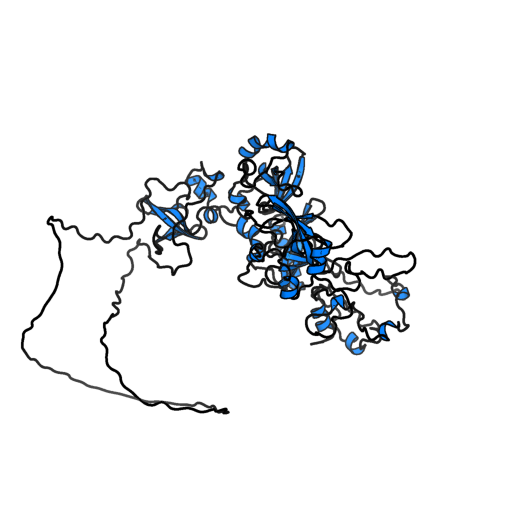46 -14.234 1.00 75.69 355 THR A CA 1
ATOM 2871 C C . THR A 1 355 ? 8.432 0.900 -13.817 1.00 75.69 355 THR A C 1
ATOM 2873 O O . THR A 1 355 ? 7.668 0.324 -14.575 1.00 75.69 355 THR A O 1
ATOM 2876 N N . ARG A 1 356 ? 8.789 0.386 -12.632 1.00 82.00 356 ARG A N 1
ATOM 2877 C CA . ARG A 1 356 ? 8.399 -0.938 -12.123 1.00 82.00 356 ARG A CA 1
ATOM 2878 C C . ARG A 1 356 ? 8.761 -2.097 -13.049 1.00 82.00 356 ARG A C 1
ATOM 2880 O O . ARG A 1 356 ? 8.141 -3.145 -12.973 1.00 82.00 356 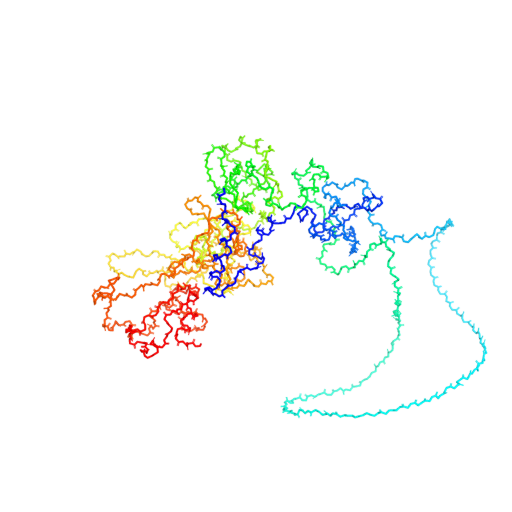ARG A O 1
ATOM 2887 N N . THR A 1 357 ? 9.757 -1.944 -13.917 1.00 77.31 357 THR A N 1
ATOM 2888 C CA . THR A 1 357 ? 10.113 -2.987 -14.902 1.00 77.31 357 THR A CA 1
ATOM 2889 C C . THR A 1 357 ? 11.460 -3.648 -14.646 1.00 77.31 357 THR A C 1
ATOM 2891 O O . THR A 1 357 ? 11.701 -4.752 -15.130 1.00 77.31 357 THR A O 1
ATOM 2894 N N . ALA A 1 358 ? 12.347 -2.994 -13.896 1.00 78.62 358 ALA A N 1
ATOM 2895 C CA . ALA A 1 358 ? 13.741 -3.397 -13.798 1.00 78.62 358 ALA A CA 1
ATOM 2896 C C . ALA A 1 358 ? 14.326 -3.147 -12.407 1.00 78.62 358 ALA A C 1
ATOM 2898 O O . ALA A 1 358 ? 13.926 -2.222 -11.697 1.00 78.62 358 ALA A O 1
ATOM 2899 N N . PHE A 1 359 ? 15.307 -3.969 -12.046 1.00 83.38 359 PHE A N 1
ATOM 2900 C CA . PHE A 1 359 ? 16.091 -3.826 -10.824 1.00 83.38 359 PHE A CA 1
ATOM 2901 C C . PHE A 1 359 ? 17.412 -3.135 -11.139 1.00 83.38 359 PHE A C 1
ATOM 2903 O O . PHE A 1 359 ? 17.999 -3.394 -12.189 1.00 83.38 359 PHE A O 1
ATOM 2910 N N . TYR A 1 360 ? 17.896 -2.304 -10.226 1.00 85.88 360 TYR A N 1
ATOM 2911 C CA . TYR A 1 360 ? 19.153 -1.567 -10.329 1.00 85.88 360 TYR A CA 1
ATOM 2912 C C . TYR A 1 360 ? 19.929 -1.652 -9.012 1.00 85.88 360 TYR A C 1
ATOM 2914 O O . TYR A 1 360 ? 19.321 -1.865 -7.956 1.00 85.88 360 TYR A O 1
ATOM 2922 N N . PRO A 1 361 ? 21.262 -1.492 -9.037 1.00 92.56 361 PRO A N 1
ATOM 2923 C CA . PRO A 1 361 ? 22.013 -1.285 -7.812 1.00 92.56 361 PRO A CA 1
ATOM 2924 C C . PRO A 1 361 ? 21.630 0.064 -7.196 1.00 92.56 361 PRO A C 1
ATOM 2926 O O . PRO A 1 361 ? 21.308 1.025 -7.893 1.00 92.56 361 PRO A O 1
ATOM 2929 N N . GLY A 1 362 ? 21.674 0.142 -5.877 1.00 94.75 362 GLY A N 1
ATOM 2930 C CA . GLY A 1 362 ? 21.436 1.364 -5.129 1.00 94.75 362 GLY A CA 1
ATOM 2931 C C . GLY A 1 362 ? 22.215 1.367 -3.826 1.00 94.75 362 GLY A C 1
ATOM 2932 O O . GLY A 1 362 ? 22.908 0.405 -3.483 1.00 94.75 362 GLY A O 1
ATOM 2933 N N . TYR A 1 363 ? 22.117 2.464 -3.090 1.00 96.75 363 TYR A N 1
ATOM 2934 C CA . TYR A 1 363 ? 22.743 2.579 -1.779 1.00 96.75 363 TYR A CA 1
ATOM 2935 C C . TYR A 1 363 ? 21.995 3.565 -0.888 1.00 96.75 363 TYR A C 1
ATOM 2937 O O . TYR A 1 363 ? 21.344 4.490 -1.373 1.00 96.75 363 TYR A O 1
ATOM 2945 N N . VAL A 1 364 ? 22.097 3.370 0.424 1.00 97.81 364 VAL A N 1
ATOM 2946 C CA . VAL A 1 364 ? 21.595 4.312 1.424 1.00 97.81 364 VAL A CA 1
ATOM 2947 C C . VAL A 1 364 ? 22.486 5.549 1.389 1.00 97.81 364 VAL A C 1
ATOM 2949 O O . VAL A 1 364 ? 23.668 5.471 1.722 1.00 97.81 364 VAL A O 1
ATOM 2952 N N . CYS A 1 365 ? 21.952 6.682 0.946 1.00 96.19 365 CYS A N 1
ATOM 2953 C CA . CYS A 1 365 ? 22.716 7.921 0.825 1.00 96.19 365 CYS A CA 1
ATOM 2954 C C . CYS A 1 365 ? 22.605 8.812 2.066 1.00 96.19 365 CYS A C 1
ATOM 2956 O O . CYS A 1 365 ? 23.511 9.605 2.302 1.00 96.19 365 CYS A O 1
ATOM 2958 N N . ASP A 1 366 ? 21.531 8.676 2.847 1.00 96.88 366 ASP A N 1
ATOM 2959 C CA . ASP A 1 366 ? 21.341 9.423 4.092 1.00 96.88 366 ASP A CA 1
ATOM 2960 C C . ASP A 1 366 ? 20.331 8.735 5.029 1.00 96.88 366 ASP A C 1
ATOM 2962 O O . ASP A 1 366 ? 19.556 7.875 4.599 1.00 96.88 366 ASP A O 1
ATOM 2966 N N . VAL A 1 367 ? 20.300 9.136 6.301 1.00 97.50 367 VAL A N 1
ATOM 2967 C CA . VAL A 1 367 ? 19.352 8.656 7.317 1.00 97.50 367 VAL A CA 1
ATOM 2968 C C . VAL A 1 367 ? 18.657 9.846 7.981 1.00 97.50 367 VAL A C 1
ATOM 2970 O O . VAL A 1 367 ? 19.296 10.679 8.616 1.00 97.50 367 VAL A O 1
ATOM 2973 N N . ILE A 1 368 ? 17.325 9.910 7.882 1.00 96.50 368 ILE A N 1
ATOM 2974 C CA . ILE A 1 368 ? 16.528 11.031 8.409 1.00 96.50 368 ILE A CA 1
ATOM 2975 C C . ILE A 1 368 ? 16.323 10.873 9.924 1.00 96.50 368 ILE A C 1
ATOM 2977 O O . ILE A 1 368 ? 16.548 11.801 10.712 1.00 96.50 368 ILE A O 1
ATOM 2981 N N . ASN A 1 369 ? 15.855 9.694 10.334 1.00 95.75 369 ASN A N 1
ATOM 2982 C CA . ASN A 1 369 ? 15.637 9.301 11.725 1.00 95.75 369 ASN A CA 1
ATOM 2983 C C . ASN A 1 369 ? 15.576 7.763 11.820 1.00 95.75 369 ASN A C 1
ATOM 2985 O O . ASN A 1 369 ? 15.896 7.066 10.866 1.00 95.75 369 ASN A O 1
ATOM 2989 N N . ASN A 1 370 ? 15.137 7.218 12.956 1.00 95.88 370 ASN A N 1
ATOM 2990 C CA . ASN A 1 370 ? 15.048 5.764 13.142 1.00 95.88 370 ASN A CA 1
ATOM 2991 C C . ASN A 1 370 ? 13.934 5.083 12.316 1.00 95.88 370 ASN A C 1
ATOM 2993 O O . ASN A 1 370 ? 13.862 3.855 12.315 1.00 95.88 370 ASN A O 1
ATOM 2997 N N . HIS A 1 371 ? 13.066 5.843 11.641 1.00 95.62 371 HIS A N 1
ATOM 2998 C CA . HIS A 1 371 ? 11.947 5.341 10.833 1.00 95.62 371 HIS A CA 1
ATOM 2999 C C . HIS A 1 371 ? 12.185 5.483 9.326 1.00 95.62 371 HIS A C 1
ATOM 3001 O O . HIS A 1 371 ? 11.726 4.623 8.568 1.00 95.62 371 HIS A O 1
ATOM 3007 N N . TYR A 1 372 ? 12.900 6.531 8.909 1.00 97.25 372 TYR A N 1
ATOM 3008 C CA . TYR A 1 372 ? 13.107 6.884 7.510 1.00 97.25 372 TYR A CA 1
ATOM 3009 C C . TYR A 1 372 ? 14.583 7.062 7.152 1.00 97.25 372 TYR A C 1
ATOM 3011 O O . TYR A 1 372 ? 15.360 7.700 7.865 1.00 97.25 372 TYR A O 1
ATOM 3019 N N . PHE A 1 373 ? 14.931 6.581 5.965 1.00 97.31 373 PHE A N 1
ATOM 3020 C CA . PHE A 1 373 ? 16.246 6.702 5.348 1.00 97.31 373 PHE A CA 1
ATOM 3021 C C . PHE A 1 373 ? 16.098 6.951 3.848 1.00 97.31 373 PHE A C 1
ATOM 3023 O O . PHE A 1 373 ? 15.041 6.713 3.265 1.00 97.31 373 PHE A O 1
ATOM 3030 N N . LEU A 1 374 ? 17.151 7.452 3.218 1.00 96.62 374 LEU A N 1
ATOM 3031 C CA . LEU A 1 374 ? 17.171 7.808 1.808 1.00 96.62 374 LEU A CA 1
ATOM 3032 C C . LEU A 1 374 ? 18.005 6.798 1.027 1.00 96.62 374 LEU A C 1
ATOM 3034 O O . LEU A 1 374 ? 19.141 6.505 1.397 1.00 96.62 374 LEU A O 1
ATOM 3038 N N . VAL A 1 375 ? 17.449 6.277 -0.065 1.00 96.12 375 VAL A N 1
ATOM 3039 C CA . VAL A 1 375 ? 18.135 5.355 -0.975 1.00 96.12 375 VAL A CA 1
ATOM 3040 C C . VAL A 1 375 ? 18.267 6.006 -2.340 1.00 96.12 375 VAL A C 1
ATOM 3042 O O . VAL A 1 375 ? 17.277 6.452 -2.918 1.00 96.12 375 VAL A O 1
ATOM 3045 N N . LYS A 1 376 ? 19.483 6.023 -2.879 1.00 94.31 376 LYS A N 1
ATOM 3046 C CA . LYS A 1 376 ? 19.745 6.419 -4.259 1.00 94.31 376 LYS A CA 1
ATOM 3047 C C . LYS A 1 376 ? 19.743 5.179 -5.147 1.00 94.31 376 LYS A C 1
ATOM 3049 O O . LYS A 1 376 ? 20.491 4.235 -4.889 1.00 94.31 376 LYS A O 1
ATOM 3054 N N . ILE A 1 377 ? 18.910 5.183 -6.183 1.00 91.00 377 ILE A N 1
ATOM 3055 C CA . ILE A 1 377 ? 18.924 4.163 -7.240 1.00 91.00 377 ILE A CA 1
ATOM 3056 C C . ILE A 1 377 ? 19.963 4.561 -8.283 1.00 91.00 377 ILE A C 1
ATOM 3058 O O . ILE A 1 377 ? 19.912 5.687 -8.740 1.00 91.00 377 ILE A O 1
ATOM 3062 N N . VAL A 1 378 ? 20.887 3.686 -8.678 1.00 89.25 378 VAL A N 1
ATOM 3063 C CA . VAL A 1 378 ? 21.935 4.041 -9.646 1.00 89.25 378 VAL A CA 1
ATOM 3064 C C . VAL A 1 378 ? 21.627 3.440 -11.014 1.00 89.25 378 VAL A C 1
ATOM 3066 O O . VAL A 1 378 ? 21.719 2.228 -11.210 1.00 89.25 378 VAL A O 1
ATOM 3069 N N . ARG A 1 379 ? 21.251 4.287 -11.973 1.00 81.06 379 ARG A N 1
ATOM 3070 C CA . ARG A 1 379 ? 20.961 3.914 -13.369 1.00 81.06 379 ARG A CA 1
ATOM 3071 C C . ARG A 1 379 ? 22.052 4.360 -14.312 1.00 81.06 379 ARG A C 1
ATOM 3073 O O . ARG A 1 379 ? 22.298 3.674 -15.298 1.00 81.06 379 ARG A O 1
ATOM 3080 N N . ASP A 1 380 ? 22.675 5.494 -14.018 1.00 81.00 380 ASP A N 1
ATOM 3081 C CA . ASP A 1 380 ? 23.788 6.052 -14.771 1.00 81.00 380 ASP A CA 1
ATOM 3082 C C . ASP A 1 380 ? 24.889 6.430 -13.782 1.00 81.00 380 ASP A C 1
ATOM 3084 O O . ASP A 1 380 ? 24.666 7.181 -12.839 1.00 81.00 380 ASP A O 1
ATOM 3088 N N . MET A 1 381 ? 26.102 5.931 -14.010 1.00 80.81 381 MET A N 1
ATOM 3089 C CA . MET A 1 381 ? 27.247 6.213 -13.142 1.00 80.81 381 MET A CA 1
ATOM 3090 C C . MET A 1 381 ? 27.654 7.696 -13.123 1.00 80.81 381 MET A C 1
ATOM 3092 O O . MET A 1 381 ? 28.446 8.085 -12.267 1.00 80.81 381 MET A O 1
ATOM 3096 N N . GLN A 1 382 ? 27.187 8.507 -14.078 1.00 74.06 382 GLN A N 1
ATOM 3097 C CA . GLN A 1 382 ? 27.571 9.916 -14.227 1.00 74.06 382 GLN A CA 1
ATOM 3098 C C . GLN A 1 382 ? 26.448 10.910 -13.926 1.00 74.06 382 GLN A C 1
ATOM 3100 O O . GLN A 1 382 ? 26.738 12.098 -13.776 1.00 74.06 382 GLN A O 1
ATOM 3105 N N . ASN A 1 383 ? 25.188 10.472 -13.894 1.00 69.75 383 ASN A N 1
ATOM 3106 C CA . ASN A 1 383 ? 24.066 11.372 -13.653 1.00 69.75 383 ASN A CA 1
ATOM 3107 C C . ASN A 1 383 ? 23.678 11.380 -12.175 1.00 69.75 383 ASN A C 1
ATOM 3109 O O . ASN A 1 383 ? 23.871 10.400 -11.454 1.00 69.75 383 ASN A O 1
ATOM 3113 N N . ASP A 1 384 ? 23.110 12.497 -11.731 1.00 60.81 384 ASP A N 1
ATOM 3114 C CA . ASP A 1 384 ? 22.560 12.591 -10.390 1.00 60.81 384 ASP A CA 1
ATOM 3115 C C . ASP A 1 384 ? 21.209 11.870 -10.370 1.00 60.81 384 ASP A C 1
ATOM 3117 O O . ASP A 1 384 ? 20.166 12.420 -10.726 1.00 60.81 384 ASP A O 1
ATOM 3121 N N . ASP A 1 385 ? 21.258 10.572 -10.080 1.00 69.00 385 ASP A N 1
ATOM 3122 C CA . ASP A 1 385 ? 20.052 9.767 -9.974 1.00 69.00 385 ASP A CA 1
ATOM 3123 C C . ASP A 1 385 ? 19.156 10.206 -8.804 1.00 69.00 385 ASP A C 1
ATOM 3125 O O . ASP A 1 385 ? 19.592 10.818 -7.829 1.00 69.00 385 ASP A O 1
ATOM 3129 N N . GLU A 1 386 ? 17.874 9.859 -8.898 1.00 80.69 386 GLU A N 1
ATOM 3130 C CA . GLU A 1 386 ? 16.863 10.270 -7.928 1.00 80.69 386 GLU A CA 1
ATOM 3131 C C . GLU A 1 386 ? 17.002 9.542 -6.586 1.00 80.69 386 GLU A C 1
ATOM 3133 O O . GLU A 1 386 ? 17.347 8.358 -6.509 1.00 80.69 386 GLU A O 1
ATOM 3138 N N . VAL A 1 387 ? 16.689 10.277 -5.524 1.00 90.81 387 VAL A N 1
ATOM 3139 C CA . VAL A 1 387 ? 16.692 9.796 -4.148 1.00 90.81 387 VAL A CA 1
ATOM 3140 C C . VAL A 1 387 ? 15.271 9.429 -3.738 1.00 90.81 387 VAL A C 1
ATOM 3142 O O . VAL A 1 387 ? 14.330 10.185 -3.964 1.00 90.81 387 VAL A O 1
ATOM 3145 N N . VAL A 1 388 ? 15.121 8.266 -3.112 1.00 92.31 388 VAL A N 1
ATOM 3146 C CA . VAL A 1 388 ? 13.832 7.713 -2.697 1.00 92.31 388 VAL A CA 1
ATOM 3147 C C . VAL A 1 388 ? 13.792 7.580 -1.186 1.00 92.31 388 VAL A C 1
ATOM 3149 O O . VAL A 1 388 ? 14.677 6.977 -0.577 1.00 92.31 388 VAL A O 1
ATOM 3152 N N . ILE A 1 389 ? 12.728 8.102 -0.580 1.00 94.50 389 ILE A N 1
ATOM 3153 C CA . ILE A 1 389 ? 12.459 7.918 0.845 1.00 94.50 389 ILE A CA 1
ATOM 3154 C C . ILE A 1 389 ? 12.023 6.473 1.085 1.00 94.50 389 ILE A C 1
ATOM 3156 O O . ILE A 1 389 ? 11.091 5.958 0.463 1.00 94.50 389 ILE A O 1
ATOM 3160 N N . CYS A 1 390 ? 12.718 5.814 1.999 1.00 95.19 390 CYS A N 1
ATOM 3161 C CA . CYS A 1 390 ? 12.479 4.442 2.401 1.00 95.19 390 CYS A CA 1
ATOM 3162 C C . CYS A 1 390 ? 12.244 4.363 3.910 1.00 95.19 390 CYS A C 1
ATOM 3164 O O . CYS A 1 390 ? 12.659 5.220 4.685 1.00 95.19 390 CYS A O 1
ATOM 3166 N N . HIS A 1 391 ? 11.575 3.295 4.316 1.00 94.38 391 HIS A N 1
ATOM 3167 C CA . HIS A 1 391 ? 11.290 2.934 5.699 1.00 94.38 391 HIS A CA 1
ATOM 3168 C C . HIS A 1 391 ? 11.396 1.406 5.818 1.00 94.38 391 HIS A C 1
ATOM 3170 O O . HIS A 1 391 ? 11.592 0.694 4.829 1.00 94.38 391 HIS A O 1
ATOM 3176 N N . LYS A 1 392 ? 11.273 0.858 7.030 1.00 91.19 392 LYS A N 1
ATOM 3177 C CA . LYS A 1 392 ? 11.486 -0.581 7.284 1.00 91.19 392 LYS A CA 1
ATOM 3178 C C . LYS A 1 392 ? 10.629 -1.523 6.424 1.00 91.19 392 LYS A C 1
ATOM 3180 O O . LYS A 1 392 ? 11.048 -2.643 6.134 1.00 91.19 392 LYS A O 1
ATOM 3185 N N . LYS A 1 393 ? 9.417 -1.099 6.061 1.00 88.31 393 LYS A N 1
ATOM 3186 C CA . LYS A 1 393 ? 8.459 -1.887 5.270 1.00 88.31 393 LYS A CA 1
ATOM 3187 C C . LYS A 1 393 ? 8.538 -1.569 3.773 1.00 88.31 393 LYS A C 1
ATOM 3189 O O . LYS A 1 393 ? 7.598 -1.856 3.044 1.00 88.31 393 LYS A O 1
ATOM 3194 N N . GLN A 1 394 ? 9.660 -1.024 3.305 1.00 89.75 394 GLN A N 1
ATOM 3195 C CA . GLN A 1 394 ? 9.846 -0.771 1.887 1.00 89.75 394 GLN A CA 1
ATOM 3196 C C . GLN A 1 394 ? 10.167 -2.072 1.142 1.00 89.75 394 GLN A C 1
ATOM 3198 O O . GLN A 1 394 ? 11.233 -2.661 1.309 1.00 89.75 394 GLN A O 1
ATOM 3203 N N . TYR A 1 395 ? 9.232 -2.540 0.316 1.00 89.81 395 TYR A N 1
ATOM 3204 C CA . TYR A 1 395 ? 9.295 -3.864 -0.327 1.00 89.81 395 TYR A CA 1
ATOM 3205 C C . TYR A 1 395 ? 9.841 -3.850 -1.760 1.00 89.81 395 TYR A C 1
ATOM 3207 O O . TYR A 1 395 ? 9.670 -4.816 -2.499 1.00 89.81 395 TYR A O 1
ATOM 3215 N N . PHE A 1 396 ? 10.469 -2.747 -2.161 1.00 91.25 396 PHE A N 1
ATOM 3216 C CA . PHE A 1 396 ? 11.168 -2.614 -3.439 1.00 91.25 396 PHE A CA 1
ATOM 3217 C C . PHE A 1 396 ? 12.684 -2.457 -3.274 1.00 91.25 396 PHE A C 1
ATOM 3219 O O . PHE A 1 396 ? 13.374 -2.241 -4.264 1.00 91.25 396 PHE A O 1
ATOM 3226 N N . ILE A 1 397 ? 13.207 -2.585 -2.050 1.00 95.56 397 ILE A N 1
ATOM 3227 C CA . ILE A 1 397 ? 14.643 -2.702 -1.777 1.00 95.56 397 ILE A CA 1
ATOM 3228 C C . ILE A 1 397 ? 14.966 -4.122 -1.304 1.00 95.56 397 ILE A C 1
ATOM 3230 O O . ILE A 1 397 ? 14.178 -4.756 -0.598 1.00 95.56 397 ILE A O 1
ATOM 3234 N N . PHE A 1 398 ? 16.133 -4.623 -1.690 1.00 96.06 398 PHE A N 1
ATOM 3235 C CA . PHE A 1 398 ? 16.555 -6.003 -1.485 1.00 96.06 398 PHE A CA 1
ATOM 3236 C C . PHE A 1 398 ? 18.037 -6.064 -1.096 1.00 96.06 398 PHE A C 1
ATOM 3238 O O . PHE A 1 398 ? 18.811 -5.180 -1.476 1.00 96.06 398 PHE A O 1
ATOM 3245 N N . PRO A 1 399 ? 18.466 -7.105 -0.362 1.00 97.00 399 PRO A N 1
ATOM 3246 C CA . PRO A 1 399 ? 19.886 -7.323 -0.110 1.00 97.00 399 PRO A CA 1
ATOM 3247 C C . PRO A 1 399 ? 20.636 -7.593 -1.421 1.00 97.00 399 PRO A C 1
ATOM 3249 O O . PRO A 1 399 ? 20.090 -8.210 -2.339 1.00 97.00 399 PRO A O 1
ATOM 3252 N N . CYS A 1 400 ? 21.902 -7.177 -1.497 1.00 94.62 400 CYS A N 1
ATOM 3253 C CA . CYS A 1 400 ? 22.772 -7.474 -2.637 1.00 94.62 400 CYS A CA 1
ATOM 3254 C C . CYS A 1 400 ? 22.811 -8.985 -2.930 1.00 94.62 400 CYS A C 1
ATOM 3256 O O . CYS A 1 400 ? 22.873 -9.812 -2.018 1.00 94.62 400 CYS A O 1
ATOM 3258 N N . GLY A 1 401 ? 22.736 -9.357 -4.208 1.00 85.81 401 GLY A N 1
ATOM 3259 C CA . GLY A 1 401 ? 22.639 -10.748 -4.652 1.00 85.81 401 GLY A CA 1
ATOM 3260 C C . GLY A 1 401 ? 21.219 -11.322 -4.605 1.00 85.81 401 GLY A C 1
ATOM 3261 O O . GLY A 1 401 ? 21.033 -12.515 -4.862 1.00 85.81 401 GLY A O 1
ATOM 3262 N N . PHE A 1 402 ? 20.191 -10.529 -4.274 1.00 88.75 402 PHE A N 1
ATOM 3263 C CA . PHE A 1 402 ? 18.801 -10.978 -4.360 1.00 88.75 402 PHE A CA 1
ATOM 3264 C C . PHE A 1 402 ? 18.431 -11.341 -5.799 1.00 88.75 402 PHE A C 1
ATOM 3266 O O . PHE A 1 402 ? 17.902 -12.429 -6.022 1.00 88.75 402 PHE A O 1
ATOM 3273 N N . CYS A 1 403 ? 18.741 -10.492 -6.777 1.00 82.06 403 CYS A N 1
ATOM 3274 C CA . CYS A 1 403 ? 18.390 -10.733 -8.168 1.00 82.06 403 CYS A CA 1
ATOM 3275 C C . CYS A 1 403 ? 19.005 -12.042 -8.672 1.00 82.06 403 CYS A C 1
ATOM 3277 O O . CYS A 1 403 ? 18.277 -12.932 -9.111 1.00 82.06 403 CYS A O 1
ATOM 3279 N N . GLN A 1 404 ? 20.318 -12.209 -8.480 1.00 79.19 404 GLN A N 1
ATOM 3280 C CA . GLN A 1 404 ? 21.056 -13.413 -8.870 1.00 79.19 404 GLN A CA 1
ATOM 3281 C C . GLN A 1 404 ? 20.451 -14.689 -8.265 1.00 79.19 404 GLN A C 1
ATOM 3283 O O . GLN A 1 404 ? 20.156 -15.631 -8.992 1.00 79.19 404 GLN A O 1
ATOM 3288 N N . ARG A 1 405 ? 20.190 -14.711 -6.948 1.00 81.50 405 ARG A N 1
ATOM 3289 C CA . ARG A 1 405 ? 19.621 -15.886 -6.255 1.00 81.50 405 ARG A CA 1
ATOM 3290 C C . ARG A 1 405 ? 18.207 -16.252 -6.698 1.00 81.50 405 ARG A C 1
ATOM 3292 O O . ARG A 1 405 ? 17.756 -17.359 -6.428 1.00 81.50 405 ARG A O 1
ATOM 3299 N N . ASN A 1 406 ? 17.478 -15.315 -7.295 1.00 74.44 406 ASN A N 1
ATOM 3300 C CA . ASN A 1 406 ? 16.086 -15.509 -7.689 1.00 74.44 406 ASN A CA 1
ATOM 3301 C C . ASN A 1 406 ? 15.909 -15.543 -9.211 1.00 74.44 406 ASN A C 1
ATOM 3303 O O . ASN A 1 406 ? 14.780 -15.413 -9.686 1.00 74.44 406 ASN A O 1
ATOM 3307 N N . ASN A 1 407 ? 17.001 -15.711 -9.967 1.00 74.06 407 ASN A N 1
ATOM 3308 C CA . ASN A 1 407 ? 16.994 -15.694 -11.432 1.00 74.06 407 ASN A CA 1
ATOM 3309 C C . ASN A 1 407 ? 16.298 -14.441 -11.993 1.00 74.06 407 ASN A C 1
ATOM 3311 O O . ASN A 1 407 ? 15.579 -14.482 -12.993 1.00 74.06 407 ASN A O 1
ATOM 3315 N N . LEU A 1 408 ? 16.479 -13.320 -11.298 1.00 76.50 408 LEU A N 1
ATOM 3316 C CA . LEU A 1 408 ? 16.109 -11.995 -11.754 1.00 76.50 408 LEU A CA 1
ATOM 3317 C C . LEU A 1 408 ? 17.361 -11.284 -12.234 1.00 76.50 408 LEU A C 1
ATOM 3319 O O . LEU A 1 408 ? 18.484 -11.573 -11.818 1.00 76.50 408 LEU A O 1
ATOM 3323 N N . ARG A 1 409 ? 17.149 -10.297 -13.090 1.00 73.00 409 ARG A N 1
ATOM 3324 C CA . ARG A 1 409 ? 18.243 -9.526 -13.633 1.00 73.00 409 ARG A CA 1
ATOM 3325 C C . ARG A 1 409 ? 18.425 -8.210 -12.894 1.00 73.00 409 ARG A C 1
ATOM 3327 O O . ARG A 1 409 ? 17.520 -7.380 -12.871 1.00 73.00 409 ARG A O 1
ATOM 3334 N N . LEU A 1 410 ? 19.640 -8.007 -12.395 1.00 76.50 410 LEU A N 1
ATOM 3335 C CA . LEU A 1 410 ? 20.122 -6.694 -11.997 1.00 76.50 410 LEU A CA 1
ATOM 3336 C C . LEU A 1 410 ? 20.589 -5.939 -13.247 1.00 76.50 410 LEU A C 1
ATOM 3338 O O . LEU A 1 410 ? 21.423 -6.429 -14.010 1.00 76.50 410 LEU A O 1
ATOM 3342 N N . THR A 1 411 ? 20.024 -4.762 -13.482 1.00 78.12 411 THR A N 1
ATOM 3343 C CA . THR A 1 411 ? 20.373 -3.921 -14.627 1.00 78.12 411 THR A CA 1
ATOM 3344 C C . THR A 1 411 ? 21.645 -3.153 -14.312 1.00 78.12 411 THR A C 1
ATOM 3346 O O . THR A 1 411 ? 21.712 -2.415 -13.330 1.00 78.12 411 THR A O 1
ATOM 3349 N N . THR A 1 412 ? 22.659 -3.329 -15.154 1.00 76.81 412 THR A N 1
ATOM 3350 C CA . THR A 1 412 ? 23.928 -2.612 -15.035 1.00 76.81 412 THR A CA 1
ATOM 3351 C C . THR A 1 412 ? 23.723 -1.117 -15.294 1.00 76.81 412 THR A C 1
ATOM 3353 O O . THR A 1 412 ? 23.107 -0.771 -16.307 1.00 76.81 412 THR A O 1
ATOM 3356 N N . PRO A 1 413 ? 24.261 -0.230 -14.438 1.00 79.50 413 PRO A N 1
ATOM 3357 C CA . PRO A 1 413 ? 24.241 1.201 -14.697 1.00 79.50 413 PRO A CA 1
ATOM 3358 C C . PRO A 1 413 ? 24.949 1.565 -16.009 1.00 79.50 413 PRO A C 1
ATOM 3360 O O . PRO A 1 413 ? 26.004 1.014 -16.340 1.00 79.50 413 PRO A O 1
ATOM 3363 N N . THR A 1 414 ? 24.387 2.508 -16.757 1.00 72.56 414 THR A N 1
ATOM 3364 C CA . THR A 1 414 ? 24.972 3.044 -17.992 1.00 72.56 414 THR A CA 1
ATOM 3365 C C . THR A 1 414 ? 26.097 4.034 -17.690 1.00 72.56 414 THR A C 1
ATOM 3367 O O . THR A 1 414 ? 26.280 4.461 -16.551 1.00 72.56 414 THR A O 1
ATOM 3370 N N . GLY A 1 415 ? 26.861 4.424 -18.711 1.00 61.91 415 GLY A N 1
ATOM 3371 C CA . GLY A 1 415 ? 27.712 5.613 -18.640 1.00 61.91 415 GLY A CA 1
ATOM 3372 C C . GLY A 1 415 ? 27.791 6.322 -19.985 1.00 61.91 415 GLY A C 1
ATOM 3373 O O . GLY A 1 415 ? 27.599 5.704 -21.033 1.00 61.91 415 GLY A O 1
ATOM 3374 N N . LYS A 1 416 ? 28.091 7.625 -19.985 1.00 52.91 416 LYS A N 1
ATOM 3375 C CA . LYS A 1 416 ? 28.395 8.341 -21.231 1.00 52.91 416 LYS A CA 1
ATOM 3376 C C . LYS A 1 416 ? 29.851 8.118 -21.623 1.00 52.91 416 LYS A C 1
ATOM 3378 O O . LYS A 1 416 ? 30.766 8.428 -20.861 1.00 52.91 416 LYS A O 1
ATOM 3383 N N . ARG A 1 417 ? 30.072 7.723 -22.874 1.00 43.00 417 ARG A N 1
ATOM 3384 C CA . ARG A 1 417 ? 31.241 8.171 -23.637 1.00 43.00 417 ARG A CA 1
ATOM 3385 C C . ARG A 1 417 ? 30.727 9.293 -24.538 1.00 43.00 417 ARG A C 1
ATOM 3387 O O . ARG A 1 417 ? 29.706 9.096 -25.190 1.00 43.00 417 ARG A O 1
ATOM 3394 N N . LEU A 1 418 ? 31.355 10.473 -24.513 1.00 39.28 418 LEU A N 1
ATOM 3395 C CA . LEU A 1 418 ? 31.026 11.584 -25.417 1.00 39.28 418 LEU A CA 1
ATOM 3396 C C . LEU A 1 418 ? 30.814 11.038 -26.837 1.00 39.28 418 LEU A C 1
ATOM 3398 O O . LEU A 1 418 ? 31.746 10.494 -27.431 1.00 39.28 418 LEU A O 1
ATOM 3402 N N . CYS A 1 419 ? 29.590 11.150 -27.357 1.00 39.94 419 CYS A N 1
ATOM 3403 C CA . CYS A 1 419 ? 29.299 10.828 -28.744 1.00 39.94 419 CYS A CA 1
ATOM 3404 C C . CYS A 1 419 ? 30.150 11.748 -29.623 1.00 39.94 419 CYS A C 1
ATOM 3406 O O . CYS A 1 419 ? 29.926 12.959 -29.649 1.00 39.94 419 CYS A O 1
ATOM 3408 N N . LEU A 1 420 ? 31.124 11.184 -30.340 1.00 34.62 420 LEU A N 1
ATOM 3409 C CA . LEU A 1 420 ? 31.703 11.874 -31.485 1.00 34.62 420 LEU A CA 1
ATOM 3410 C C . LEU A 1 420 ? 30.600 12.040 -32.544 1.00 34.62 420 LEU A C 1
ATOM 3412 O O . LEU A 1 420 ? 29.801 11.120 -32.751 1.00 34.62 420 LEU A O 1
ATOM 3416 N N . PRO A 1 421 ? 30.516 13.202 -33.206 1.00 38.91 421 PRO A N 1
ATOM 3417 C CA . PRO A 1 421 ? 29.356 13.572 -33.996 1.00 38.91 421 PRO A CA 1
ATOM 3418 C C . PRO A 1 421 ? 29.449 12.993 -35.412 1.00 38.91 421 PRO A C 1
ATOM 3420 O O . PRO A 1 421 ? 29.586 13.763 -36.347 1.00 38.91 421 PRO A O 1
ATOM 3423 N N . TYR A 1 422 ? 29.410 11.664 -35.582 1.00 39.72 422 TYR A N 1
ATOM 3424 C CA . TYR A 1 422 ? 28.957 11.004 -36.824 1.00 39.72 422 TYR A CA 1
ATOM 3425 C C . TYR A 1 422 ? 28.955 9.464 -36.692 1.00 39.72 422 TYR A C 1
ATOM 3427 O O . TYR A 1 422 ? 29.873 8.785 -37.137 1.00 39.72 422 TYR A O 1
ATOM 3435 N N . SER A 1 423 ? 27.907 8.877 -36.111 1.00 40.03 423 SER A N 1
ATOM 3436 C CA . SER A 1 423 ? 27.455 7.540 -36.530 1.00 40.03 423 SER A CA 1
ATOM 3437 C C . SER A 1 423 ? 25.998 7.336 -36.133 1.00 40.03 423 SER A C 1
ATOM 3439 O O . SER A 1 423 ? 25.640 7.235 -34.961 1.00 40.03 423 SER A O 1
ATOM 3441 N N . SER A 1 424 ? 25.158 7.316 -37.150 1.00 43.25 424 SER A N 1
ATOM 3442 C CA . SER A 1 424 ? 23.729 7.066 -37.131 1.00 43.25 424 SER A CA 1
ATOM 3443 C C . SER A 1 424 ? 23.379 5.659 -36.606 1.00 43.25 424 SER A C 1
ATOM 3445 O O . SER A 1 424 ? 24.000 4.663 -36.964 1.00 43.25 424 SER A O 1
ATOM 3447 N N . ILE A 1 425 ? 22.310 5.603 -35.800 1.00 36.41 425 ILE A N 1
ATOM 3448 C CA . ILE A 1 425 ? 21.398 4.460 -35.556 1.00 36.41 425 ILE A CA 1
ATOM 3449 C C . ILE A 1 425 ? 21.820 3.390 -34.522 1.00 36.41 425 ILE A C 1
ATOM 3451 O O . ILE A 1 425 ? 20.970 2.621 -34.085 1.00 36.41 425 ILE A O 1
ATOM 3455 N N . TYR A 1 426 ? 23.035 3.414 -33.970 1.00 39.84 426 TYR A N 1
ATOM 3456 C CA . TYR A 1 426 ? 23.367 2.600 -32.787 1.00 39.84 426 TYR A CA 1
ATOM 3457 C C . TYR A 1 426 ? 24.047 3.446 -31.709 1.00 39.84 426 TYR A C 1
ATOM 3459 O O . TYR A 1 426 ? 25.269 3.442 -31.585 1.00 39.84 426 TYR A O 1
ATOM 3467 N N . SER A 1 427 ? 23.271 4.146 -30.874 1.00 39.72 427 SER A N 1
ATOM 3468 C CA . SER A 1 427 ? 23.773 4.483 -29.538 1.00 39.72 427 SER A CA 1
ATOM 3469 C C . SER A 1 427 ? 23.812 3.178 -28.744 1.00 39.72 427 SER A C 1
ATOM 3471 O O . SER A 1 427 ? 22.856 2.823 -28.054 1.00 39.72 427 SER A O 1
ATOM 3473 N N . ALA A 1 428 ? 24.878 2.400 -28.924 1.00 41.28 428 ALA A N 1
ATOM 3474 C CA . ALA A 1 428 ? 25.148 1.265 -28.066 1.00 41.28 428 ALA A CA 1
ATOM 3475 C C . ALA A 1 428 ? 25.135 1.784 -26.622 1.00 41.28 428 ALA A C 1
ATOM 3477 O O . ALA A 1 428 ? 25.878 2.703 -26.280 1.00 41.28 428 ALA A O 1
ATOM 3478 N N . PHE A 1 429 ? 24.229 1.248 -25.806 1.00 44.53 429 PHE A N 1
ATOM 3479 C CA . PHE A 1 429 ? 24.253 1.407 -24.360 1.00 44.53 429 PHE A CA 1
ATOM 3480 C C . PHE A 1 429 ? 25.599 0.858 -23.874 1.00 44.53 429 PHE A C 1
ATOM 3482 O O . PHE A 1 429 ? 25.746 -0.345 -23.673 1.00 44.53 429 PHE A O 1
ATOM 3489 N N . PHE A 1 430 ? 26.614 1.712 -23.767 1.00 52.06 430 PHE A N 1
ATOM 3490 C CA . PHE A 1 430 ? 27.878 1.323 -23.162 1.00 52.06 430 PHE A CA 1
ATOM 3491 C C . PHE A 1 430 ? 27.652 1.205 -21.657 1.00 52.06 430 PHE A C 1
ATOM 3493 O O . PHE A 1 430 ? 27.042 2.083 -21.034 1.00 52.06 430 PHE A O 1
ATOM 3500 N N . SER A 1 431 ? 28.112 0.096 -21.076 1.00 54.59 431 SER A N 1
ATOM 3501 C CA . SER A 1 431 ? 28.079 -0.070 -19.628 1.00 54.59 431 SER A CA 1
ATOM 3502 C C . SER A 1 431 ? 28.848 1.095 -18.992 1.00 54.59 431 SER A C 1
ATOM 3504 O O . SER A 1 431 ? 29.886 1.524 -19.508 1.00 54.59 431 SER A O 1
ATOM 3506 N N . GLY A 1 432 ? 28.372 1.618 -17.858 1.00 58.44 432 GLY A N 1
ATOM 3507 C CA . GLY A 1 432 ? 29.111 2.637 -17.102 1.00 58.44 432 GLY A CA 1
ATOM 3508 C C . GLY A 1 432 ? 30.469 2.145 -16.597 1.00 58.44 432 GLY A C 1
ATOM 3509 O O . GLY A 1 432 ? 31.281 2.936 -16.119 1.00 58.44 432 GLY A O 1
ATOM 3510 N N . PHE A 1 433 ? 30.724 0.847 -16.746 1.00 58.88 433 PHE A N 1
ATOM 3511 C CA . PHE A 1 433 ? 31.913 0.112 -16.350 1.00 58.88 433 PHE A CA 1
ATOM 3512 C C . PHE A 1 433 ? 32.848 -0.181 -17.543 1.00 58.88 433 PHE A C 1
ATOM 3514 O O . PHE A 1 433 ? 33.897 -0.791 -17.368 1.00 58.88 433 PHE A O 1
ATOM 3521 N N . GLY A 1 434 ? 32.534 0.323 -18.744 1.00 61.88 434 GLY A N 1
ATOM 3522 C CA . GLY A 1 434 ? 33.334 0.106 -19.951 1.00 61.88 434 GLY A CA 1
ATOM 3523 C C . GLY A 1 434 ? 33.124 -1.290 -20.543 1.00 61.88 434 GLY A C 1
ATOM 3524 O O . GLY A 1 434 ? 31.986 -1.720 -20.729 1.00 61.88 434 GLY A O 1
ATOM 3525 N N . GLU A 1 435 ? 34.221 -1.976 -20.868 1.00 54.56 435 GLU A N 1
ATOM 3526 C CA . GLU A 1 435 ? 34.210 -3.377 -21.328 1.00 54.56 435 GLU A CA 1
ATOM 3527 C C . GLU A 1 435 ? 34.090 -4.379 -20.168 1.00 54.56 435 GLU A C 1
ATOM 3529 O O . GLU A 1 435 ? 33.833 -5.557 -20.402 1.00 54.56 435 GLU A O 1
ATOM 3534 N N . ASN A 1 436 ? 34.243 -3.917 -18.922 1.00 54.28 436 ASN A N 1
ATOM 3535 C CA . ASN A 1 436 ? 34.162 -4.769 -17.743 1.00 54.28 436 ASN A CA 1
ATOM 3536 C C . ASN A 1 436 ? 32.707 -5.084 -17.381 1.00 54.28 436 ASN A C 1
ATOM 3538 O O . ASN A 1 436 ? 31.817 -4.232 -17.480 1.00 54.28 436 ASN A O 1
ATOM 3542 N N . GLU A 1 437 ? 32.479 -6.305 -16.899 1.00 69.38 437 GLU A N 1
ATOM 3543 C CA . GLU A 1 437 ? 31.207 -6.687 -16.295 1.00 69.38 437 GLU A CA 1
ATOM 3544 C C . GLU A 1 437 ? 30.971 -5.932 -14.981 1.00 69.38 437 GLU A C 1
ATOM 3546 O O . GLU A 1 437 ? 31.900 -5.551 -14.266 1.00 69.38 437 GLU A O 1
ATOM 3551 N N . PHE A 1 438 ? 29.699 -5.725 -14.642 1.00 79.25 438 PHE A N 1
ATOM 3552 C CA . PHE A 1 438 ? 29.334 -5.113 -13.370 1.00 79.25 438 PHE A CA 1
ATOM 3553 C C . PHE A 1 438 ? 29.820 -5.968 -12.196 1.00 79.25 438 PHE A C 1
ATOM 3555 O O . PHE A 1 438 ? 29.445 -7.135 -12.074 1.00 79.25 438 PHE A O 1
ATOM 3562 N N . THR A 1 439 ? 30.560 -5.354 -11.273 1.00 84.25 439 THR A N 1
ATOM 3563 C CA . THR A 1 439 ? 30.882 -5.959 -9.979 1.00 84.25 439 THR A CA 1
ATOM 3564 C C . THR A 1 439 ? 30.531 -5.015 -8.839 1.00 84.25 439 THR A C 1
ATOM 3566 O O . THR A 1 439 ? 30.726 -3.799 -8.914 1.00 84.25 439 THR A O 1
ATOM 3569 N N . TRP A 1 440 ? 30.054 -5.587 -7.735 1.00 86.75 440 TRP A N 1
ATOM 3570 C CA . TRP A 1 440 ? 29.780 -4.826 -6.519 1.00 86.75 440 TRP A CA 1
ATOM 3571 C C . TRP A 1 440 ? 31.033 -4.160 -5.937 1.00 86.75 440 TRP A C 1
ATOM 3573 O O . TRP A 1 440 ? 30.934 -3.064 -5.395 1.00 86.75 440 TRP A O 1
ATOM 3583 N N . GLY A 1 441 ? 32.209 -4.786 -6.070 1.00 89.69 441 GLY A N 1
ATOM 3584 C CA . GLY A 1 441 ? 33.472 -4.224 -5.584 1.00 89.69 441 GLY A CA 1
ATOM 3585 C C . GLY A 1 441 ? 33.866 -2.943 -6.321 1.00 89.69 441 GLY A C 1
ATOM 3586 O O . GLY A 1 441 ? 34.215 -1.945 -5.692 1.00 89.69 441 GLY A O 1
ATOM 3587 N N . GLU A 1 442 ? 33.742 -2.933 -7.650 1.00 87.94 442 GLU A N 1
ATOM 3588 C CA . GLU A 1 442 ? 34.002 -1.731 -8.443 1.00 87.94 442 GLU A CA 1
ATOM 3589 C C . GLU A 1 442 ? 32.940 -0.649 -8.205 1.00 87.94 442 GLU A C 1
ATOM 3591 O O . GLU A 1 442 ? 33.283 0.524 -8.051 1.00 87.94 442 GLU A O 1
ATOM 3596 N N . PHE A 1 443 ? 31.661 -1.032 -8.109 1.00 88.94 443 PHE A N 1
ATOM 3597 C CA . PHE A 1 443 ? 30.572 -0.114 -7.760 1.00 88.94 443 PHE A CA 1
ATOM 3598 C C . PHE A 1 443 ? 30.825 0.578 -6.411 1.00 88.94 443 PHE A C 1
ATOM 3600 O O . PHE A 1 443 ? 30.765 1.807 -6.327 1.00 88.94 443 PHE A O 1
ATOM 3607 N N . ALA A 1 444 ? 31.195 -0.195 -5.385 1.00 93.50 444 ALA A N 1
ATOM 3608 C CA . ALA A 1 444 ? 31.535 0.322 -4.064 1.00 93.50 444 ALA A CA 1
ATOM 3609 C C . ALA A 1 444 ? 32.746 1.259 -4.105 1.00 93.50 444 ALA A C 1
ATOM 3611 O O . ALA A 1 444 ? 32.706 2.336 -3.517 1.00 93.50 444 ALA A O 1
ATOM 3612 N N . SER A 1 445 ? 33.802 0.883 -4.834 1.00 92.81 445 SER A N 1
ATOM 3613 C CA . SER A 1 445 ? 35.017 1.692 -4.961 1.00 92.81 445 SER A CA 1
ATOM 3614 C C . SER A 1 445 ? 34.742 3.046 -5.622 1.00 92.81 445 SER A C 1
ATOM 3616 O O . SER A 1 445 ? 35.129 4.086 -5.085 1.00 92.81 445 SER A O 1
ATOM 3618 N N . ARG A 1 446 ? 34.012 3.057 -6.747 1.00 89.12 446 ARG A N 1
ATOM 3619 C CA . ARG A 1 446 ? 33.693 4.282 -7.500 1.00 89.12 446 ARG A CA 1
ATOM 3620 C C . ARG A 1 446 ? 32.830 5.259 -6.700 1.00 89.12 446 ARG A C 1
ATOM 3622 O O . ARG A 1 446 ? 33.032 6.466 -6.800 1.00 89.12 446 ARG A O 1
ATOM 3629 N N . LEU A 1 447 ? 31.893 4.742 -5.904 1.00 90.88 447 LEU A N 1
ATOM 3630 C CA . LEU A 1 447 ? 30.958 5.542 -5.104 1.00 90.88 447 LEU A CA 1
ATOM 3631 C C . LEU A 1 447 ? 31.384 5.713 -3.635 1.00 90.88 447 LEU A C 1
ATOM 3633 O O . LEU A 1 447 ? 30.669 6.359 -2.873 1.00 90.88 447 LEU A O 1
ATOM 3637 N N . LYS A 1 448 ? 32.549 5.178 -3.240 1.00 94.44 448 LYS A N 1
ATOM 3638 C CA . LYS A 1 448 ? 33.081 5.202 -1.862 1.00 94.44 448 LYS A CA 1
ATOM 3639 C C . LYS A 1 448 ? 32.096 4.625 -0.830 1.00 94.44 448 LYS A C 1
ATOM 3641 O O . LYS A 1 448 ? 31.895 5.197 0.239 1.00 94.44 448 LYS A O 1
ATOM 3646 N N . LEU A 1 449 ? 31.466 3.504 -1.175 1.00 96.19 449 LEU A N 1
ATOM 3647 C CA . LEU A 1 449 ? 30.476 2.817 -0.340 1.00 96.19 449 LEU A CA 1
ATOM 3648 C C . LEU A 1 449 ? 31.151 1.861 0.647 1.00 96.19 449 LEU A C 1
ATOM 3650 O O . LEU A 1 449 ? 32.285 1.434 0.438 1.00 96.19 449 LEU A O 1
ATOM 3654 N N . ILE A 1 450 ? 30.441 1.530 1.725 1.00 94.00 450 ILE A N 1
ATOM 3655 C CA . ILE A 1 450 ? 31.029 0.875 2.900 1.00 94.00 450 ILE A CA 1
ATOM 3656 C C . ILE A 1 450 ? 30.876 -0.644 2.818 1.00 94.00 450 ILE A C 1
ATOM 3658 O O . ILE A 1 450 ? 31.860 -1.379 2.865 1.00 94.00 450 ILE A O 1
ATOM 3662 N N . CYS A 1 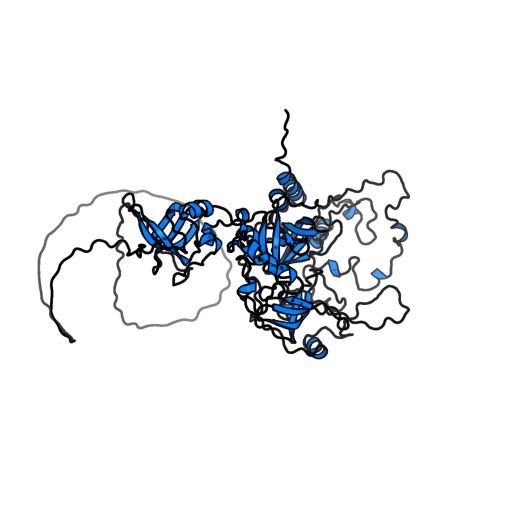451 ? 29.638 -1.130 2.723 1.00 96.31 451 CYS A N 1
ATOM 3663 C CA . CYS A 1 451 ? 29.330 -2.555 2.820 1.00 96.31 451 CYS A CA 1
ATOM 3664 C C . CYS A 1 451 ? 27.967 -2.890 2.204 1.00 96.31 451 CYS A C 1
ATOM 3666 O O . CYS A 1 451 ? 27.193 -2.004 1.841 1.00 96.31 451 CYS A O 1
ATOM 3668 N N . PHE A 1 452 ? 27.659 -4.181 2.083 1.00 98.25 452 PHE A N 1
ATOM 3669 C CA . PHE A 1 452 ? 26.300 -4.630 1.784 1.00 98.25 452 PHE A CA 1
ATOM 3670 C C . PHE A 1 452 ? 25.401 -4.423 2.998 1.00 98.25 452 PHE A C 1
ATOM 3672 O O . PHE A 1 452 ? 25.795 -4.741 4.120 1.00 98.25 452 PHE A O 1
ATOM 3679 N N . ALA A 1 453 ? 24.175 -3.951 2.773 1.00 97.88 453 ALA A N 1
ATOM 3680 C CA . ALA A 1 453 ? 23.166 -3.953 3.820 1.00 97.88 453 ALA A CA 1
ATOM 3681 C C . ALA A 1 453 ? 22.912 -5.400 4.302 1.00 97.88 453 ALA A C 1
ATOM 3683 O O . ALA A 1 453 ? 22.604 -6.266 3.473 1.00 97.88 453 ALA A O 1
ATOM 3684 N N . PRO A 1 454 ? 23.005 -5.689 5.615 1.00 96.88 454 PRO A N 1
ATOM 3685 C CA . PRO A 1 454 ? 22.732 -7.024 6.142 1.00 96.88 454 PRO A CA 1
ATOM 3686 C C . PRO A 1 454 ? 21.304 -7.494 5.840 1.00 96.88 454 PRO A C 1
ATOM 3688 O O . PRO A 1 454 ? 20.349 -6.730 5.981 1.00 96.88 454 PRO A O 1
ATOM 3691 N N . GLU A 1 455 ? 21.128 -8.779 5.513 1.00 95.00 455 GLU A N 1
ATOM 3692 C CA . GLU A 1 455 ? 19.808 -9.337 5.166 1.00 95.00 455 GLU A CA 1
ATOM 3693 C C . GLU A 1 455 ? 18.757 -9.144 6.270 1.00 95.00 455 GLU A C 1
ATOM 3695 O O . GLU A 1 455 ? 17.585 -8.914 5.978 1.00 95.00 455 GLU A O 1
ATOM 3700 N N . ALA A 1 456 ? 19.180 -9.170 7.538 1.00 94.81 456 ALA A N 1
ATOM 3701 C CA . ALA A 1 456 ? 18.308 -8.983 8.697 1.00 94.81 456 ALA A CA 1
ATOM 3702 C C . ALA A 1 456 ? 17.647 -7.592 8.767 1.00 94.81 456 ALA A C 1
ATOM 3704 O O . ALA A 1 456 ? 16.678 -7.413 9.507 1.00 94.81 456 ALA A O 1
ATOM 3705 N N . LEU A 1 457 ? 18.146 -6.604 8.013 1.00 95.81 457 LEU A N 1
ATOM 3706 C CA . LEU A 1 457 ? 17.533 -5.277 7.936 1.00 95.81 457 LEU A CA 1
ATOM 3707 C C . LEU A 1 457 ? 16.277 -5.257 7.053 1.00 95.81 457 LEU A C 1
ATOM 3709 O O . LEU A 1 457 ? 15.422 -4.385 7.221 1.00 95.81 457 LEU A O 1
ATOM 3713 N N . PHE A 1 458 ? 16.132 -6.224 6.145 1.00 94.69 458 PHE A N 1
ATOM 3714 C CA . PHE A 1 458 ? 15.029 -6.277 5.192 1.00 94.69 458 PHE A CA 1
ATOM 3715 C C . PHE A 1 458 ? 13.852 -7.066 5.763 1.00 94.69 458 PHE A C 1
ATOM 3717 O O . PHE A 1 458 ? 13.936 -8.264 6.026 1.00 94.69 458 PHE A O 1
ATOM 3724 N N . SER A 1 459 ? 12.702 -6.408 5.903 1.00 91.00 459 SER A N 1
ATOM 3725 C CA . SER A 1 459 ? 11.472 -7.038 6.401 1.00 91.00 459 SER A CA 1
ATOM 3726 C C . SER A 1 459 ? 10.605 -7.575 5.257 1.00 91.00 459 SER A C 1
ATOM 3728 O O . SER A 1 459 ? 9.425 -7.249 5.178 1.00 91.00 459 SER A O 1
ATOM 3730 N N . LEU A 1 460 ? 11.182 -8.364 4.341 1.00 91.50 460 LEU A N 1
ATOM 3731 C CA . LEU A 1 460 ? 10.469 -8.830 3.144 1.00 91.50 460 LEU A CA 1
ATOM 3732 C C . LEU A 1 460 ? 9.248 -9.705 3.506 1.00 91.50 460 LEU A C 1
ATOM 3734 O O . LEU A 1 460 ? 9.351 -10.559 4.394 1.00 91.50 460 LEU A O 1
ATOM 3738 N N . PRO A 1 461 ? 8.100 -9.553 2.814 1.00 90.75 461 PRO A N 1
ATOM 3739 C CA . PRO A 1 461 ? 6.896 -10.312 3.120 1.00 90.75 461 PRO A CA 1
ATOM 3740 C C . PRO A 1 461 ? 7.120 -11.811 2.917 1.00 90.75 461 PRO A C 1
ATOM 3742 O O . PRO A 1 461 ? 7.586 -12.254 1.863 1.00 90.75 461 PRO A O 1
ATOM 3745 N N . LYS A 1 462 ? 6.742 -12.595 3.928 1.00 89.31 462 LYS A N 1
ATOM 3746 C CA . LYS A 1 462 ? 6.707 -14.057 3.864 1.00 89.31 462 LYS A CA 1
ATOM 3747 C C . LYS A 1 462 ? 5.285 -14.490 3.536 1.00 89.31 462 LYS A C 1
ATOM 3749 O O . LYS A 1 462 ? 4.353 -14.168 4.272 1.00 89.31 462 LYS A O 1
ATOM 3754 N N . LEU A 1 463 ? 5.120 -15.188 2.419 1.00 88.06 463 LEU A N 1
ATOM 3755 C CA . LEU A 1 463 ? 3.836 -15.753 2.023 1.00 88.06 463 LEU A CA 1
ATOM 3756 C C . LEU A 1 463 ? 3.749 -17.202 2.497 1.00 88.06 463 LEU A C 1
ATOM 3758 O O . LEU A 1 463 ? 4.693 -17.964 2.310 1.00 88.06 463 LEU A O 1
ATOM 3762 N N . LEU A 1 464 ? 2.608 -17.573 3.080 1.00 86.12 464 LEU A N 1
ATOM 3763 C CA . LEU A 1 464 ? 2.325 -18.961 3.466 1.00 86.12 464 LEU A CA 1
ATOM 3764 C C . LEU A 1 464 ? 2.093 -19.852 2.241 1.00 86.12 464 LEU A C 1
ATOM 3766 O O . LEU A 1 464 ? 2.425 -21.032 2.257 1.00 86.12 464 LEU A O 1
ATOM 3770 N N . LYS A 1 465 ? 1.508 -19.279 1.185 1.00 86.06 465 LYS A N 1
ATOM 3771 C CA . LYS A 1 465 ? 1.242 -19.939 -0.093 1.00 86.06 465 LYS A CA 1
ATOM 3772 C C . LYS A 1 465 ? 1.622 -19.003 -1.244 1.00 86.06 465 LYS A C 1
ATOM 3774 O O . LYS A 1 465 ? 1.465 -17.788 -1.091 1.00 86.06 465 LYS A O 1
ATOM 3779 N N . PRO A 1 466 ? 2.119 -19.532 -2.374 1.00 84.19 466 PRO A N 1
ATOM 3780 C CA . PRO A 1 466 ? 2.304 -18.740 -3.584 1.00 84.19 466 PRO A CA 1
ATOM 3781 C C . PRO A 1 466 ? 0.981 -18.117 -4.039 1.00 84.19 466 PRO A C 1
ATOM 3783 O O . PRO A 1 466 ? -0.061 -18.761 -3.955 1.00 84.19 466 PRO A O 1
ATOM 3786 N N . ILE A 1 467 ? 1.035 -16.882 -4.538 1.00 89.69 467 ILE A N 1
ATOM 3787 C CA . ILE A 1 467 ? -0.126 -16.212 -5.140 1.00 89.69 467 ILE A CA 1
ATOM 3788 C C . ILE A 1 467 ? -0.445 -16.876 -6.479 1.00 89.69 467 ILE A C 1
ATOM 3790 O O . ILE A 1 467 ? 0.461 -17.225 -7.241 1.00 89.69 467 ILE A O 1
ATOM 3794 N N . HIS A 1 468 ? -1.730 -17.037 -6.785 1.00 83.94 468 HIS A N 1
ATOM 3795 C CA . HIS A 1 468 ? -2.144 -17.648 -8.038 1.00 83.94 468 HIS A CA 1
ATOM 3796 C C . HIS A 1 468 ? -1.917 -16.684 -9.211 1.00 83.94 468 HIS A C 1
ATOM 3798 O O . HIS A 1 468 ? -2.481 -15.592 -9.272 1.00 83.94 468 HIS A O 1
ATOM 3804 N N . LYS A 1 469 ? -1.106 -17.116 -10.182 1.00 83.38 469 LYS A N 1
ATOM 3805 C CA . LYS A 1 469 ? -0.948 -16.438 -11.476 1.00 83.38 469 LYS A CA 1
ATOM 3806 C C . LYS A 1 469 ? -2.173 -16.631 -12.374 1.00 83.38 469 LYS A C 1
ATOM 3808 O O . LYS A 1 469 ? -2.984 -17.527 -12.146 1.00 83.38 469 LYS A O 1
ATOM 3813 N N . MET A 1 470 ? -2.243 -15.844 -13.444 1.00 80.38 470 MET A N 1
ATOM 3814 C CA . MET A 1 470 ? -3.326 -15.824 -14.432 1.00 80.38 470 MET A CA 1
ATOM 3815 C C . MET A 1 470 ? -4.684 -15.563 -13.773 1.00 80.38 470 MET A C 1
ATOM 3817 O O . MET A 1 470 ? -5.663 -16.288 -13.973 1.00 80.38 470 MET A O 1
ATOM 3821 N N . ARG A 1 471 ? -4.702 -14.536 -12.922 1.00 86.38 471 ARG A N 1
ATOM 3822 C CA . ARG A 1 471 ? -5.873 -14.089 -12.175 1.00 86.38 471 ARG A CA 1
ATOM 3823 C C . ARG A 1 471 ? -6.106 -12.602 -12.379 1.00 86.38 471 ARG A C 1
ATOM 3825 O O . ARG A 1 471 ? -5.147 -11.833 -12.424 1.00 86.38 471 ARG A O 1
ATOM 3832 N N . HIS A 1 472 ? -7.376 -12.233 -12.454 1.00 91.44 472 HIS A N 1
ATOM 3833 C CA . HIS A 1 472 ? -7.823 -10.859 -12.649 1.00 91.44 472 HIS A CA 1
ATOM 3834 C C . HIS A 1 472 ? -7.957 -10.104 -11.332 1.00 91.44 472 HIS A C 1
ATOM 3836 O O . HIS A 1 472 ? -8.394 -10.665 -10.330 1.00 91.44 472 HIS A O 1
ATOM 3842 N N . LEU A 1 473 ? -7.615 -8.824 -11.336 1.00 95.69 473 LEU A N 1
ATOM 3843 C CA . LEU A 1 473 ? -7.836 -7.899 -10.231 1.00 95.69 473 LEU A CA 1
ATOM 3844 C C . LEU A 1 473 ? -8.057 -6.478 -10.759 1.00 95.69 473 LEU A C 1
ATOM 3846 O O . LEU A 1 473 ? -7.959 -6.213 -11.956 1.00 95.69 473 LEU A O 1
ATOM 3850 N N . GLU A 1 474 ? -8.345 -5.551 -9.854 1.00 95.88 474 GLU A N 1
ATOM 3851 C CA . GLU A 1 474 ? -8.426 -4.123 -10.145 1.00 95.88 474 GLU A CA 1
ATOM 3852 C C . GLU A 1 474 ? -7.224 -3.393 -9.538 1.00 95.88 474 GLU A C 1
ATOM 3854 O O . GLU A 1 474 ? -6.938 -3.521 -8.349 1.00 95.88 474 GLU A O 1
ATOM 3859 N N . LEU A 1 475 ? -6.509 -2.618 -10.353 1.00 95.25 475 LEU A N 1
ATOM 3860 C CA . LEU A 1 475 ? -5.379 -1.799 -9.927 1.00 95.25 475 LEU A CA 1
ATOM 3861 C C . LEU A 1 475 ? -5.812 -0.340 -9.783 1.00 95.25 475 LEU A C 1
ATOM 3863 O O . LEU A 1 475 ? -6.159 0.313 -10.765 1.00 95.25 475 LEU A O 1
ATOM 3867 N N . PHE A 1 476 ? -5.749 0.199 -8.573 1.00 95.06 476 PHE A N 1
ATOM 3868 C CA . PHE A 1 476 ? -6.019 1.607 -8.311 1.00 95.06 476 PHE A CA 1
ATOM 3869 C C . PHE A 1 476 ? -4.876 2.518 -8.778 1.00 95.06 476 PHE A C 1
ATOM 3871 O O . PHE A 1 476 ? -3.695 2.247 -8.548 1.00 95.06 476 PHE A O 1
ATOM 3878 N N . ALA A 1 477 ? -5.243 3.648 -9.379 1.00 91.38 477 ALA A N 1
ATOM 3879 C CA . ALA A 1 477 ? -4.333 4.723 -9.733 1.00 91.38 477 ALA A CA 1
ATOM 3880 C C . ALA A 1 477 ? -5.037 6.087 -9.678 1.00 91.38 477 ALA A C 1
ATOM 3882 O O . ALA A 1 477 ? -6.262 6.194 -9.691 1.00 91.38 477 ALA A O 1
ATOM 3883 N N . VAL A 1 478 ? -4.241 7.156 -9.661 1.00 90.25 478 VAL A N 1
ATOM 3884 C CA . VAL A 1 478 ? -4.735 8.526 -9.835 1.00 90.25 478 VAL A CA 1
ATOM 3885 C C . VAL A 1 478 ? -4.322 8.994 -11.224 1.00 90.25 478 VAL A C 1
ATOM 3887 O O . VAL A 1 478 ? -3.132 9.076 -11.519 1.00 90.25 478 VAL A O 1
ATOM 3890 N N . THR A 1 479 ? -5.288 9.279 -12.095 1.00 85.06 479 THR A N 1
ATOM 3891 C CA . THR A 1 479 ? -5.050 9.743 -13.472 1.00 85.06 479 THR A CA 1
ATOM 3892 C C . THR A 1 479 ? -5.715 11.102 -13.656 1.00 85.06 479 THR A C 1
ATOM 3894 O O . THR A 1 479 ? -6.902 11.248 -13.385 1.00 85.06 479 THR A O 1
ATOM 3897 N N . ASN A 1 480 ? -4.952 12.118 -14.075 1.00 83.12 480 ASN A N 1
ATOM 3898 C CA . ASN A 1 480 ? -5.434 13.501 -14.235 1.00 83.12 480 ASN A CA 1
ATOM 3899 C C . ASN A 1 480 ? -6.171 14.047 -12.992 1.00 83.12 480 ASN A C 1
ATOM 3901 O O . ASN A 1 480 ? -7.192 14.721 -13.100 1.00 83.12 480 ASN A O 1
ATOM 3905 N N . GLY A 1 481 ? -5.672 13.711 -11.798 1.00 80.44 481 GLY A N 1
ATOM 3906 C CA . GLY A 1 481 ? -6.268 14.124 -10.523 1.00 80.44 481 GLY A CA 1
ATOM 3907 C C . GLY A 1 481 ? -7.541 13.370 -10.119 1.00 80.44 481 GLY A C 1
ATOM 3908 O O . GLY A 1 481 ? -8.108 13.689 -9.078 1.00 80.44 481 GLY A O 1
ATOM 3909 N N . GLN A 1 482 ? -7.981 12.374 -10.896 1.00 86.25 482 GLN A N 1
ATOM 3910 C CA . GLN A 1 482 ? -9.161 11.561 -10.595 1.00 86.25 482 GLN A CA 1
ATOM 3911 C C . GLN A 1 482 ? -8.774 10.149 -10.130 1.00 86.25 482 GLN A C 1
ATOM 3913 O O . GLN A 1 482 ? -7.859 9.549 -10.707 1.00 86.25 482 GLN A O 1
ATOM 3918 N N . PRO A 1 483 ? -9.453 9.604 -9.103 1.00 92.56 483 PRO A N 1
ATOM 3919 C CA . PRO A 1 483 ? -9.276 8.221 -8.687 1.00 92.56 483 PRO A CA 1
ATOM 3920 C C . PRO A 1 483 ? -9.924 7.275 -9.707 1.00 92.56 483 PRO A C 1
ATOM 3922 O O . PRO A 1 483 ? -11.115 7.380 -9.998 1.00 92.56 483 PRO A O 1
ATOM 3925 N N . VAL A 1 484 ? -9.145 6.338 -10.242 1.00 92.62 484 VAL A N 1
ATOM 3926 C CA . VAL A 1 484 ? -9.612 5.338 -11.212 1.00 92.62 484 VAL A CA 1
ATOM 3927 C C . VAL A 1 484 ? -9.032 3.964 -10.893 1.00 92.62 484 VAL A C 1
ATOM 3929 O O . VAL A 1 484 ? -7.989 3.841 -10.249 1.00 92.62 484 VAL A O 1
ATOM 3932 N N . CYS A 1 485 ? -9.696 2.923 -11.374 1.00 94.00 485 CYS A N 1
ATOM 3933 C CA . CYS A 1 485 ? -9.199 1.557 -11.350 1.00 94.00 485 CYS A CA 1
ATOM 3934 C C . CYS A 1 485 ? -8.943 1.080 -12.776 1.00 94.00 485 CYS A C 1
ATOM 3936 O O . CYS A 1 485 ? -9.701 1.388 -13.693 1.00 94.00 485 CYS A O 1
ATOM 3938 N N . TYR A 1 486 ? -7.893 0.292 -12.954 1.00 92.44 486 TYR A N 1
ATOM 3939 C CA . TYR A 1 486 ? -7.592 -0.398 -14.196 1.00 92.44 486 TYR A CA 1
ATOM 3940 C C . TYR A 1 486 ? -7.860 -1.896 -14.026 1.00 92.44 486 TYR A C 1
ATOM 3942 O O . TYR A 1 486 ? -7.475 -2.458 -12.997 1.00 92.44 486 TYR A O 1
ATOM 3950 N N . PRO A 1 487 ? -8.487 -2.558 -15.008 1.00 92.69 487 PRO A N 1
ATOM 3951 C CA . PRO A 1 487 ? -8.509 -4.013 -15.059 1.00 92.69 487 PRO A CA 1
ATOM 3952 C C . PRO A 1 487 ? -7.076 -4.517 -15.264 1.00 92.69 487 PRO A C 1
ATOM 3954 O O . PRO A 1 487 ? -6.334 -3.960 -16.080 1.00 92.69 487 PRO A O 1
ATOM 3957 N N . ALA A 1 488 ? -6.667 -5.519 -14.492 1.00 92.94 488 ALA A N 1
ATOM 3958 C CA . ALA A 1 488 ? -5.307 -6.026 -14.559 1.00 92.94 488 ALA A CA 1
ATOM 3959 C C . ALA A 1 488 ? -5.223 -7.537 -14.321 1.00 92.94 488 ALA A C 1
ATOM 3961 O O . ALA A 1 488 ? -5.988 -8.109 -13.541 1.00 92.94 488 ALA A O 1
ATOM 3962 N N . THR A 1 489 ? -4.216 -8.160 -14.929 1.00 89.50 489 THR A N 1
ATOM 3963 C CA . THR A 1 489 ? -3.962 -9.600 -14.862 1.00 89.50 489 THR A CA 1
ATOM 3964 C C . THR A 1 489 ? -2.624 -9.881 -14.185 1.00 89.50 489 THR A C 1
ATOM 3966 O O . THR A 1 489 ? -1.588 -9.340 -14.574 1.00 89.50 489 THR A O 1
ATOM 3969 N N . ILE A 1 490 ? -2.608 -10.789 -13.206 1.00 89.00 490 ILE A N 1
ATOM 3970 C CA . ILE A 1 490 ? -1.369 -11.332 -12.635 1.00 89.00 490 ILE A CA 1
ATOM 3971 C C . ILE A 1 490 ? -0.731 -12.277 -13.654 1.00 89.00 490 ILE A C 1
ATOM 3973 O O . ILE A 1 490 ? -1.243 -13.369 -13.884 1.00 89.00 490 ILE A O 1
ATOM 3977 N N . THR A 1 491 ? 0.404 -11.910 -14.238 1.00 80.50 491 THR A N 1
ATOM 3978 C CA . THR A 1 491 ? 1.086 -12.733 -15.253 1.00 80.50 491 THR A CA 1
ATOM 3979 C C . THR A 1 491 ? 2.105 -13.681 -14.629 1.00 80.50 491 THR A C 1
ATOM 3981 O O . THR A 1 491 ? 2.227 -14.841 -15.033 1.00 80.50 491 THR A O 1
ATOM 3984 N N . ARG A 1 492 ? 2.798 -13.218 -13.585 1.00 79.94 492 ARG A N 1
ATOM 3985 C CA . ARG A 1 492 ? 3.845 -13.967 -12.885 1.00 79.94 492 ARG A CA 1
ATOM 3986 C C . ARG A 1 492 ? 3.927 -13.571 -11.416 1.00 79.94 492 ARG A C 1
ATOM 3988 O O . ARG A 1 492 ? 3.611 -12.451 -11.027 1.00 79.94 492 ARG A O 1
ATOM 3995 N N . THR A 1 493 ? 4.394 -14.503 -10.596 1.00 84.62 493 THR A N 1
ATOM 3996 C CA . THR A 1 493 ? 4.625 -14.305 -9.163 1.00 84.62 493 THR A CA 1
ATOM 3997 C C . THR A 1 493 ? 5.977 -14.888 -8.774 1.00 84.62 493 THR A C 1
ATOM 3999 O O . THR A 1 493 ? 6.335 -15.973 -9.235 1.00 84.62 493 THR A O 1
ATOM 4002 N N . LEU A 1 494 ? 6.711 -14.208 -7.897 1.00 82.19 494 LEU A N 1
ATOM 4003 C CA . LEU A 1 494 ? 7.974 -14.688 -7.342 1.00 82.19 494 LEU A CA 1
ATOM 4004 C C . LEU A 1 494 ? 8.125 -14.193 -5.908 1.00 82.19 494 LEU A C 1
ATOM 4006 O O . LEU A 1 494 ? 8.338 -13.005 -5.672 1.00 82.19 494 LEU A O 1
ATOM 4010 N N . LYS A 1 495 ? 8.040 -15.105 -4.935 1.00 88.06 495 LYS A N 1
ATOM 4011 C CA . LYS A 1 495 ? 7.942 -14.733 -3.515 1.00 88.06 495 LYS A CA 1
ATOM 4012 C C . LYS A 1 495 ? 6.804 -13.715 -3.343 1.00 88.06 495 LYS A C 1
ATOM 4014 O O . LYS A 1 495 ? 5.679 -14.003 -3.726 1.00 88.06 495 LYS A O 1
ATOM 4019 N N . HIS A 1 496 ? 7.091 -12.535 -2.804 1.00 92.31 496 HIS A N 1
ATOM 4020 C CA . HIS A 1 496 ? 6.119 -11.459 -2.639 1.00 92.31 496 HIS A CA 1
ATOM 4021 C C . HIS A 1 496 ? 5.994 -10.545 -3.865 1.00 92.31 496 HIS A C 1
ATOM 4023 O O . HIS A 1 496 ? 5.160 -9.649 -3.828 1.00 92.31 496 HIS A O 1
ATOM 4029 N N . LEU A 1 497 ? 6.810 -10.725 -4.907 1.00 91.88 497 LEU A N 1
ATOM 4030 C CA . LEU A 1 497 ? 6.771 -9.922 -6.126 1.00 91.88 497 LEU A CA 1
ATOM 4031 C C . LEU A 1 497 ? 5.711 -10.451 -7.090 1.00 91.88 497 LEU A C 1
ATOM 4033 O O . LEU A 1 497 ? 5.551 -11.664 -7.250 1.00 91.88 497 LEU A O 1
ATOM 4037 N N . ILE A 1 498 ? 4.998 -9.533 -7.731 1.00 92.56 498 ILE A N 1
ATOM 4038 C CA . ILE A 1 498 ? 3.853 -9.817 -8.593 1.00 92.56 498 ILE A CA 1
ATOM 4039 C C . ILE A 1 498 ? 3.995 -8.991 -9.864 1.00 92.56 498 ILE A C 1
ATOM 4041 O O . ILE A 1 498 ? 4.132 -7.774 -9.797 1.00 92.56 498 ILE A O 1
ATOM 4045 N N . TRP A 1 499 ? 3.941 -9.654 -11.011 1.00 89.25 499 TRP A N 1
ATOM 4046 C CA . TRP A 1 499 ? 3.949 -9.033 -12.325 1.00 89.25 499 TRP A CA 1
ATOM 4047 C C . TRP A 1 499 ? 2.507 -8.852 -12.772 1.00 89.25 499 TRP A C 1
ATOM 4049 O O . TRP A 1 499 ? 1.727 -9.806 -12.789 1.00 89.25 499 TRP A O 1
ATOM 4059 N N . ILE A 1 500 ? 2.171 -7.616 -13.110 1.00 89.94 500 ILE A N 1
ATOM 4060 C CA . ILE A 1 500 ? 0.830 -7.169 -13.448 1.00 89.94 500 ILE A CA 1
ATOM 4061 C C . ILE A 1 500 ? 0.836 -6.657 -14.881 1.00 89.94 500 ILE A C 1
ATOM 4063 O O . ILE A 1 500 ? 1.579 -5.735 -15.219 1.00 89.94 500 ILE A O 1
ATOM 4067 N N . HIS A 1 501 ? -0.010 -7.247 -15.713 1.00 86.12 501 HIS A N 1
ATOM 4068 C CA . HIS A 1 501 ? -0.373 -6.692 -17.006 1.00 86.12 501 HIS A CA 1
ATOM 4069 C C . HIS A 1 501 ? -1.612 -5.807 -16.855 1.00 86.12 501 HIS A C 1
ATOM 4071 O O . HIS A 1 501 ? -2.556 -6.178 -16.163 1.00 86.12 501 HIS A O 1
ATOM 4077 N N . MET A 1 502 ? -1.604 -4.648 -17.507 1.00 86.00 502 MET A N 1
ATOM 4078 C CA . MET A 1 502 ? -2.729 -3.719 -17.536 1.00 86.00 502 MET A CA 1
ATOM 4079 C C . MET A 1 502 ? -3.631 -4.067 -18.723 1.00 86.00 502 MET A C 1
ATOM 4081 O O . MET A 1 502 ? -3.273 -3.791 -19.861 1.00 86.00 502 MET A O 1
ATOM 4085 N N . ASP A 1 503 ? -4.821 -4.615 -18.480 1.00 84.06 503 ASP A N 1
ATOM 4086 C CA . ASP A 1 503 ? -5.723 -5.099 -19.545 1.00 84.06 503 ASP A CA 1
ATOM 4087 C C . ASP A 1 503 ? -6.370 -3.965 -20.372 1.00 84.06 503 ASP A C 1
ATOM 4089 O O . ASP A 1 503 ? -7.088 -4.197 -21.349 1.00 84.06 503 ASP A O 1
ATOM 4093 N N . ALA A 1 504 ? -6.127 -2.712 -19.984 1.00 82.94 504 ALA A N 1
ATOM 4094 C CA . ALA A 1 504 ? -6.462 -1.526 -20.770 1.00 82.94 504 ALA A CA 1
ATOM 4095 C C . ALA A 1 504 ? -5.406 -1.200 -21.848 1.00 82.94 504 ALA A C 1
ATOM 4097 O O . ALA A 1 504 ? -5.653 -0.351 -22.710 1.00 82.94 504 ALA A O 1
ATOM 4098 N N . ASP A 1 505 ? -4.243 -1.856 -21.823 1.00 74.88 505 ASP A N 1
ATOM 4099 C CA . ASP A 1 505 ? -3.170 -1.596 -22.774 1.00 74.88 505 ASP A CA 1
ATOM 4100 C C . ASP A 1 505 ? -3.503 -2.156 -24.162 1.00 74.88 505 ASP A C 1
ATOM 4102 O O . ASP A 1 505 ? -3.902 -3.305 -24.342 1.00 74.88 505 ASP A O 1
ATOM 4106 N N . SER A 1 506 ? -3.291 -1.323 -25.181 1.00 67.81 506 SER A N 1
ATOM 4107 C CA . SER A 1 506 ? -3.465 -1.695 -26.594 1.00 67.81 506 SER A CA 1
ATOM 4108 C C . SER A 1 506 ? -2.173 -2.172 -27.262 1.00 67.81 506 SER A C 1
ATOM 4110 O O . SER A 1 506 ? -2.206 -2.737 -28.356 1.00 67.81 506 SER A O 1
ATOM 4112 N N . ALA A 1 507 ? -1.033 -1.940 -26.610 1.00 66.25 507 ALA A N 1
ATOM 4113 C CA . ALA A 1 507 ? 0.294 -2.291 -27.089 1.00 66.25 507 ALA A CA 1
ATOM 4114 C C . ALA A 1 507 ? 0.863 -3.474 -26.300 1.00 66.25 507 ALA A C 1
ATOM 4116 O O . ALA A 1 507 ? 0.480 -3.726 -25.159 1.00 66.25 507 ALA A O 1
ATOM 4117 N N . ALA A 1 508 ? 1.808 -4.189 -26.910 1.00 65.69 508 ALA A N 1
ATOM 4118 C CA . ALA A 1 508 ? 2.580 -5.198 -26.202 1.00 65.69 508 ALA A CA 1
ATOM 4119 C C . ALA A 1 508 ? 3.528 -4.497 -25.214 1.00 65.69 508 ALA A C 1
ATOM 4121 O O . ALA A 1 508 ? 4.533 -3.917 -25.623 1.00 65.69 508 ALA A O 1
ATOM 4122 N N . ASN A 1 509 ? 3.185 -4.545 -23.928 1.00 67.38 509 ASN A N 1
ATOM 4123 C CA . ASN A 1 509 ? 3.937 -3.915 -22.847 1.00 67.38 509 ASN A CA 1
ATOM 4124 C C . ASN A 1 509 ? 4.496 -4.974 -21.885 1.00 67.38 509 ASN A C 1
ATOM 4126 O O . ASN A 1 509 ? 3.853 -6.009 -21.660 1.00 67.38 509 ASN A O 1
ATOM 4130 N N . PRO A 1 510 ? 5.683 -4.741 -21.295 1.00 69.56 510 PRO A N 1
ATOM 4131 C CA . PRO A 1 510 ? 6.163 -5.581 -20.209 1.00 69.56 510 PRO A CA 1
ATOM 4132 C C . PRO A 1 510 ? 5.221 -5.467 -19.008 1.00 69.56 510 PRO A C 1
ATOM 4134 O O . PRO A 1 510 ? 4.693 -4.394 -18.712 1.00 69.56 510 PRO A O 1
ATOM 4137 N N . SER A 1 511 ? 5.043 -6.574 -18.291 1.00 80.12 511 SER A N 1
ATOM 4138 C CA . SER A 1 511 ? 4.304 -6.552 -17.029 1.00 80.12 511 SER A CA 1
ATOM 4139 C C . SER A 1 511 ? 5.032 -5.679 -15.995 1.00 80.12 511 SER A C 1
ATOM 4141 O O . SER A 1 511 ? 6.257 -5.739 -15.870 1.00 80.12 511 SER A O 1
ATOM 4143 N N . LEU A 1 512 ? 4.276 -4.895 -15.232 1.00 85.69 512 LEU A N 1
ATOM 4144 C CA . LEU A 1 512 ? 4.784 -4.046 -14.157 1.00 85.69 512 LEU A CA 1
ATOM 4145 C C . LEU A 1 512 ? 4.915 -4.849 -12.859 1.00 85.69 512 LEU A C 1
ATOM 4147 O O . LEU A 1 512 ? 4.038 -5.640 -12.519 1.00 85.69 512 LEU A O 1
ATOM 4151 N N . ILE A 1 513 ? 5.991 -4.632 -12.112 1.00 88.69 513 ILE A N 1
ATOM 4152 C CA . ILE A 1 513 ? 6.316 -5.369 -10.892 1.00 88.69 513 ILE A CA 1
ATOM 4153 C C . ILE A 1 513 ? 5.815 -4.603 -9.668 1.00 88.69 513 ILE A C 1
ATOM 4155 O O . ILE A 1 513 ? 6.150 -3.442 -9.431 1.00 88.69 513 ILE A O 1
ATOM 4159 N N . TYR A 1 514 ? 5.045 -5.300 -8.849 1.00 93.56 514 TYR A N 1
ATOM 4160 C CA . TYR A 1 514 ? 4.499 -4.840 -7.582 1.00 93.56 514 TYR A CA 1
ATOM 4161 C C . TYR A 1 514 ? 4.809 -5.853 -6.479 1.00 93.56 514 TYR A C 1
ATOM 4163 O O . TYR A 1 514 ? 5.411 -6.902 -6.716 1.00 93.56 514 TYR A O 1
ATOM 4171 N N . THR A 1 515 ? 4.380 -5.552 -5.257 1.00 93.25 515 THR A N 1
ATOM 4172 C CA . THR A 1 515 ? 4.508 -6.443 -4.102 1.00 93.25 515 THR A CA 1
ATOM 4173 C C . THR A 1 515 ? 3.131 -6.890 -3.624 1.00 93.25 515 THR A C 1
ATOM 4175 O O . THR A 1 515 ? 2.156 -6.155 -3.712 1.00 93.25 515 THR A O 1
ATOM 4178 N N . SER A 1 516 ? 3.044 -8.075 -3.028 1.00 92.50 516 SER A N 1
ATOM 4179 C CA . SER A 1 516 ? 1.851 -8.560 -2.322 1.00 92.50 516 SER A CA 1
ATOM 4180 C C . SER A 1 516 ? 1.365 -7.632 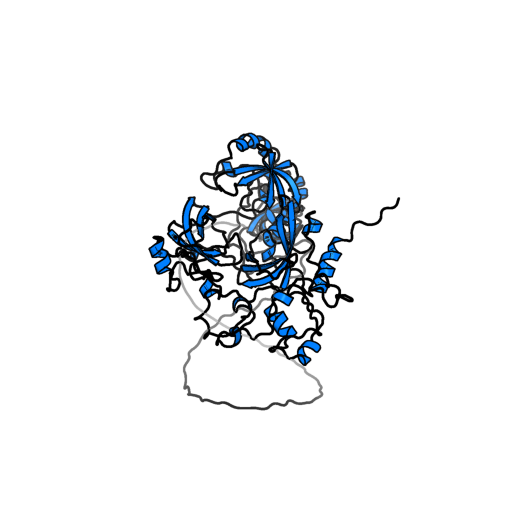-1.208 1.00 92.50 516 SER A C 1
ATOM 4182 O O . SER A 1 516 ? 0.258 -7.804 -0.726 1.00 92.50 516 SER A O 1
ATOM 4184 N N . GLN A 1 517 ? 2.188 -6.686 -0.750 1.00 90.00 517 GLN A N 1
ATOM 4185 C CA . GLN A 1 517 ? 1.793 -5.680 0.241 1.00 90.00 517 GLN A CA 1
ATOM 4186 C C . GLN A 1 517 ? 1.410 -4.336 -0.395 1.00 90.00 517 GLN A C 1
ATOM 4188 O O . GLN A 1 517 ? 1.353 -3.329 0.296 1.00 90.00 517 GLN A O 1
ATOM 4193 N N . SER A 1 518 ? 1.211 -4.284 -1.713 1.00 91.44 518 SER A N 1
ATOM 4194 C CA . SER A 1 518 ? 0.764 -3.074 -2.391 1.00 91.44 518 SER A CA 1
ATOM 4195 C C . SER A 1 518 ? -0.709 -2.810 -2.076 1.00 91.44 518 SER A C 1
ATOM 4197 O O . SER A 1 518 ? -1.578 -3.594 -2.445 1.00 91.44 518 SER A O 1
ATOM 4199 N N . ASP A 1 519 ? -0.999 -1.657 -1.474 1.00 91.19 519 ASP A N 1
ATOM 4200 C CA . ASP A 1 519 ? -2.362 -1.270 -1.071 1.00 91.19 519 ASP A CA 1
ATOM 4201 C C . ASP A 1 519 ? -3.246 -0.756 -2.218 1.00 91.19 519 ASP A C 1
ATOM 4203 O O . ASP A 1 519 ? -4.298 -0.165 -2.006 1.00 91.19 519 ASP A O 1
ATOM 4207 N N . ILE A 1 520 ? -2.801 -0.959 -3.454 1.00 93.31 520 ILE A N 1
ATOM 4208 C CA . ILE A 1 520 ? -3.473 -0.496 -4.672 1.00 93.31 520 ILE A CA 1
ATOM 4209 C C . ILE A 1 520 ? -4.182 -1.632 -5.416 1.00 93.31 520 ILE A C 1
ATOM 4211 O O . ILE A 1 520 ? -4.769 -1.391 -6.467 1.00 93.31 520 ILE A O 1
ATOM 4215 N N . PHE A 1 521 ? -4.102 -2.866 -4.915 1.00 96.12 521 PHE A N 1
ATOM 4216 C CA . PHE A 1 521 ? -4.808 -4.007 -5.486 1.00 96.12 521 PHE A CA 1
ATOM 4217 C C . PHE A 1 521 ? -6.178 -4.176 -4.851 1.00 96.12 521 PHE A C 1
ATOM 4219 O O . PHE A 1 521 ? -6.296 -4.284 -3.635 1.00 96.12 521 PHE A O 1
ATOM 4226 N N . PHE A 1 522 ? -7.201 -4.304 -5.683 1.00 95.81 522 PHE A N 1
ATOM 4227 C CA . PHE A 1 522 ? -8.574 -4.525 -5.264 1.00 95.81 522 PHE A CA 1
ATOM 4228 C C . PHE A 1 522 ? -9.177 -5.747 -5.963 1.00 95.81 522 PHE A C 1
ATOM 4230 O O . PHE A 1 522 ? -8.777 -6.085 -7.081 1.00 95.81 522 PHE A O 1
ATOM 4237 N N . PRO A 1 523 ? -10.119 -6.453 -5.315 1.00 95.25 523 PRO A N 1
ATOM 4238 C CA . PRO A 1 523 ? -10.809 -7.571 -5.948 1.00 95.25 523 PRO A CA 1
ATOM 4239 C C . PRO A 1 523 ? -11.688 -7.082 -7.109 1.00 95.25 523 PRO A C 1
ATOM 4241 O O . PRO A 1 523 ? -12.204 -5.966 -7.074 1.00 95.25 523 PRO A O 1
ATOM 4244 N N . CYS A 1 524 ? -11.910 -7.929 -8.118 1.00 93.94 524 CYS A N 1
ATOM 4245 C CA . CYS A 1 524 ? -12.804 -7.607 -9.235 1.00 93.94 524 CYS A CA 1
ATOM 4246 C C . CYS A 1 524 ? -14.203 -7.182 -8.747 1.00 93.94 524 CYS A C 1
ATOM 4248 O O . CYS A 1 524 ? -14.810 -7.827 -7.886 1.00 93.94 524 CYS A O 1
ATOM 4250 N N . GLY A 1 525 ? -14.726 -6.102 -9.326 1.00 91.69 525 GLY A N 1
ATOM 4251 C CA . GLY A 1 525 ? -16.003 -5.484 -8.975 1.00 91.69 525 GLY A CA 1
ATOM 4252 C C . GLY A 1 525 ? -15.926 -4.508 -7.799 1.00 91.69 525 GLY A C 1
ATOM 4253 O O . GLY A 1 525 ? -16.969 -4.035 -7.342 1.00 91.69 525 GLY A O 1
ATOM 4254 N N . TYR A 1 526 ? -14.735 -4.217 -7.271 1.00 93.44 526 TYR A N 1
ATOM 4255 C CA . TYR A 1 526 ? -14.564 -3.253 -6.188 1.00 93.44 526 TYR A CA 1
ATOM 4256 C C . TYR A 1 526 ? -14.842 -1.819 -6.647 1.00 93.44 526 TYR A C 1
ATOM 4258 O O . TYR A 1 526 ? -15.515 -1.079 -5.927 1.00 93.44 526 TYR A O 1
ATOM 4266 N N . ALA A 1 527 ? -14.369 -1.438 -7.834 1.00 93.19 527 ALA A N 1
ATOM 4267 C CA . ALA A 1 527 ? -14.499 -0.096 -8.378 1.00 93.19 527 ALA A CA 1
ATOM 4268 C C . ALA A 1 527 ? -15.969 0.316 -8.490 1.00 93.19 527 ALA A C 1
ATOM 4270 O O . ALA A 1 527 ? -16.373 1.315 -7.897 1.00 93.19 527 ALA A O 1
ATOM 4271 N N . ASP A 1 528 ? -16.790 -0.525 -9.124 1.00 89.88 528 ASP A N 1
ATOM 4272 C CA . ASP A 1 528 ? -18.229 -0.291 -9.270 1.00 89.88 528 ASP A CA 1
ATOM 4273 C C . ASP A 1 528 ? -18.938 -0.185 -7.909 1.00 89.88 528 ASP A C 1
ATOM 4275 O O . ASP A 1 528 ? -19.754 0.712 -7.699 1.00 89.88 528 ASP A O 1
ATOM 4279 N N . LYS A 1 529 ? -18.605 -1.068 -6.952 1.00 91.44 529 LYS A N 1
ATOM 4280 C CA . LYS A 1 529 ? -19.178 -1.037 -5.591 1.00 91.44 529 LYS A CA 1
ATOM 4281 C C . LYS A 1 529 ? -18.793 0.222 -4.815 1.00 91.44 529 LYS A C 1
ATOM 4283 O O . LYS A 1 529 ? -19.555 0.662 -3.961 1.00 91.44 529 LYS A O 1
ATOM 4288 N N . SER A 1 530 ? -17.614 0.767 -5.094 1.00 91.12 530 SER A N 1
ATOM 4289 C CA . SER A 1 530 ? -17.031 1.898 -4.370 1.00 91.12 530 SER A CA 1
ATOM 4290 C C . SER A 1 530 ? -17.255 3.239 -5.072 1.00 91.12 530 SER A C 1
ATOM 4292 O O . SER A 1 530 ? -16.773 4.256 -4.583 1.00 91.12 530 SER A O 1
ATOM 4294 N N . GLY A 1 531 ? -17.947 3.254 -6.217 1.00 91.19 531 GLY A N 1
ATOM 4295 C CA . GLY A 1 531 ? -18.159 4.459 -7.023 1.00 91.19 531 GLY A CA 1
ATOM 4296 C C . GLY A 1 531 ? -16.905 4.963 -7.748 1.00 91.19 531 GLY A C 1
ATOM 4297 O O . GLY A 1 531 ? -16.872 6.117 -8.167 1.00 91.19 531 GLY A O 1
ATOM 4298 N N . LEU A 1 532 ? -15.871 4.128 -7.888 1.00 91.62 532 LEU A N 1
ATOM 4299 C CA . LEU A 1 532 ? -14.674 4.435 -8.672 1.00 91.62 532 LEU A CA 1
ATOM 4300 C C . LEU A 1 532 ? -14.917 4.140 -10.151 1.00 91.62 532 LEU A C 1
ATOM 4302 O O . LEU A 1 532 ? -15.571 3.162 -10.510 1.00 91.62 532 LEU A O 1
ATOM 4306 N N . GLY A 1 533 ? -14.324 4.952 -11.024 1.00 90.31 533 GLY A N 1
ATOM 4307 C CA . GLY A 1 533 ? -14.319 4.660 -12.453 1.00 90.31 533 GLY A CA 1
ATOM 4308 C C . GLY A 1 533 ? -13.396 3.484 -12.770 1.00 90.31 533 GLY A C 1
ATOM 4309 O O . GLY A 1 533 ? -12.191 3.582 -12.546 1.00 90.31 533 GLY A O 1
ATOM 4310 N N . LEU A 1 534 ? -13.939 2.398 -13.326 1.00 91.25 534 LEU A N 1
ATOM 4311 C CA . LEU A 1 534 ? -13.147 1.334 -13.947 1.00 91.25 534 LEU A CA 1
ATOM 4312 C C . LEU A 1 534 ? -12.869 1.695 -15.412 1.00 91.25 534 LEU A C 1
ATOM 4314 O O . LEU A 1 534 ? -13.804 1.858 -16.204 1.00 91.25 534 LEU A O 1
ATOM 4318 N N . ILE A 1 535 ? -11.589 1.818 -15.764 1.00 90.00 535 ILE A N 1
ATOM 4319 C CA . ILE A 1 535 ? -11.139 2.049 -17.138 1.00 90.00 535 ILE A CA 1
ATOM 4320 C C . ILE A 1 535 ? -11.606 0.896 -18.027 1.00 90.00 535 ILE A C 1
ATOM 4322 O O . ILE A 1 535 ? -11.588 -0.271 -17.632 1.00 90.00 535 ILE A O 1
ATOM 4326 N N . GLU A 1 536 ? -12.055 1.232 -19.235 1.00 84.38 536 GLU A N 1
ATOM 4327 C CA . GLU A 1 536 ? -12.538 0.236 -20.182 1.00 84.38 536 GLU A CA 1
ATOM 4328 C C . GLU A 1 536 ? -11.396 -0.697 -20.599 1.00 84.38 536 GLU A C 1
ATOM 4330 O O . GLU A 1 536 ? -10.326 -0.250 -21.017 1.00 84.38 536 GLU A O 1
ATOM 4335 N N . MET A 1 537 ? -11.642 -2.004 -20.490 1.00 80.69 537 MET A N 1
ATOM 4336 C CA . MET A 1 537 ? -10.745 -3.033 -21.012 1.00 80.69 537 MET A CA 1
ATOM 4337 C C . MET A 1 537 ? -10.528 -2.801 -22.501 1.00 80.69 537 MET A C 1
ATOM 4339 O O . MET A 1 537 ? -11.471 -2.458 -23.227 1.00 80.69 537 MET A O 1
ATOM 4343 N N . HIS A 1 538 ? -9.301 -3.003 -22.976 1.00 73.50 538 HIS A N 1
ATOM 4344 C CA . HIS A 1 538 ? -9.032 -2.757 -24.378 1.00 73.50 538 HIS A CA 1
ATOM 4345 C C . HIS A 1 538 ? -9.815 -3.744 -25.251 1.00 73.50 538 HIS A C 1
ATOM 4347 O O . HIS A 1 538 ? -9.568 -4.949 -25.268 1.00 73.50 538 HIS A O 1
ATOM 4353 N N . LYS A 1 539 ? -10.770 -3.218 -26.021 1.00 64.12 539 LYS A N 1
ATOM 4354 C CA . LYS A 1 539 ? -11.474 -3.985 -27.047 1.00 64.12 539 LYS A CA 1
ATOM 4355 C C . LYS A 1 539 ? -10.584 -4.060 -28.274 1.00 64.12 539 LYS A C 1
ATOM 4357 O O . LYS A 1 539 ? -10.453 -3.077 -29.003 1.00 64.12 539 LYS A O 1
ATOM 4362 N N . PHE A 1 540 ? -10.017 -5.233 -28.535 1.00 52.81 540 PHE A N 1
ATOM 4363 C CA . PHE A 1 540 ? -9.284 -5.483 -29.772 1.00 52.81 540 PHE A CA 1
ATOM 4364 C C . PHE A 1 540 ? -10.223 -5.291 -30.967 1.00 52.81 540 PHE A C 1
ATOM 4366 O O . PHE A 1 540 ? -11.084 -6.126 -31.254 1.00 52.81 540 PHE A O 1
ATOM 4373 N N . GLN A 1 541 ? -10.102 -4.158 -31.660 1.00 44.81 541 GLN A N 1
ATOM 4374 C CA . GLN A 1 541 ? -10.895 -3.918 -32.857 1.00 44.81 541 GLN A CA 1
ATOM 4375 C C . GLN A 1 541 ? -10.432 -4.883 -33.946 1.00 44.81 541 GLN A C 1
ATOM 4377 O O . GLN A 1 541 ? -9.287 -4.837 -34.397 1.00 44.81 541 GLN A O 1
ATOM 4382 N N . THR A 1 542 ? -11.340 -5.745 -34.408 1.00 42.09 542 THR A N 1
ATOM 4383 C CA . THR A 1 542 ? -11.101 -6.510 -35.632 1.00 42.09 542 THR A CA 1
ATOM 4384 C C . THR A 1 542 ? -11.017 -5.516 -36.782 1.00 42.09 542 THR A C 1
ATOM 4386 O O . THR A 1 542 ? -12.023 -4.940 -37.205 1.00 42.09 542 THR A O 1
ATOM 4389 N N . LEU A 1 543 ? -9.804 -5.285 -37.280 1.00 46.00 543 LEU A N 1
ATOM 4390 C CA . LEU A 1 543 ? -9.594 -4.477 -38.468 1.00 46.00 543 LEU A CA 1
ATOM 4391 C C . LEU A 1 543 ? -10.384 -5.099 -39.623 1.00 46.00 543 LEU A C 1
ATOM 4393 O O . LEU A 1 543 ? -10.118 -6.231 -40.026 1.00 46.00 543 LEU A O 1
ATOM 4397 N N . ARG A 1 544 ? -11.360 -4.362 -40.170 1.00 45.34 544 ARG A N 1
ATOM 4398 C CA . ARG A 1 544 ? -12.127 -4.848 -41.323 1.00 45.34 544 ARG A CA 1
ATOM 4399 C C . ARG A 1 544 ? -11.168 -5.127 -42.493 1.00 45.34 544 ARG A C 1
ATOM 4401 O O . ARG A 1 544 ? -10.261 -4.307 -42.727 1.00 45.34 544 ARG A O 1
ATOM 4408 N N . PRO A 1 545 ? -11.358 -6.241 -43.229 1.00 43.59 545 PRO A N 1
ATOM 4409 C CA . PRO A 1 545 ? -10.614 -6.505 -44.454 1.00 43.59 545 PRO A CA 1
ATOM 4410 C C . PRO A 1 545 ? -10.730 -5.303 -45.395 1.00 43.59 545 PRO A C 1
ATOM 4412 O O . PRO A 1 545 ? -11.816 -4.745 -45.554 1.00 43.59 545 PRO A O 1
ATOM 4415 N N . ILE A 1 546 ? -9.618 -4.873 -45.997 1.00 52.94 546 ILE A N 1
ATOM 4416 C CA . ILE A 1 546 ? -9.639 -3.836 -47.037 1.00 52.94 546 ILE A CA 1
ATOM 4417 C C . ILE A 1 546 ? -10.267 -4.486 -48.267 1.00 52.94 546 ILE A C 1
ATOM 4419 O O . ILE A 1 546 ? -9.584 -5.147 -49.041 1.00 52.94 546 ILE A O 1
ATOM 4423 N N . THR A 1 547 ? -11.583 -4.373 -48.413 1.00 49.09 547 THR A N 1
ATOM 4424 C CA . THR A 1 547 ? -12.303 -5.128 -49.439 1.00 49.09 547 THR A CA 1
ATOM 4425 C C . THR A 1 547 ? -12.173 -4.548 -50.841 1.00 49.09 547 THR A C 1
ATOM 4427 O O . THR A 1 547 ? -12.512 -5.266 -51.765 1.00 49.09 547 THR A O 1
ATOM 4430 N N . ASN A 1 548 ? -11.665 -3.320 -51.054 1.00 49.22 548 ASN A N 1
ATOM 4431 C CA . ASN A 1 548 ? -11.779 -2.686 -52.381 1.00 49.22 548 ASN A CA 1
ATOM 4432 C C . ASN A 1 548 ? -10.674 -1.711 -52.837 1.00 49.22 548 ASN A C 1
ATOM 4434 O O . ASN A 1 548 ? -10.893 -0.971 -53.792 1.00 49.22 548 ASN A O 1
ATOM 4438 N N . GLN A 1 549 ? -9.474 -1.691 -52.251 1.00 49.66 549 GLN A N 1
ATOM 4439 C CA . GLN A 1 549 ? -8.386 -0.866 -52.809 1.00 49.66 549 GLN A CA 1
ATOM 4440 C C . GLN A 1 549 ? -7.065 -1.633 -52.832 1.00 49.66 549 GLN A C 1
ATOM 4442 O O . GLN A 1 549 ? -6.372 -1.728 -51.825 1.00 49.66 549 GLN A O 1
ATOM 4447 N N . LYS A 1 550 ? -6.708 -2.146 -54.018 1.00 49.84 550 LYS A N 1
ATOM 4448 C CA . LYS A 1 550 ? -5.477 -2.909 -54.316 1.00 49.84 550 LYS A CA 1
ATOM 4449 C C . LYS A 1 550 ? -4.157 -2.174 -54.009 1.00 49.84 550 LYS A C 1
ATOM 4451 O O . LYS A 1 550 ? -3.104 -2.764 -54.192 1.00 49.84 550 LYS A O 1
ATOM 4456 N N . HIS A 1 551 ? -4.199 -0.923 -53.552 1.00 51.00 551 HIS A N 1
ATOM 4457 C CA . HIS A 1 551 ? -3.013 -0.087 -53.356 1.00 51.00 551 HIS A CA 1
ATOM 4458 C C . HIS A 1 551 ? -2.992 0.722 -52.058 1.00 51.00 551 HIS A C 1
ATOM 4460 O O . HIS A 1 551 ? -2.096 1.544 -51.889 1.00 51.00 551 HIS A O 1
ATOM 4466 N N . ASN A 1 552 ? -3.937 0.513 -51.136 1.00 53.31 552 ASN A N 1
ATOM 4467 C CA . ASN A 1 552 ? -3.938 1.287 -49.900 1.00 53.31 552 ASN A CA 1
ATOM 4468 C C . ASN A 1 552 ? -3.196 0.531 -48.799 1.00 53.31 552 ASN A C 1
ATOM 4470 O O . ASN A 1 552 ? -3.750 -0.292 -48.069 1.00 53.31 552 ASN A O 1
ATOM 4474 N N . ASP A 1 553 ? -1.904 0.799 -48.731 1.00 56.12 553 ASP A N 1
ATOM 4475 C CA . ASP A 1 553 ? -1.071 0.444 -47.604 1.00 56.12 553 ASP A CA 1
ATOM 4476 C C . ASP A 1 553 ? -1.528 1.193 -46.355 1.00 56.12 553 ASP A C 1
ATOM 4478 O O . ASP A 1 553 ? -1.121 2.328 -46.114 1.00 56.12 553 ASP A O 1
ATOM 4482 N N . ARG A 1 554 ? -2.412 0.577 -45.565 1.00 53.22 554 ARG A N 1
ATOM 4483 C CA . ARG A 1 554 ? -3.044 1.229 -44.406 1.00 53.22 554 ARG A CA 1
ATOM 4484 C C . ARG A 1 554 ? -2.032 1.894 -43.461 1.00 53.22 554 ARG A C 1
ATOM 4486 O O . ARG A 1 554 ? -2.395 2.856 -42.792 1.00 53.22 554 ARG A O 1
ATOM 4493 N N . TYR A 1 555 ? -0.802 1.386 -43.410 1.00 56.16 555 TYR A N 1
ATOM 4494 C CA . TYR A 1 555 ? 0.256 1.863 -42.520 1.00 56.16 555 TYR A CA 1
ATOM 4495 C C . TYR A 1 555 ? 1.519 2.323 -43.257 1.00 56.16 555 TYR A C 1
ATOM 4497 O O . TYR A 1 555 ? 2.518 2.607 -42.602 1.00 56.16 555 TYR A O 1
ATOM 4505 N N . ASN A 1 556 ? 1.489 2.401 -44.590 1.00 51.75 556 ASN A N 1
ATOM 4506 C CA . ASN A 1 556 ? 2.660 2.714 -45.408 1.00 51.75 556 ASN A CA 1
ATOM 4507 C C . ASN A 1 556 ? 3.886 1.820 -45.071 1.00 51.75 556 ASN A C 1
ATOM 4509 O O . ASN A 1 556 ? 4.993 2.326 -44.888 1.00 51.75 556 ASN A O 1
ATOM 4513 N N . LEU A 1 557 ? 3.677 0.501 -44.919 1.00 50.12 557 LEU A N 1
ATOM 4514 C CA . LEU A 1 557 ? 4.697 -0.524 -44.643 1.00 50.12 557 LEU A CA 1
ATOM 4515 C C . LEU A 1 557 ? 5.351 -1.145 -45.898 1.00 50.12 557 LEU A C 1
ATOM 4517 O O . LEU A 1 557 ? 6.423 -1.733 -45.808 1.00 50.12 557 LEU A O 1
ATOM 4521 N N . PHE A 1 558 ? 4.761 -1.038 -47.086 1.00 50.12 558 PHE A N 1
ATOM 4522 C CA . PHE A 1 558 ? 5.369 -1.449 -48.356 1.00 50.12 558 PHE A CA 1
ATOM 4523 C C . PHE A 1 558 ? 6.728 -0.781 -48.621 1.00 50.12 558 PHE A C 1
ATOM 4525 O O . PHE A 1 558 ? 7.616 -1.488 -49.090 1.00 50.12 558 PHE A O 1
ATOM 4532 N N . PRO A 1 559 ? 6.962 0.511 -48.298 1.00 51.03 559 PRO A N 1
ATOM 4533 C CA . PRO A 1 559 ? 8.284 1.128 -48.409 1.00 51.03 559 PRO A CA 1
ATOM 4534 C C . PRO A 1 559 ? 9.319 0.559 -47.427 1.00 51.03 559 PRO A C 1
ATOM 4536 O O . PRO A 1 559 ? 10.515 0.667 -47.683 1.00 51.03 559 PRO A O 1
ATOM 4539 N N . THR A 1 560 ? 8.888 -0.021 -46.299 1.00 42.81 560 THR A N 1
ATOM 4540 C CA . THR A 1 560 ? 9.778 -0.649 -45.305 1.00 42.81 560 THR A CA 1
ATOM 4541 C C . THR A 1 560 ? 9.963 -2.151 -45.536 1.00 42.81 560 THR A C 1
ATOM 4543 O O . THR A 1 560 ? 10.869 -2.756 -44.960 1.00 42.81 560 THR A O 1
ATOM 4546 N N . PHE A 1 561 ? 9.169 -2.759 -46.424 1.00 41.38 561 PHE A N 1
ATOM 4547 C CA . PHE A 1 561 ? 9.337 -4.137 -46.871 1.00 41.38 561 PHE A CA 1
ATOM 4548 C C . PHE A 1 561 ? 10.420 -4.238 -47.952 1.00 41.38 561 PHE A C 1
ATOM 4550 O O . PHE A 1 561 ? 10.240 -3.834 -49.097 1.00 41.38 561 PHE A O 1
ATOM 4557 N N . SER A 1 562 ? 11.544 -4.860 -47.605 1.00 42.12 562 SER A N 1
ATOM 4558 C CA . SER A 1 562 ? 12.554 -5.289 -48.572 1.00 42.12 562 SER A CA 1
ATOM 4559 C C . SER A 1 562 ? 12.362 -6.770 -48.903 1.00 42.12 562 SER A C 1
ATOM 4561 O O . SER A 1 562 ? 12.450 -7.623 -48.022 1.00 42.12 562 SER A O 1
ATOM 4563 N N . SER A 1 563 ? 12.162 -7.093 -50.185 1.00 39.81 563 SER A N 1
ATOM 4564 C CA . SER A 1 563 ? 12.288 -8.461 -50.714 1.00 39.81 563 SER A CA 1
ATOM 4565 C C . SER A 1 563 ? 13.750 -8.904 -50.859 1.00 39.81 563 SER A C 1
ATOM 4567 O O . SER A 1 563 ? 14.020 -10.091 -51.055 1.00 39.81 563 SER A O 1
ATOM 4569 N N . MET A 1 564 ? 14.709 -7.978 -50.728 1.00 38.62 564 MET A N 1
ATOM 4570 C CA . MET A 1 564 ? 16.120 -8.331 -50.637 1.00 38.62 564 MET A CA 1
ATOM 4571 C C . MET A 1 564 ? 16.395 -8.968 -49.278 1.00 38.62 564 MET A C 1
ATOM 4573 O O . MET A 1 564 ? 16.068 -8.393 -48.234 1.00 38.62 564 MET A O 1
ATOM 4577 N N . ARG A 1 565 ? 17.031 -10.148 -49.302 1.00 40.06 565 ARG A N 1
ATOM 4578 C CA . ARG A 1 565 ? 17.632 -10.772 -48.120 1.00 40.06 565 ARG A CA 1
ATOM 4579 C C . ARG A 1 565 ? 18.588 -9.758 -47.503 1.00 40.06 565 ARG A C 1
ATOM 4581 O O . ARG A 1 565 ? 19.673 -9.530 -48.029 1.00 40.06 565 ARG A O 1
ATOM 4588 N N . SER A 1 566 ? 18.182 -9.136 -46.406 1.00 38.19 566 SER A N 1
ATOM 4589 C CA . SER A 1 566 ? 19.112 -8.346 -45.615 1.00 38.19 566 SER A CA 1
ATOM 4590 C C . SER A 1 566 ? 20.202 -9.288 -45.069 1.00 38.19 566 SER A C 1
ATOM 4592 O O . SER A 1 566 ? 19.873 -10.428 -44.711 1.00 38.19 566 SER A O 1
ATOM 4594 N N . PRO A 1 567 ? 21.481 -8.868 -44.968 1.00 39.00 567 PRO A N 1
ATOM 4595 C CA . PRO A 1 567 ? 22.567 -9.700 -44.435 1.00 39.00 567 PRO A CA 1
ATOM 4596 C C . PRO A 1 567 ? 22.355 -10.150 -42.979 1.00 39.00 567 PRO A C 1
ATOM 4598 O O . PRO A 1 567 ? 23.154 -10.922 -42.456 1.00 39.00 567 PRO A O 1
ATOM 4601 N N . ILE A 1 568 ? 21.266 -9.709 -42.341 1.00 38.78 568 ILE A N 1
ATOM 4602 C CA . ILE A 1 568 ? 20.782 -10.129 -41.021 1.00 38.78 568 ILE A CA 1
ATOM 4603 C C . ILE A 1 568 ? 20.715 -11.671 -40.897 1.00 38.78 568 ILE A C 1
ATOM 4605 O O . ILE A 1 568 ? 20.898 -12.187 -39.804 1.00 38.78 568 ILE A O 1
ATOM 4609 N N . PHE A 1 569 ? 20.552 -12.420 -42.003 1.00 38.72 569 PHE A N 1
ATOM 4610 C CA . PHE A 1 569 ? 20.552 -13.903 -42.018 1.00 38.72 569 PHE A CA 1
ATOM 4611 C C . PHE A 1 569 ? 21.887 -14.565 -42.378 1.00 38.72 569 PHE A C 1
ATOM 4613 O O . PHE A 1 569 ? 21.946 -15.790 -42.462 1.00 38.72 569 PHE A O 1
ATOM 4620 N N . ILE A 1 570 ? 22.939 -13.788 -42.642 1.00 39.12 570 ILE A N 1
ATOM 4621 C CA . ILE A 1 570 ? 24.263 -14.301 -43.038 1.00 39.12 570 ILE A CA 1
ATOM 4622 C C . ILE A 1 570 ? 25.194 -14.394 -41.815 1.00 39.12 570 ILE A C 1
ATOM 4624 O O . ILE A 1 570 ? 26.114 -15.208 -41.795 1.00 39.12 570 ILE A O 1
ATOM 4628 N N . GLY A 1 571 ? 24.923 -13.617 -40.761 1.00 42.94 571 GLY A N 1
ATOM 4629 C CA . GLY A 1 571 ? 25.584 -13.749 -39.462 1.00 42.94 571 GLY A CA 1
ATOM 4630 C C . GLY A 1 571 ? 24.969 -14.855 -38.596 1.00 42.94 571 GLY A C 1
ATOM 4631 O O . GLY A 1 571 ? 23.773 -15.122 -38.656 1.00 42.94 571 GLY A O 1
ATOM 4632 N N . SER A 1 572 ? 25.775 -15.476 -37.733 1.00 38.22 572 SER A N 1
ATOM 4633 C CA . SER A 1 572 ? 25.361 -16.543 -36.805 1.00 38.22 572 SER A CA 1
ATOM 4634 C C . SER A 1 572 ? 24.369 -16.111 -35.711 1.00 38.22 572 SER A C 1
ATOM 4636 O O . SER A 1 572 ? 23.907 -16.955 -34.944 1.00 38.22 572 SER A O 1
ATOM 4638 N N . LYS A 1 573 ? 24.006 -14.825 -35.634 1.00 37.28 573 LYS A N 1
ATOM 4639 C CA . LYS A 1 573 ? 23.018 -14.304 -34.681 1.00 37.28 573 LYS A CA 1
ATOM 4640 C C . LYS A 1 573 ? 21.624 -14.365 -35.303 1.00 37.28 573 LYS A C 1
ATOM 4642 O O . LYS A 1 573 ? 21.225 -13.494 -36.069 1.00 37.28 573 LYS A O 1
ATOM 4647 N N . ARG A 1 574 ? 20.918 -15.457 -35.008 1.00 39.06 574 ARG A N 1
ATOM 4648 C CA . ARG A 1 574 ? 19.581 -15.774 -35.518 1.00 39.06 574 ARG A CA 1
ATOM 4649 C C . ARG A 1 574 ? 18.496 -15.292 -34.545 1.00 39.06 574 ARG A C 1
ATOM 4651 O O . ARG A 1 574 ? 18.171 -16.046 -33.641 1.00 39.06 574 ARG A O 1
ATOM 4658 N N . SER A 1 575 ? 17.851 -14.150 -34.781 1.00 36.62 575 SER A N 1
ATOM 4659 C CA . SER A 1 575 ? 16.437 -13.957 -34.397 1.00 36.62 575 SER A CA 1
ATOM 4660 C C . SER A 1 575 ? 15.831 -12.692 -35.028 1.00 36.62 575 SER A C 1
ATOM 4662 O O . SER A 1 575 ? 16.472 -11.653 -35.154 1.00 36.62 575 SER A O 1
ATOM 4664 N N . TYR A 1 576 ? 14.579 -12.807 -35.491 1.00 36.25 576 TYR A N 1
ATOM 4665 C CA . TYR A 1 576 ? 13.752 -11.690 -35.990 1.00 36.25 576 TYR A CA 1
ATOM 4666 C C . TYR A 1 576 ? 13.040 -10.932 -34.862 1.00 36.25 576 TYR A C 1
ATOM 4668 O O . TYR A 1 576 ? 12.622 -9.790 -35.036 1.00 36.25 576 TYR A O 1
ATOM 4676 N N . LEU A 1 577 ? 12.864 -11.593 -33.722 1.00 34.34 577 LEU A N 1
ATOM 4677 C CA . LEU A 1 577 ? 12.435 -11.000 -32.466 1.00 34.34 577 LEU A CA 1
ATOM 4678 C C . LEU A 1 577 ? 13.721 -10.703 -31.710 1.00 34.34 577 LEU A C 1
ATOM 4680 O O . LEU A 1 577 ? 14.476 -11.654 -31.551 1.00 34.34 577 LEU A O 1
ATOM 4684 N N . PRO A 1 578 ? 13.998 -9.468 -31.253 1.00 34.53 578 PRO A N 1
ATOM 4685 C CA . PRO A 1 578 ? 15.159 -9.229 -30.404 1.00 34.53 578 PRO A CA 1
ATOM 4686 C C . PRO A 1 578 ? 15.227 -10.327 -29.334 1.00 34.53 578 PRO A C 1
ATOM 4688 O O . PRO A 1 578 ? 14.204 -10.594 -28.701 1.00 34.53 578 PRO A O 1
ATOM 4691 N N . ASP A 1 579 ? 16.381 -10.980 -29.150 1.00 35.53 579 ASP A N 1
ATOM 4692 C CA . ASP A 1 579 ? 16.555 -12.105 -28.201 1.00 35.53 579 ASP A CA 1
ATOM 4693 C C . ASP A 1 579 ? 16.035 -11.780 -26.780 1.00 35.53 579 ASP A C 1
ATOM 4695 O O . ASP A 1 579 ? 15.720 -12.667 -25.993 1.00 35.53 579 ASP A O 1
ATOM 4699 N N . VAL A 1 580 ? 15.870 -10.484 -26.505 1.00 35.91 580 VAL A N 1
ATOM 4700 C CA . VAL A 1 580 ? 15.092 -9.832 -25.444 1.00 35.91 580 VAL A CA 1
ATOM 4701 C C . VAL A 1 580 ? 13.734 -10.484 -25.135 1.00 35.91 580 VAL A C 1
ATOM 4703 O O . VAL A 1 580 ? 13.290 -10.390 -23.998 1.00 35.91 580 VAL A O 1
ATOM 4706 N N . TRP A 1 581 ? 13.050 -11.115 -26.094 1.00 39.34 581 TRP A N 1
ATOM 4707 C CA . TRP A 1 581 ? 11.635 -11.471 -25.929 1.00 39.34 581 TRP A CA 1
ATOM 4708 C C . TRP A 1 581 ? 11.341 -12.971 -25.727 1.00 39.34 581 TRP A C 1
ATOM 4710 O O . TRP A 1 581 ? 10.246 -13.301 -25.278 1.00 39.34 581 TRP A O 1
ATOM 4720 N N . LEU A 1 582 ? 12.258 -13.893 -26.053 1.00 36.38 582 LEU A N 1
ATOM 4721 C CA . LEU A 1 582 ? 11.892 -15.294 -26.350 1.00 36.38 582 LEU A CA 1
ATOM 4722 C C . LEU A 1 582 ? 12.238 -16.382 -25.317 1.00 36.38 582 LEU A C 1
ATOM 4724 O O . LEU A 1 582 ? 11.784 -17.509 -25.510 1.00 36.38 582 LEU A O 1
ATOM 4728 N N . HIS A 1 583 ? 12.969 -16.126 -24.228 1.00 38.84 583 HIS A N 1
ATOM 4729 C CA . HIS A 1 583 ? 13.398 -17.229 -23.349 1.00 38.84 583 HIS A CA 1
ATOM 4730 C C . HIS A 1 583 ? 12.643 -17.325 -22.013 1.00 38.84 583 HIS A C 1
ATOM 4732 O O . HIS A 1 583 ? 12.849 -16.548 -21.082 1.00 38.84 583 HIS A O 1
ATOM 4738 N N . SER A 1 584 ? 11.815 -18.372 -21.918 1.00 34.75 584 SER A N 1
ATOM 4739 C CA . SER A 1 584 ? 11.582 -19.154 -20.701 1.00 34.75 584 SER A CA 1
ATOM 4740 C C . SER A 1 584 ? 12.432 -20.429 -20.793 1.00 34.75 584 SER A C 1
ATOM 4742 O O . SER A 1 584 ? 12.155 -21.256 -21.656 1.00 34.75 584 SER A O 1
ATOM 4744 N N . GLU A 1 585 ? 13.426 -20.557 -19.910 1.00 37.41 585 GLU A N 1
ATOM 4745 C CA . GLU A 1 585 ? 14.251 -21.752 -19.639 1.00 37.41 585 GLU A CA 1
ATOM 4746 C C . GLU A 1 585 ? 15.129 -22.306 -20.796 1.00 37.41 585 GLU A C 1
ATOM 4748 O O . GLU A 1 585 ? 14.734 -22.366 -21.954 1.00 37.41 585 GLU A O 1
ATOM 4753 N N . PHE A 1 586 ? 16.343 -22.740 -20.427 1.00 34.06 586 PHE A N 1
ATOM 4754 C CA . PHE A 1 586 ? 17.392 -23.409 -21.224 1.00 34.06 586 PHE A CA 1
ATOM 4755 C C . PHE A 1 586 ? 18.256 -22.576 -22.194 1.00 34.06 586 PHE A C 1
ATOM 4757 O O . PHE A 1 586 ? 17.929 -22.398 -23.363 1.00 34.06 586 PHE A O 1
ATOM 4764 N N . SER A 1 587 ? 19.452 -22.184 -21.723 1.00 31.78 587 SER A N 1
ATOM 4765 C CA . SER A 1 587 ? 20.759 -22.536 -22.327 1.00 31.78 587 SER A CA 1
ATOM 4766 C C . SER A 1 587 ? 21.892 -21.736 -21.663 1.00 31.78 587 SER A C 1
ATOM 4768 O O . SER A 1 587 ? 21.959 -20.517 -21.799 1.00 31.78 587 SER A O 1
ATOM 4770 N N . GLU A 1 588 ? 22.815 -22.419 -20.979 1.00 38.62 588 GLU A N 1
ATOM 4771 C CA . GLU A 1 588 ? 24.016 -21.824 -20.361 1.00 38.62 588 GLU A CA 1
ATOM 4772 C C . GLU A 1 588 ? 25.063 -21.317 -21.379 1.00 38.62 588 GLU A C 1
ATOM 4774 O O . GLU A 1 588 ? 26.055 -20.712 -20.988 1.00 38.62 588 GLU A O 1
ATOM 4779 N N . GLN A 1 589 ? 24.870 -21.519 -22.688 1.00 34.41 589 GLN A N 1
ATOM 4780 C CA . GLN A 1 589 ? 25.925 -21.286 -23.690 1.00 34.41 589 GLN A CA 1
ATOM 4781 C C . GLN A 1 589 ? 25.815 -19.974 -24.493 1.00 34.41 589 GLN A C 1
ATOM 4783 O O . GLN A 1 589 ? 26.673 -19.719 -25.335 1.00 34.41 589 GLN A O 1
ATOM 4788 N N . LEU A 1 590 ? 24.810 -19.118 -24.260 1.00 38.03 590 LEU A N 1
ATOM 4789 C CA . LEU A 1 590 ? 24.600 -17.885 -25.053 1.00 38.03 590 LEU A CA 1
ATOM 4790 C C . LEU A 1 590 ? 24.741 -16.554 -24.287 1.00 38.03 590 LEU A C 1
ATOM 4792 O O . LEU A 1 590 ? 24.424 -15.494 -24.827 1.00 38.03 590 LEU A O 1
ATOM 4796 N N . SER A 1 591 ? 25.283 -16.567 -23.070 1.00 38.44 591 SER A N 1
ATOM 4797 C CA . SER A 1 591 ? 25.421 -15.389 -22.191 1.00 38.44 591 SER A CA 1
ATOM 4798 C C . SER A 1 591 ? 26.421 -14.310 -22.651 1.00 38.44 591 SER A C 1
ATOM 4800 O O . SER A 1 591 ? 26.528 -13.274 -22.005 1.00 38.44 591 SER A O 1
ATOM 4802 N N . ILE A 1 592 ? 27.127 -14.495 -23.771 1.00 36.78 592 ILE A N 1
ATOM 4803 C CA . ILE A 1 592 ? 28.319 -13.691 -24.111 1.00 36.78 592 ILE A CA 1
ATOM 4804 C C . ILE A 1 592 ? 28.002 -12.454 -24.987 1.00 36.78 592 ILE A C 1
ATOM 4806 O O . ILE A 1 592 ? 28.846 -11.576 -25.137 1.00 36.78 592 ILE A O 1
ATOM 4810 N N . PHE A 1 593 ? 26.801 -12.320 -25.579 1.00 32.62 593 PHE A N 1
ATOM 4811 C CA . PHE A 1 593 ? 26.619 -11.379 -26.706 1.00 32.62 593 PHE A CA 1
ATOM 4812 C C . PHE A 1 593 ? 25.460 -10.368 -26.672 1.00 32.62 593 PHE A C 1
ATOM 4814 O O . PHE A 1 593 ? 25.316 -9.638 -27.659 1.00 32.62 593 PHE A O 1
ATOM 4821 N N . LEU A 1 594 ? 24.686 -10.245 -25.585 1.00 32.50 594 LEU A N 1
ATOM 4822 C CA . LEU A 1 594 ? 23.703 -9.160 -25.414 1.00 32.50 594 LEU A CA 1
ATOM 4823 C C . LEU A 1 594 ? 23.602 -8.704 -23.949 1.00 32.50 594 LEU A C 1
ATOM 4825 O O . LEU A 1 594 ? 23.364 -9.536 -23.076 1.00 32.50 594 LEU A O 1
ATOM 4829 N N . PRO A 1 595 ? 23.690 -7.392 -23.654 1.00 31.17 595 PRO A N 1
ATOM 4830 C CA . PRO A 1 595 ? 23.705 -6.911 -22.285 1.00 31.17 595 PRO A CA 1
ATOM 4831 C C . PRO A 1 595 ? 22.303 -6.708 -21.705 1.00 31.17 595 PRO A C 1
ATOM 4833 O O . PRO A 1 595 ? 22.222 -6.018 -20.701 1.00 31.17 595 PRO A O 1
ATOM 4836 N N . ILE A 1 596 ? 21.196 -7.226 -22.280 1.00 35.06 596 ILE A N 1
ATOM 4837 C CA . ILE A 1 596 ? 19.855 -7.118 -21.660 1.00 35.06 596 ILE A CA 1
ATOM 4838 C C . ILE A 1 596 ? 18.935 -8.347 -21.855 1.00 35.06 596 ILE A C 1
ATOM 4840 O O . ILE A 1 596 ? 18.205 -8.405 -22.839 1.00 35.06 596 ILE A O 1
ATOM 4844 N N . PRO A 1 597 ? 18.879 -9.281 -20.883 1.00 35.34 597 PRO A N 1
ATOM 4845 C CA . PRO A 1 597 ? 17.741 -10.191 -20.703 1.00 35.34 597 PRO A CA 1
ATOM 4846 C C . PRO A 1 597 ? 16.486 -9.473 -20.174 1.00 35.34 597 PRO A C 1
ATOM 4848 O O . PRO A 1 597 ? 16.563 -8.789 -19.149 1.00 35.34 597 PRO A O 1
ATOM 4851 N N . ILE A 1 598 ? 15.336 -9.660 -20.829 1.00 37.47 598 ILE A N 1
ATOM 4852 C CA . ILE A 1 598 ? 13.999 -9.419 -20.258 1.00 37.47 598 ILE A CA 1
ATOM 4853 C C . ILE A 1 598 ? 13.343 -10.804 -20.108 1.00 37.47 598 ILE A C 1
ATOM 4855 O O . ILE A 1 598 ? 13.454 -11.622 -21.020 1.00 37.47 598 ILE A O 1
ATOM 4859 N N . PRO A 1 599 ? 12.720 -11.131 -18.962 1.00 42.56 599 PRO A N 1
ATOM 4860 C CA . PRO A 1 599 ? 12.030 -12.407 -18.816 1.00 42.56 599 PRO A CA 1
ATOM 4861 C C . PRO A 1 599 ? 10.837 -12.500 -19.784 1.00 42.56 599 PRO A C 1
ATOM 4863 O O . PRO A 1 599 ? 10.319 -11.472 -20.216 1.00 42.56 599 PRO A O 1
ATOM 4866 N N . GLY A 1 600 ? 10.378 -13.719 -20.096 1.00 46.56 600 GLY A N 1
ATOM 4867 C CA . GLY A 1 600 ? 9.216 -14.033 -20.954 1.00 46.56 600 GLY A CA 1
ATOM 4868 C C . GLY A 1 600 ? 7.843 -13.530 -20.463 1.00 46.56 600 GLY A C 1
ATOM 4869 O O . GLY A 1 600 ? 6.835 -14.207 -20.649 1.00 46.56 600 GLY A O 1
ATOM 4870 N N . ASP A 1 601 ? 7.807 -12.347 -19.854 1.00 51.34 601 ASP A N 1
ATOM 4871 C CA . ASP A 1 601 ? 6.679 -11.683 -19.201 1.00 51.34 601 ASP A CA 1
ATOM 4872 C C . ASP A 1 601 ? 6.024 -10.618 -20.113 1.00 51.34 601 ASP A C 1
ATOM 4874 O O . ASP A 1 601 ? 5.222 -9.799 -19.645 1.00 51.34 601 ASP A O 1
ATOM 4878 N N . LEU A 1 602 ? 6.372 -10.603 -21.413 1.00 66.56 602 LEU A N 1
ATOM 4879 C CA . LEU A 1 602 ? 5.689 -9.785 -22.417 1.00 66.56 602 LEU A CA 1
ATOM 4880 C C . LEU A 1 602 ? 4.283 -10.335 -22.641 1.00 66.56 602 LEU A C 1
ATOM 4882 O O . LEU A 1 602 ? 4.106 -11.473 -23.088 1.00 66.56 602 LEU A O 1
ATOM 4886 N N . TRP A 1 603 ? 3.293 -9.492 -22.385 1.00 70.00 603 TRP A N 1
ATOM 4887 C CA . TRP A 1 603 ? 1.909 -9.785 -22.705 1.00 70.00 603 TRP A CA 1
ATOM 4888 C C . TRP A 1 603 ? 1.572 -9.250 -24.094 1.00 70.00 603 TRP A C 1
ATOM 4890 O O . TRP A 1 603 ? 1.834 -8.083 -24.397 1.00 70.00 603 TRP A O 1
ATOM 4900 N N . ILE A 1 604 ? 1.013 -10.105 -24.950 1.00 72.12 604 ILE A N 1
ATOM 4901 C CA . ILE A 1 604 ? 0.584 -9.716 -26.291 1.00 72.12 604 ILE A CA 1
ATOM 4902 C C . ILE A 1 604 ? -0.932 -9.489 -26.293 1.00 72.12 604 ILE A C 1
ATOM 4904 O O . ILE A 1 604 ? -1.671 -10.308 -25.738 1.00 72.12 604 ILE A O 1
ATOM 4908 N N . PRO A 1 605 ? -1.407 -8.417 -26.956 1.00 68.94 605 PRO A N 1
ATOM 4909 C CA . PRO A 1 605 ? -2.821 -8.245 -27.284 1.00 68.94 605 PRO A CA 1
ATOM 4910 C C . PRO A 1 605 ? -3.391 -9.403 -28.133 1.00 68.94 605 PRO A C 1
ATOM 4912 O O . PRO A 1 605 ? -2.659 -10.278 -28.591 1.00 68.94 605 PRO A O 1
ATOM 4915 N N . SER A 1 606 ? -4.702 -9.414 -28.401 1.00 71.56 606 SER A N 1
ATOM 4916 C CA . SER A 1 606 ? -5.271 -10.427 -29.311 1.00 71.56 606 SER A CA 1
ATOM 4917 C C . SER A 1 606 ? -4.614 -10.368 -30.691 1.00 71.56 606 SER A C 1
ATOM 4919 O O . SER A 1 606 ? -4.469 -9.297 -31.285 1.00 71.56 606 SER A O 1
ATOM 4921 N N . LEU A 1 607 ? -4.250 -11.534 -31.223 1.00 72.75 607 LEU A N 1
ATOM 4922 C CA . LEU A 1 607 ? -3.589 -11.671 -32.515 1.00 72.75 607 LEU A CA 1
ATOM 4923 C C . LEU A 1 607 ? -4.588 -12.107 -33.585 1.00 72.75 607 LEU A C 1
ATOM 4925 O O . LEU A 1 607 ? -5.268 -13.126 -33.455 1.00 72.75 607 LEU A O 1
ATOM 4929 N N . ILE A 1 608 ? -4.622 -11.362 -34.690 1.00 73.50 608 ILE A N 1
ATOM 4930 C CA . ILE A 1 608 ? -5.390 -11.717 -35.884 1.00 73.50 608 ILE A CA 1
ATOM 4931 C C . ILE A 1 608 ? -4.415 -12.155 -36.972 1.00 73.50 608 ILE A C 1
ATOM 4933 O O . ILE A 1 608 ? -3.565 -11.381 -37.413 1.00 73.50 608 ILE A O 1
ATOM 4937 N N . VAL A 1 609 ? -4.559 -13.396 -37.432 1.00 74.44 609 VAL A N 1
ATOM 4938 C CA . VAL A 1 609 ? -3.703 -13.968 -38.473 1.00 74.44 609 VAL A CA 1
ATOM 4939 C C . VAL A 1 609 ? -4.402 -13.861 -39.824 1.00 74.44 609 VAL A C 1
ATOM 4941 O O . VAL A 1 609 ? -5.410 -14.530 -40.090 1.00 74.44 609 VAL A O 1
ATOM 4944 N N . ASN A 1 610 ? -3.830 -13.049 -40.717 1.00 75.12 610 ASN A N 1
ATOM 4945 C CA . ASN A 1 610 ? -4.195 -13.079 -42.127 1.00 75.12 610 ASN A CA 1
ATOM 4946 C C . ASN A 1 610 ? -3.474 -14.240 -42.825 1.00 75.12 610 ASN A C 1
ATOM 4948 O O . ASN A 1 610 ? -2.324 -14.129 -43.244 1.00 75.12 610 ASN A O 1
ATOM 4952 N N . ARG A 1 611 ? -4.193 -15.353 -42.968 1.00 77.50 611 ARG A N 1
ATOM 4953 C CA . ARG A 1 611 ? -3.710 -16.613 -43.552 1.00 77.50 611 ARG A CA 1
ATOM 4954 C C . ARG A 1 611 ? -3.357 -16.523 -45.041 1.00 77.50 611 ARG A C 1
ATOM 4956 O O . ARG A 1 611 ? -2.716 -17.428 -45.566 1.00 77.50 611 ARG A O 1
ATOM 4963 N N . HIS A 1 612 ? -3.795 -15.459 -45.714 1.00 72.06 612 HIS A N 1
ATOM 4964 C CA . HIS A 1 612 ? -3.546 -15.225 -47.138 1.00 72.06 612 HIS A CA 1
ATOM 4965 C C . HIS A 1 612 ? -2.298 -14.378 -47.394 1.00 72.06 612 HIS A C 1
ATOM 4967 O O . HIS A 1 612 ? -1.875 -14.252 -48.542 1.00 72.06 612 HIS A O 1
ATOM 4973 N N . CYS A 1 613 ? -1.705 -13.788 -46.352 1.00 67.38 613 CYS A N 1
ATOM 4974 C CA . CYS A 1 613 ? -0.437 -13.088 -46.497 1.00 67.38 613 CYS A CA 1
ATOM 4975 C C . CYS A 1 613 ? 0.691 -14.081 -46.803 1.00 67.38 613 CYS A C 1
ATOM 4977 O O . CYS A 1 613 ? 0.714 -15.196 -46.279 1.00 67.38 613 CYS A O 1
ATOM 4979 N N . TYR A 1 614 ? 1.651 -13.641 -47.617 1.00 73.06 614 TYR A N 1
ATOM 4980 C CA . TYR A 1 614 ? 2.922 -14.338 -47.784 1.00 73.06 614 TYR A CA 1
ATOM 4981 C C . TYR A 1 614 ? 3.710 -14.230 -46.467 1.00 73.06 614 TYR A C 1
ATOM 4983 O O . TYR A 1 614 ? 4.078 -13.119 -46.080 1.00 73.06 614 TYR A O 1
ATOM 4991 N N . PRO A 1 615 ? 3.975 -15.337 -45.752 1.00 69.44 615 PRO A N 1
ATOM 4992 C CA . PRO A 1 615 ? 4.552 -15.314 -44.413 1.00 69.44 615 PRO A CA 1
ATOM 4993 C C . PRO A 1 615 ? 6.080 -15.161 -44.430 1.00 69.44 615 PRO A C 1
ATOM 4995 O O . PRO A 1 615 ? 6.733 -15.303 -43.398 1.00 69.44 615 PRO A O 1
ATOM 4998 N N . GLY A 1 616 ? 6.661 -14.878 -45.598 1.00 68.69 616 GLY A N 1
ATOM 4999 C CA . GLY A 1 616 ? 8.100 -14.794 -45.780 1.00 68.69 616 GLY A CA 1
ATOM 5000 C C . GLY A 1 616 ? 8.765 -16.163 -45.968 1.00 68.69 616 GLY A C 1
ATOM 5001 O O . GLY A 1 616 ? 8.101 -17.197 -46.004 1.00 68.69 616 GLY A O 1
ATOM 5002 N N . PRO A 1 617 ? 10.100 -16.182 -46.099 1.00 68.25 617 PRO A N 1
ATOM 5003 C CA . PRO A 1 617 ? 10.842 -17.384 -46.481 1.00 68.25 617 PRO A CA 1
ATOM 5004 C C . PRO A 1 617 ? 11.080 -18.375 -45.328 1.00 68.25 617 PRO A C 1
ATOM 5006 O O . PRO A 1 617 ? 11.547 -19.483 -45.573 1.00 68.25 617 PRO A O 1
ATOM 5009 N N . PHE A 1 618 ? 10.796 -17.988 -44.080 1.00 62.00 618 PHE A N 1
ATOM 5010 C CA . PHE A 1 618 ? 11.121 -18.779 -42.883 1.00 62.00 618 PHE A CA 1
ATOM 5011 C C . PHE A 1 618 ? 9.934 -19.557 -42.311 1.00 62.00 618 PHE A C 1
ATOM 5013 O O . PHE A 1 618 ? 10.114 -20.399 -41.434 1.00 62.00 618 PHE A O 1
ATOM 5020 N N . LEU A 1 619 ? 8.721 -19.289 -42.795 1.00 69.00 619 LEU A N 1
ATOM 5021 C CA . LEU A 1 619 ? 7.496 -19.931 -42.337 1.00 69.00 619 LEU A CA 1
ATOM 5022 C C . LEU A 1 619 ? 6.859 -20.706 -43.489 1.00 69.00 619 LEU A C 1
ATOM 5024 O O . LEU A 1 619 ? 6.743 -20.216 -44.608 1.00 69.00 619 LEU A O 1
ATOM 5028 N N . ASN A 1 620 ? 6.425 -21.934 -43.211 1.00 76.56 620 ASN A N 1
ATOM 5029 C CA . ASN A 1 620 ? 5.776 -22.775 -44.211 1.00 76.56 620 ASN A CA 1
ATOM 5030 C C . ASN A 1 620 ? 4.359 -22.246 -44.511 1.00 76.56 620 ASN A C 1
ATOM 5032 O O . ASN A 1 620 ? 3.505 -22.242 -43.622 1.00 76.56 620 ASN A O 1
ATOM 5036 N N . GLN A 1 621 ? 4.102 -21.846 -45.763 1.00 79.31 621 GLN A N 1
ATOM 5037 C CA . GLN A 1 621 ? 2.805 -21.313 -46.204 1.00 79.31 621 GLN A CA 1
ATOM 5038 C C . GLN A 1 621 ? 1.637 -22.248 -45.861 1.00 79.31 621 GLN A C 1
ATOM 5040 O O . GLN A 1 621 ? 0.627 -21.770 -45.354 1.00 79.31 621 GLN A O 1
ATOM 5045 N N . ASN A 1 622 ? 1.789 -23.562 -46.061 1.00 81.19 622 ASN A N 1
ATOM 5046 C CA . ASN A 1 622 ? 0.732 -24.543 -45.790 1.00 81.19 622 ASN A CA 1
ATOM 5047 C C . ASN A 1 622 ? 0.390 -24.606 -44.292 1.00 81.19 622 ASN A C 1
ATOM 5049 O O . ASN A 1 622 ? -0.780 -24.726 -43.920 1.00 81.19 622 ASN A O 1
ATOM 5053 N N . ARG A 1 623 ? 1.396 -24.460 -43.414 1.00 79.75 623 ARG A N 1
ATOM 5054 C CA . ARG A 1 623 ? 1.164 -24.341 -41.964 1.00 79.75 623 ARG A CA 1
ATOM 5055 C C . ARG A 1 623 ? 0.451 -23.035 -41.629 1.00 79.75 623 ARG A C 1
ATOM 5057 O O . ARG A 1 623 ? -0.537 -23.072 -40.904 1.00 79.75 623 ARG A O 1
ATOM 5064 N N . VAL A 1 624 ? 0.880 -21.907 -42.194 1.00 78.81 624 VAL A N 1
ATOM 5065 C CA . VAL A 1 624 ? 0.254 -20.595 -41.939 1.00 78.81 624 VAL A CA 1
ATOM 5066 C C . VAL A 1 624 ? -1.209 -20.566 -42.387 1.00 78.81 624 VAL A C 1
ATOM 5068 O O . VAL A 1 624 ? -2.063 -20.049 -41.667 1.00 78.81 624 VAL A O 1
ATOM 5071 N N . THR A 1 625 ? -1.536 -21.199 -43.516 1.00 81.06 625 THR A N 1
ATOM 5072 C CA . THR A 1 625 ? -2.925 -21.318 -43.986 1.00 81.06 625 THR A CA 1
ATOM 5073 C C . THR A 1 625 ? -3.821 -22.142 -43.058 1.00 81.06 625 THR A C 1
ATOM 5075 O O . THR A 1 625 ? -5.035 -21.935 -43.048 1.00 81.06 625 THR A O 1
ATOM 5078 N N . SER A 1 626 ? -3.238 -23.037 -42.252 1.00 82.00 626 SER A N 1
ATOM 5079 C CA . SER A 1 626 ? -3.959 -23.881 -41.287 1.00 82.00 626 SER A CA 1
ATOM 5080 C C . SER A 1 626 ? -4.133 -23.254 -39.895 1.00 82.00 626 SER A C 1
ATOM 5082 O O . SER A 1 626 ? -4.883 -23.787 -39.079 1.00 82.00 626 SER A O 1
ATOM 5084 N N . LEU A 1 627 ? -3.468 -22.125 -39.615 1.00 83.19 627 LEU A N 1
ATOM 5085 C CA . LEU A 1 627 ? -3.555 -21.434 -38.322 1.00 83.19 627 LEU A CA 1
ATOM 5086 C C . LEU A 1 627 ? -4.968 -20.926 -38.038 1.00 83.19 627 LEU A C 1
ATOM 5088 O O . LEU A 1 627 ? -5.760 -20.706 -38.951 1.00 83.19 627 LEU A O 1
ATOM 5092 N N . ARG A 1 628 ? -5.290 -20.675 -36.765 1.00 79.75 628 ARG A N 1
ATOM 5093 C CA . ARG A 1 628 ? -6.552 -20.011 -36.401 1.00 79.75 628 ARG A CA 1
ATOM 5094 C C . ARG A 1 628 ? -6.523 -18.558 -36.885 1.00 79.75 628 ARG A C 1
ATOM 5096 O O . ARG A 1 628 ? -5.470 -17.940 -36.967 1.00 79.75 628 ARG A O 1
ATOM 5103 N N . HIS A 1 629 ? -7.689 -17.993 -37.213 1.00 73.69 629 HIS A N 1
ATOM 5104 C CA . HIS A 1 629 ? -7.774 -16.574 -37.609 1.00 73.69 629 HIS A CA 1
ATOM 5105 C C . HIS A 1 629 ? -7.542 -15.638 -36.426 1.00 73.69 629 HIS A C 1
ATOM 5107 O O . HIS A 1 629 ? -7.132 -14.500 -36.625 1.00 73.69 629 HIS A O 1
ATOM 5113 N N . HIS A 1 630 ? -7.829 -16.118 -35.222 1.00 77.69 630 HIS A N 1
ATOM 5114 C CA . HIS A 1 630 ? -7.842 -15.334 -34.007 1.00 77.69 630 HIS A CA 1
ATOM 5115 C C . HIS A 1 630 ? -7.203 -16.138 -32.877 1.00 77.69 630 HIS A C 1
ATOM 5117 O O . HIS A 1 630 ? -7.555 -17.304 -32.669 1.00 77.69 630 HIS A O 1
ATOM 5123 N N . TYR A 1 631 ? -6.302 -15.489 -32.151 1.00 76.31 631 TYR A N 1
ATOM 5124 C CA . TYR A 1 631 ? -5.758 -15.932 -30.876 1.00 76.31 631 TYR A CA 1
ATOM 5125 C C . TYR A 1 631 ? -6.045 -14.825 -29.857 1.00 76.31 631 TYR A C 1
ATOM 5127 O O . TYR A 1 631 ? -5.853 -13.649 -30.164 1.00 76.31 631 TYR A O 1
ATOM 5135 N N . GLY A 1 632 ? -6.546 -15.197 -28.678 1.00 69.75 632 GLY A N 1
ATOM 5136 C CA . GLY A 1 632 ? -6.806 -14.238 -27.600 1.00 69.75 632 GLY A CA 1
ATOM 5137 C C . GLY A 1 632 ? -5.519 -13.587 -27.074 1.00 69.75 632 GLY A C 1
ATOM 5138 O O . GLY A 1 632 ? -4.423 -13.984 -27.481 1.00 69.75 632 GLY A O 1
ATOM 5139 N N . PRO A 1 633 ? -5.633 -12.593 -26.180 1.00 73.56 633 PRO A N 1
ATOM 5140 C CA . PRO A 1 633 ? -4.468 -11.985 -25.552 1.00 73.56 633 PRO A CA 1
ATOM 5141 C C . PRO A 1 633 ? -3.790 -12.987 -24.606 1.00 73.56 633 PRO A C 1
ATOM 5143 O O . PRO A 1 633 ? -4.430 -13.919 -24.113 1.00 73.56 633 PRO A O 1
ATOM 5146 N N . GLY A 1 634 ? -2.499 -12.806 -24.335 1.00 70.31 634 GLY A N 1
ATOM 5147 C CA . GLY A 1 634 ? -1.789 -13.695 -23.420 1.00 70.31 634 GLY A CA 1
ATOM 5148 C C . GLY A 1 634 ? -0.269 -13.548 -23.409 1.00 70.31 634 GLY A C 1
ATOM 5149 O O . GLY A 1 634 ? 0.294 -12.734 -24.145 1.00 70.31 634 GLY A O 1
ATOM 5150 N N . PRO A 1 635 ? 0.425 -14.360 -22.591 1.00 69.69 635 PRO A N 1
ATOM 5151 C CA . PRO A 1 635 ? 1.880 -14.370 -22.534 1.00 69.69 635 PRO A CA 1
ATOM 5152 C C . PRO A 1 635 ? 2.478 -14.758 -23.888 1.00 69.69 635 PRO A C 1
ATOM 5154 O O . PRO A 1 635 ? 2.114 -15.789 -24.465 1.00 69.69 635 PRO A O 1
ATOM 5157 N N . MET A 1 636 ? 3.435 -13.966 -24.371 1.00 73.06 636 MET A N 1
ATOM 5158 C CA . MET A 1 636 ? 4.040 -14.159 -25.687 1.00 73.06 636 MET A CA 1
ATOM 5159 C C . MET A 1 636 ? 4.560 -15.587 -25.920 1.00 73.06 636 MET A C 1
ATOM 5161 O O . MET A 1 636 ? 4.188 -16.171 -26.943 1.00 73.06 636 MET A O 1
ATOM 5165 N N . PRO A 1 637 ? 5.341 -16.206 -25.007 1.00 64.06 637 PRO A N 1
ATOM 5166 C CA . PRO A 1 637 ? 5.884 -17.538 -25.262 1.00 64.06 637 PRO A CA 1
ATOM 5167 C C . PRO A 1 637 ? 4.782 -18.583 -25.460 1.00 64.06 637 PRO A C 1
ATOM 5169 O O . PRO A 1 637 ? 4.881 -19.437 -26.338 1.00 64.06 637 PRO A O 1
ATOM 5172 N N . GLN A 1 638 ? 3.691 -18.488 -24.693 1.00 66.38 638 GLN A N 1
ATOM 5173 C CA . GLN A 1 638 ? 2.557 -19.405 -24.808 1.00 66.38 638 GLN A CA 1
ATOM 5174 C C . GLN A 1 638 ? 1.811 -19.213 -26.128 1.00 66.38 638 GLN A C 1
ATOM 5176 O O . GLN A 1 638 ? 1.485 -20.197 -26.790 1.00 66.38 638 GLN A O 1
ATOM 5181 N N . LEU A 1 639 ? 1.593 -17.964 -26.545 1.00 70.56 639 LEU A N 1
ATOM 5182 C CA . LEU A 1 639 ? 0.973 -17.664 -27.834 1.00 70.56 639 LEU A CA 1
ATOM 5183 C C . LEU A 1 639 ? 1.827 -18.162 -29.002 1.00 70.56 639 LEU A C 1
ATOM 5185 O O . LEU A 1 639 ? 1.296 -18.785 -29.916 1.00 70.56 639 LEU A O 1
ATOM 5189 N N . ILE A 1 640 ? 3.150 -17.977 -28.959 1.00 71.56 640 ILE A N 1
ATOM 5190 C CA . ILE A 1 640 ? 4.057 -18.505 -29.989 1.00 71.56 640 ILE A CA 1
ATOM 5191 C C . ILE A 1 640 ? 3.998 -20.035 -30.042 1.00 71.56 640 ILE A C 1
ATOM 5193 O O . ILE A 1 640 ? 3.867 -20.594 -31.134 1.00 71.56 640 ILE A O 1
ATOM 5197 N N . LYS A 1 641 ? 4.024 -20.720 -28.889 1.00 68.44 641 LYS A N 1
ATOM 5198 C CA . LYS A 1 641 ? 3.864 -22.182 -28.831 1.00 68.44 641 LYS A CA 1
ATOM 5199 C C . LYS A 1 641 ? 2.531 -22.633 -29.430 1.00 68.44 641 LYS A C 1
ATOM 5201 O O . LYS A 1 641 ? 2.515 -23.557 -30.239 1.00 68.44 641 LYS A O 1
ATOM 5206 N N . GLN A 1 642 ? 1.430 -21.954 -29.102 1.00 74.12 642 GLN A N 1
ATOM 5207 C CA . GLN A 1 642 ? 0.102 -22.254 -29.651 1.00 74.12 642 GLN A CA 1
ATOM 5208 C C . GLN A 1 642 ? 0.002 -22.001 -31.160 1.00 74.12 642 GLN A C 1
ATOM 5210 O O . GLN A 1 642 ? -0.656 -22.765 -31.866 1.00 74.12 642 GLN A O 1
ATOM 5215 N N . ILE A 1 643 ? 0.626 -20.934 -31.662 1.00 75.25 643 ILE A N 1
ATOM 5216 C CA . ILE A 1 643 ? 0.610 -20.594 -33.087 1.00 75.25 643 ILE A CA 1
ATOM 5217 C C . ILE A 1 643 ? 1.424 -21.620 -33.874 1.00 75.25 643 ILE A C 1
ATOM 5219 O O . ILE A 1 643 ? 0.941 -22.153 -34.865 1.00 75.25 643 ILE A O 1
ATOM 5223 N N . PHE A 1 644 ? 2.643 -21.935 -33.444 1.00 71.62 644 PHE A N 1
ATOM 5224 C CA . PHE A 1 644 ? 3.553 -22.755 -34.249 1.00 71.62 644 PHE A CA 1
ATOM 5225 C C . PHE A 1 644 ? 3.584 -24.240 -33.870 1.00 71.62 644 PHE A C 1
ATOM 5227 O O . PHE A 1 644 ? 4.260 -25.021 -34.544 1.00 71.62 644 PHE A O 1
ATOM 5234 N N . GLY A 1 645 ? 2.840 -24.644 -32.837 1.00 62.53 645 GLY A N 1
ATOM 5235 C CA . GLY A 1 645 ? 2.810 -26.023 -32.347 1.00 62.53 645 GLY A CA 1
ATOM 5236 C C . GLY A 1 645 ? 4.177 -26.492 -31.849 1.00 62.53 645 GLY A C 1
ATOM 5237 O O . GLY A 1 645 ? 4.549 -27.639 -32.081 1.00 62.53 645 GLY A O 1
ATOM 5238 N N . ILE A 1 646 ? 4.952 -25.583 -31.253 1.00 56.12 646 ILE A N 1
ATOM 5239 C CA . ILE A 1 646 ? 6.271 -25.875 -30.685 1.00 56.12 646 ILE A CA 1
ATOM 5240 C C . ILE A 1 646 ? 6.026 -26.323 -29.240 1.00 56.12 646 ILE A C 1
ATOM 5242 O O . ILE A 1 646 ? 5.589 -25.513 -28.422 1.00 56.12 646 ILE A O 1
ATOM 5246 N N . SER A 1 647 ? 6.227 -27.612 -28.958 1.00 38.22 647 SER A N 1
ATOM 5247 C CA . SER A 1 647 ? 6.155 -28.194 -27.608 1.00 38.22 647 SER A CA 1
ATOM 5248 C C . SER A 1 647 ? 7.322 -27.715 -26.753 1.00 38.22 647 SER A C 1
ATOM 5250 O O . SER A 1 647 ? 8.463 -27.952 -27.206 1.00 38.22 647 SER A O 1
#

Foldseek 3Di:
DDDDDPDPPQVVQVVVVCVQLVFAAFPPCLQAVLLVQLQDALQCLQQDQQAWWWFADPVRAIAIWGFHDDDQQWTWTHFQQDQKTFAIDGVLRIDRQVCHDPRHHGCPDPPPPDDDDDDDDDDDDDDDDDDDDDDYDDDDDDDDDDDDDDDDDDDYDDDDDDDDDDDDDDDDDDDDDDDDDDDDDDDDDDDDDDDDDDDPRGTDMDGDDDDDDSGGDRTDDWPVCPPPDSVVCVVRRNDGNLVLDDFQAWWWFADQVGNQEIAIWTFHDFFSQFTWTARVQVRDIDTDRCQDQRIAWQCPQVVPPPPNRDYDPSRVVCSVVNVVHHRIRSSNPNDDFDFFDFDALAKWWFQDPVQLAAIEIKTFHAAPDRFWTKIFGAQALPDDGDIDIDGLQDQGIGWPCPCVVQVHDHAAHFYDDPDDPDDPDDPDRAGNVHPDDDDPVVVCVSVVGDYHDDRVRHPHDADPDWGDFQHWWWFWDQDPNAIATFIWGFHDTDGQKTFIDGQQDPAFDFTRIDGSPDNRIGIRSSCVVRVHHYDRGDDPDPDDPPPDDPDDPVPPCVVVDDPDDDCQVVDPDDDPPPPQAADDDDDPPPPPPDSDHRPQRTKAAKDAQPLPDDPDDPDDSVLSVVFDRIDHIGRPNVVVCNSNVPD